Protein AF-A0A7C8QYH0-F1 (afdb_monomer_lite)

Secondary structure (DSSP, 8-state):
-PPP-SS-----SS-SSTT--SPPPHHHHHHHHHHHHHHHHHB-SEEETTTTEE--HHHHHHHHHHHT--HHHHHHHHHHHGGGPPB---S--TTHHHHTT-S-GGGGTT-GGGHHHHHHHHHHHHHHH-HHHHHIIIIISHHHHHHTHHHHHTHHHHHHHHHHHHHHHTT-HHHHHHHHHHHHHS--TTHHHHHHHHHHHHHHHTT-TTTTTT--HHHHHHHHHH-HHHHTS--TT-SSHHHHHHHHHHHHHHHHHTTS---TT--HHHHHHHHHHHHHHHHHHHHH-S-TTB----BHHHHHHHHTTHHHHHHHT-TTS-HHHHHHHHHHHHHHHHHHHHTTT-----HHHHHT---SS---SHHHHHHHHTT--SSSHHHHHHHHHHHHHHHHTTTTTSTT-TT-GGGHHHHHHHHHHHHHHHHTTTTSS-SSBSSTTSGGGGTTSPBP--------PPS-----------------------------SSSSSS-SS-----SSS-HHHHHHHHHHHHHT----B---S------------------SS--------PPP------PPPP-TT-HHHHHHIIIIIS-HHHHHHHHHHHTTS-TTS---B--S---HHHHHHHT--SSSGGG---HHHHHHHHHHHHHHHHTT---HHHHHHHHHHHHHHHHHHHHHH-TT-STT-HHHHHHHHHHHHHHHHHHHHHHHHTTT---HHHHHHHHHTTT-

InterPro domains:
  IPR015141 Phospholipase A2, prokaryotic/fungal [PF09056] (583-714)
  IPR025337 Questin oxidase-like [PF14027] (53-389)
  IPR025337 Questin oxidase-like [PTHR35870] (2-450)
  IPR036444 Phospholipase A2 domain superfamily [G3DSA:1.20.90.10] (576-715)
  IPR036444 Phospholipase A2 domain superfamily [SSF48619] (583-714)

Radius of gyration: 30.67 Å; chains: 1; bounding box: 73×80×99 Å

Organism: Orbilia oligospora (NCBI:txid2813651)

Foldseek 3Di:
DDDFAQLADQFPWAFPALLADDIEDPQLRVLLRVLVNVCLQWFAQALDQPLRHGQLLNVQSNLLVSLHFGSVLNVLLSVLRCPSTDTNPDLDDPVLVVLLPDPPLLVVFQASNCLSSQLVSLRVVCVVPNLLVSCCVQCPDPSNVVSQLLLLCPPPLNPLLSQCLSCLRSVRNNSVSNSSSSSRNRDSLCVVLLVLLVVVLVVVCVVPVCQLPVPALVNLLVVCLVDPQLLPLADPPDPQLLSSCCVRPSPVLSVSLSSHADALPHDLVSLLVLLLLQLLVLLQLQLQQADPFFQGFGAPSSLSSQLSSSSSVSVSPDPSDGSNVSRSNSSSSSSVNSSSCSSLSSGDGRNVCLVPPDFPDDDPDLSVLSVLLSNASDSNSLSSNSSSLSNSLVSCQVPCVDPSNVCHNPRSVSSSSSLSRLRVVCVVVVNQADSHQHSSRHPVSCPSTDTDPPPPPPPPDDDDDDDDDDDDDDDDDDDDDDDDPDDDDDDPPPPPPPPPDDDDAQDDDDPVVLVVVVVVVVVVDDADADDDPFDADDDDDDDDDDDDDDDPPDDDDDDDDDDDDDDDPDDDDDPPLPLVSVLCCLQPVDDLVRNRVCCVVPPPPDPPFDQHFNFQDDPPLLCVVQVQDRCQGSNARLRSLRSNLRRQCVSCVVVVNPDPVSLVVSLVSSLVSQLVSLCVVLVPLDPVCVSSVVSSVLSNLVSVLSSVQCNCRVVPNDHPVVNNVSCVSSVD

Structure (mmCIF, N/CA/C/O backbone):
data_AF-A0A7C8QYH0-F1
#
_entry.id   AF-A0A7C8QYH0-F1
#
loop_
_atom_site.group_PDB
_atom_site.id
_atom_site.type_symbol
_atom_site.label_atom_id
_atom_site.label_alt_id
_atom_site.label_comp_id
_atom_site.label_asym_id
_atom_site.label_entity_id
_atom_site.label_seq_id
_atom_site.pdbx_PDB_ins_code
_atom_site.Cartn_x
_atom_site.Cartn_y
_atom_site.Cartn_z
_atom_site.occupancy
_atom_site.B_iso_or_equiv
_atom_site.auth_seq_id
_atom_site.auth_comp_id
_atom_site.auth_asym_id
_atom_site.auth_atom_id
_atom_site.pdbx_PDB_model_num
ATOM 1 N N . MET A 1 1 ? -32.283 5.969 9.182 1.00 48.53 1 MET A N 1
ATOM 2 C CA . MET A 1 1 ? -31.037 5.334 8.705 1.00 48.53 1 MET A CA 1
ATOM 3 C C . MET A 1 1 ? -29.898 6.008 9.446 1.00 48.53 1 MET A C 1
ATOM 5 O O . MET A 1 1 ? -29.907 7.229 9.516 1.00 48.53 1 MET A O 1
ATOM 9 N N . THR A 1 2 ? -29.011 5.255 10.090 1.00 57.44 2 THR A N 1
ATOM 10 C CA . THR A 1 2 ? -27.811 5.814 10.732 1.00 57.44 2 THR A CA 1
ATOM 11 C C . THR A 1 2 ? -26.865 6.320 9.643 1.00 57.44 2 THR A C 1
ATOM 13 O O . THR A 1 2 ? -26.533 5.545 8.749 1.00 57.44 2 THR A O 1
ATOM 16 N N . SER A 1 3 ? -26.479 7.597 9.678 1.00 79.62 3 SER A N 1
ATOM 17 C CA . SER A 1 3 ? -25.448 8.147 8.788 1.00 79.62 3 SER A CA 1
ATOM 18 C C . SER A 1 3 ? -24.069 7.639 9.211 1.00 79.62 3 SER A C 1
ATOM 20 O O . SER A 1 3 ? -23.858 7.347 10.391 1.00 79.62 3 SER A O 1
ATOM 22 N N . SER A 1 4 ? -23.134 7.532 8.266 1.00 87.62 4 SER A N 1
ATOM 23 C CA . SER A 1 4 ? -21.732 7.285 8.600 1.00 87.62 4 SER A CA 1
ATOM 24 C C . SER A 1 4 ? -21.164 8.492 9.362 1.00 87.62 4 SER A C 1
ATOM 26 O O . SER A 1 4 ? -21.654 9.616 9.227 1.00 87.62 4 SER A O 1
ATOM 28 N N . SER A 1 5 ? -20.165 8.252 10.209 1.00 94.44 5 SER A N 1
ATOM 29 C CA . SER A 1 5 ? -19.438 9.289 10.957 1.00 94.44 5 SER A CA 1
ATOM 30 C C . SER A 1 5 ? -17.948 8.954 10.992 1.00 94.44 5 SER A C 1
ATOM 32 O O . SER A 1 5 ? -17.521 7.953 10.409 1.00 94.44 5 SER A O 1
ATOM 34 N N . SER A 1 6 ? -17.144 9.760 11.686 1.00 94.56 6 SER A N 1
ATOM 35 C CA . SER A 1 6 ? -15.717 9.474 11.878 1.00 94.56 6 SER A CA 1
ATOM 36 C C . SER A 1 6 ? -15.435 8.161 12.624 1.00 94.56 6 SER A C 1
ATOM 38 O O . SER A 1 6 ? -14.341 7.624 12.524 1.00 94.56 6 SER A O 1
ATOM 40 N N . SER A 1 7 ? -16.403 7.605 13.354 1.00 94.81 7 SER A N 1
ATOM 41 C CA . SER A 1 7 ? -16.239 6.375 14.154 1.00 94.81 7 SER A CA 1
ATOM 42 C C . SER A 1 7 ? -17.308 5.315 13.882 1.00 94.81 7 SER A C 1
ATOM 44 O O . SER A 1 7 ? -17.283 4.227 14.464 1.00 94.81 7 SER A O 1
ATOM 46 N N . LYS A 1 8 ? -18.265 5.612 12.992 1.00 97.38 8 LYS A N 1
ATOM 47 C CA . LYS A 1 8 ? -19.369 4.714 12.656 1.00 97.38 8 LYS A CA 1
ATOM 48 C C . LYS A 1 8 ? -19.358 4.344 11.180 1.00 97.38 8 LYS A C 1
ATOM 50 O O . LYS A 1 8 ? -19.553 5.202 10.318 1.00 97.38 8 LYS A O 1
ATOM 55 N N . ILE A 1 9 ? -19.230 3.044 10.915 1.00 97.50 9 ILE A N 1
ATOM 56 C CA . ILE A 1 9 ? -19.399 2.473 9.576 1.00 97.50 9 ILE A CA 1
ATOM 57 C C . ILE A 1 9 ? -20.890 2.361 9.251 1.00 97.50 9 ILE A C 1
ATOM 59 O O . ILE A 1 9 ? -21.675 1.819 10.038 1.00 97.50 9 ILE A O 1
ATOM 63 N N . ALA A 1 10 ? -21.275 2.872 8.084 1.00 96.19 10 ALA A N 1
ATOM 64 C CA . ALA A 1 10 ? -22.629 2.791 7.555 1.00 96.19 10 ALA A CA 1
ATOM 65 C C . ALA A 1 10 ? -22.608 2.791 6.017 1.00 96.19 10 ALA A C 1
ATOM 67 O O . ALA A 1 10 ? -22.852 3.803 5.360 1.00 96.19 10 ALA A O 1
ATOM 68 N N . LEU A 1 11 ? -22.326 1.627 5.439 1.00 94.88 11 LEU A N 1
ATOM 69 C CA . LEU A 1 11 ? -22.543 1.332 4.028 1.00 94.88 11 LEU A CA 1
ATOM 70 C C . LEU A 1 11 ? -24.042 1.366 3.719 1.00 94.88 11 LEU A C 1
ATOM 72 O O . LEU A 1 11 ? -24.850 0.783 4.450 1.00 94.88 11 LEU A O 1
ATOM 76 N N . THR A 1 12 ? -24.397 2.020 2.616 1.00 87.69 12 THR A N 1
ATOM 77 C CA . THR A 1 12 ? -25.779 2.173 2.129 1.00 87.69 12 THR A CA 1
ATOM 78 C C . THR A 1 12 ? -26.061 1.374 0.856 1.00 87.69 12 THR A C 1
ATOM 80 O O . THR A 1 12 ? -27.211 1.261 0.445 1.00 87.69 12 THR A O 1
ATOM 83 N N . GLY A 1 13 ? -25.030 0.797 0.238 1.00 84.50 13 GLY A N 1
ATOM 84 C CA . GLY A 1 13 ? -25.122 0.054 -1.015 1.00 84.50 13 GLY A CA 1
ATOM 85 C C . GLY A 1 13 ? -23.743 -0.137 -1.636 1.00 84.50 13 GLY A C 1
ATOM 86 O O . GLY A 1 13 ? -22.733 -0.018 -0.940 1.00 84.50 13 GLY A O 1
ATOM 87 N N . SER A 1 14 ? -23.699 -0.461 -2.926 1.00 82.44 14 SER A N 1
ATOM 88 C CA . SER A 1 14 ? -22.452 -0.488 -3.695 1.00 82.44 14 SER A CA 1
ATOM 89 C C . SER A 1 14 ? -21.793 0.893 -3.754 1.00 82.44 14 SER A C 1
ATOM 91 O O . SER A 1 14 ? -22.511 1.894 -3.769 1.00 82.44 14 SER A O 1
ATOM 93 N N . PRO A 1 15 ? -20.456 0.966 -3.866 1.00 86.81 15 PRO A N 1
ATOM 94 C CA . PRO A 1 15 ? -19.799 2.230 -4.150 1.00 86.81 15 PRO A CA 1
ATOM 95 C C . PRO A 1 15 ? -20.123 2.684 -5.578 1.00 86.81 15 PRO A C 1
ATOM 97 O O . PRO A 1 15 ? -20.374 1.862 -6.465 1.00 86.81 15 PRO A O 1
ATOM 100 N N . ASP A 1 16 ? -20.063 3.990 -5.817 1.00 79.88 16 ASP A N 1
ATOM 101 C CA . ASP A 1 16 ? -20.102 4.558 -7.166 1.00 79.88 16 ASP A CA 1
ATOM 102 C C . ASP A 1 16 ? -18.742 4.342 -7.850 1.00 79.88 16 ASP A C 1
ATOM 104 O O . ASP A 1 16 ? -17.853 5.192 -7.803 1.00 79.88 16 ASP A O 1
ATOM 108 N N . SER A 1 17 ? -18.546 3.140 -8.398 1.00 80.75 17 SER A N 1
ATOM 109 C CA . SER A 1 17 ? -17.265 2.683 -8.935 1.00 80.75 17 SER A CA 1
ATOM 110 C C . SER A 1 17 ? -17.439 1.835 -10.188 1.00 80.75 17 SER A C 1
ATOM 112 O O . SER A 1 17 ? -18.358 1.021 -10.305 1.00 80.75 17 SER A O 1
ATOM 114 N N . GLY A 1 18 ? -16.500 1.977 -11.129 1.00 76.00 18 GLY A N 1
ATOM 115 C CA . GLY A 1 18 ? -16.382 1.089 -12.285 1.00 76.00 18 GLY A CA 1
ATOM 116 C C . GLY A 1 18 ? -16.131 -0.374 -11.930 1.00 76.00 18 GLY A C 1
ATOM 117 O O . GLY A 1 18 ? -16.363 -1.239 -12.768 1.00 76.00 18 GLY A O 1
ATOM 118 N N . ALA A 1 19 ? -15.713 -0.636 -10.693 1.00 84.31 19 ALA A N 1
ATOM 119 C CA . ALA A 1 19 ? -15.317 -1.939 -10.180 1.00 84.31 19 ALA A CA 1
ATOM 120 C C . ALA A 1 19 ? -16.449 -2.729 -9.490 1.00 84.31 19 ALA A C 1
ATOM 122 O O . ALA A 1 19 ? -16.191 -3.758 -8.864 1.00 84.31 19 ALA A O 1
ATOM 123 N N . THR A 1 20 ? -17.691 -2.243 -9.537 1.00 86.69 20 THR A N 1
ATOM 124 C CA . THR A 1 20 ? -18.850 -2.918 -8.936 1.00 86.69 20 THR A CA 1
ATOM 125 C C . THR A 1 20 ? -19.541 -3.812 -9.957 1.00 86.69 20 THR A C 1
ATOM 127 O O . THR A 1 20 ? -19.972 -3.344 -11.008 1.00 86.69 20 THR A O 1
ATOM 130 N N . LEU A 1 21 ? -19.701 -5.096 -9.625 1.00 84.44 21 LEU A N 1
ATOM 131 C CA . LEU A 1 21 ? -20.291 -6.084 -10.539 1.00 84.44 21 LEU A CA 1
ATOM 132 C C . LEU A 1 21 ? -21.708 -6.519 -10.169 1.00 84.44 21 LEU A C 1
ATOM 134 O O . LEU A 1 21 ? -22.455 -6.971 -11.036 1.00 84.44 21 LEU A O 1
ATOM 138 N N . ARG A 1 22 ? -22.088 -6.419 -8.893 1.00 79.94 22 ARG A N 1
ATOM 139 C CA . ARG A 1 22 ? -23.414 -6.814 -8.405 1.00 79.94 22 ARG A CA 1
ATOM 140 C C . ARG A 1 22 ? -23.856 -5.890 -7.281 1.00 79.94 22 ARG A C 1
ATOM 142 O O . ARG A 1 22 ? -23.026 -5.380 -6.533 1.00 79.94 22 ARG A O 1
ATOM 149 N N . THR A 1 23 ? -25.165 -5.697 -7.161 1.00 83.94 23 THR A N 1
ATOM 150 C CA . THR A 1 23 ? -25.769 -4.959 -6.048 1.00 83.94 23 THR A CA 1
ATOM 151 C C . THR A 1 23 ? -25.842 -5.865 -4.814 1.00 83.94 23 THR A C 1
ATOM 153 O O . THR A 1 23 ? -26.460 -6.929 -4.893 1.00 83.94 23 THR A O 1
ATOM 156 N N . PRO A 1 24 ? -25.225 -5.484 -3.683 1.00 87.69 24 PRO A N 1
ATOM 157 C CA . PRO A 1 24 ? -25.343 -6.202 -2.424 1.00 87.69 24 PRO A CA 1
ATOM 158 C C . PRO A 1 24 ? -26.785 -6.247 -1.926 1.00 87.69 24 PRO A C 1
ATOM 160 O O . PRO A 1 24 ? -27.564 -5.321 -2.143 1.00 87.69 24 PRO A O 1
ATOM 163 N N . THR A 1 25 ? -27.133 -7.326 -1.229 1.00 93.31 25 THR A N 1
ATOM 164 C CA . THR A 1 25 ? -28.432 -7.450 -0.553 1.00 93.31 25 THR A CA 1
ATOM 165 C C . THR A 1 25 ? -28.432 -6.685 0.770 1.00 93.31 25 THR A C 1
ATOM 167 O O . THR A 1 25 ? -27.374 -6.500 1.368 1.00 93.31 25 THR A O 1
ATOM 170 N N . ASP A 1 26 ? -29.608 -6.340 1.301 1.00 94.19 26 ASP A N 1
ATOM 171 C CA . ASP A 1 26 ? -29.731 -5.735 2.639 1.00 94.19 26 ASP A CA 1
ATOM 172 C C . ASP A 1 26 ? -29.053 -6.581 3.731 1.00 94.19 26 ASP A C 1
ATOM 174 O O . ASP A 1 26 ? -28.432 -6.047 4.653 1.00 94.19 26 ASP A O 1
ATOM 178 N N . GLY A 1 27 ? -29.132 -7.913 3.607 1.00 96.38 27 GLY A N 1
ATOM 179 C CA . GLY A 1 27 ? -28.453 -8.856 4.497 1.00 96.38 27 GLY A CA 1
ATOM 180 C C . GLY A 1 27 ? -26.930 -8.744 4.408 1.00 96.38 27 GLY A C 1
ATOM 181 O O . GLY A 1 27 ? -26.265 -8.622 5.440 1.00 96.38 27 GLY A O 1
ATOM 182 N N . SER A 1 28 ? -26.385 -8.709 3.188 1.00 96.31 28 SER A N 1
ATOM 183 C CA . SER A 1 28 ? -24.954 -8.489 2.939 1.00 96.31 28 SER A CA 1
ATOM 184 C C . SER A 1 28 ? -24.494 -7.131 3.476 1.00 96.31 28 SER A C 1
ATOM 186 O O . SER A 1 28 ? -23.481 -7.066 4.163 1.00 96.31 28 SER A O 1
ATOM 188 N N . THR A 1 29 ? -25.248 -6.055 3.234 1.00 96.94 29 THR A N 1
ATOM 189 C CA . THR A 1 29 ? -24.928 -4.696 3.705 1.00 96.94 29 THR A CA 1
ATOM 190 C C . THR A 1 29 ? -24.916 -4.613 5.225 1.00 96.94 29 THR A C 1
ATOM 192 O O . THR A 1 29 ? -23.974 -4.084 5.817 1.00 96.94 29 THR A O 1
ATOM 195 N N . LYS A 1 30 ? -25.926 -5.191 5.888 1.00 97.31 30 LYS A N 1
ATOM 196 C CA . LYS A 1 30 ? -25.974 -5.260 7.352 1.00 97.31 30 LYS A CA 1
ATOM 197 C C . LYS A 1 30 ? -24.769 -6.018 7.910 1.00 97.31 30 LYS A C 1
ATOM 199 O O . LYS A 1 30 ? -24.153 -5.545 8.863 1.00 97.31 30 LYS A O 1
ATOM 204 N N . LYS A 1 31 ? -24.426 -7.164 7.313 1.00 98.38 31 LYS A N 1
ATOM 205 C CA . LYS A 1 31 ? -23.289 -7.982 7.746 1.00 98.38 31 LYS A CA 1
ATOM 206 C C . LYS A 1 31 ? -21.951 -7.278 7.499 1.00 98.38 31 LYS A C 1
ATOM 208 O O . LYS A 1 31 ? -21.117 -7.259 8.395 1.00 98.38 31 LYS A O 1
ATOM 213 N N . ALA A 1 32 ? -21.763 -6.638 6.347 1.00 98.06 32 ALA A N 1
ATOM 214 C CA . ALA A 1 32 ? -20.562 -5.857 6.057 1.00 98.06 32 ALA A CA 1
ATOM 215 C C . ALA A 1 32 ? -20.369 -4.721 7.077 1.00 98.06 32 ALA A C 1
ATOM 217 O O . ALA A 1 32 ? -19.288 -4.594 7.642 1.00 98.06 32 ALA A O 1
ATOM 218 N N . ASN A 1 33 ? -21.427 -3.960 7.385 1.00 98.38 33 ASN A N 1
ATOM 219 C CA . ASN A 1 33 ? -21.388 -2.907 8.407 1.00 98.38 33 ASN A CA 1
ATOM 220 C C . ASN A 1 33 ? -21.008 -3.438 9.792 1.00 98.38 33 ASN A C 1
ATOM 222 O O . ASN A 1 33 ? -20.206 -2.823 10.490 1.00 98.38 33 ASN A O 1
ATOM 226 N N . GLU A 1 34 ? -21.578 -4.576 10.189 1.00 98.44 34 GLU A N 1
ATOM 227 C CA . GLU A 1 34 ? -21.265 -5.235 11.457 1.00 98.44 34 GLU A CA 1
ATOM 228 C C . GLU A 1 34 ? -19.779 -5.614 11.540 1.00 98.44 34 GLU A C 1
ATOM 230 O O . GLU A 1 34 ? -19.101 -5.232 12.490 1.00 98.44 34 GLU A O 1
ATOM 235 N N . LEU A 1 35 ? -19.260 -6.320 10.533 1.00 98.62 35 LEU A N 1
ATOM 236 C CA . LEU A 1 35 ? -17.890 -6.842 10.531 1.00 98.62 35 LEU A CA 1
ATOM 237 C C . LEU A 1 35 ? -16.837 -5.737 10.382 1.00 98.62 35 LEU A C 1
ATOM 239 O O . LEU A 1 35 ? -15.808 -5.769 11.054 1.00 98.62 35 LEU A O 1
ATOM 243 N N . LEU A 1 36 ? -17.101 -4.731 9.544 1.00 98.56 36 LEU A N 1
ATOM 244 C CA . LEU A 1 36 ? -16.227 -3.566 9.405 1.00 98.56 36 LEU A CA 1
ATOM 245 C C . LEU A 1 36 ? -16.172 -2.757 10.701 1.00 98.56 36 LEU A C 1
ATOM 247 O O . LEU A 1 36 ? -15.087 -2.364 11.116 1.00 98.56 36 LEU A O 1
ATOM 251 N N . GLN A 1 37 ? -17.309 -2.564 11.379 1.00 98.38 37 GLN A N 1
ATOM 252 C CA . GLN A 1 37 ? -17.318 -1.906 12.684 1.00 98.38 37 GLN A CA 1
ATOM 253 C C . GLN A 1 37 ? -16.542 -2.721 13.726 1.00 98.38 37 GLN A C 1
ATOM 255 O O . GLN A 1 37 ? -15.764 -2.151 14.483 1.00 98.38 37 GLN A O 1
ATOM 260 N N . GLN A 1 38 ? -16.698 -4.049 13.750 1.00 97.62 38 GLN A N 1
ATOM 261 C CA . GLN A 1 38 ? -15.905 -4.897 14.643 1.00 97.62 38 GLN A CA 1
ATOM 262 C C . GLN A 1 38 ? -14.406 -4.789 14.347 1.00 97.62 38 GLN A C 1
ATOM 264 O O . GLN A 1 38 ? -13.608 -4.804 15.280 1.00 97.62 38 GLN A O 1
ATOM 269 N N . ASN A 1 39 ? -14.009 -4.673 13.077 1.00 97.38 39 ASN A N 1
ATOM 270 C CA . ASN A 1 39 ? -12.614 -4.434 12.729 1.00 97.38 39 ASN A CA 1
ATOM 271 C C . ASN A 1 39 ? -12.121 -3.075 13.250 1.00 97.38 39 ASN A C 1
ATOM 273 O O . ASN A 1 39 ? -11.107 -3.033 13.941 1.00 97.38 39 ASN A O 1
ATOM 277 N N . HIS A 1 40 ? -12.878 -2.010 12.974 1.00 96.81 40 HIS A N 1
ATOM 278 C CA . HIS A 1 40 ? -12.594 -0.639 13.410 1.00 96.81 40 HIS A CA 1
ATOM 279 C C . HIS A 1 40 ? -12.431 -0.522 14.928 1.00 96.81 40 HIS A C 1
ATOM 281 O O . HIS A 1 40 ? -11.530 0.144 15.437 1.00 96.81 40 HIS A O 1
ATOM 287 N N . ASP A 1 41 ? -13.317 -1.182 15.674 1.00 94.31 41 ASP A N 1
ATOM 288 C CA . ASP A 1 41 ? -13.370 -1.019 17.118 1.00 94.31 41 ASP A CA 1
ATOM 289 C C . ASP A 1 41 ? -12.264 -1.784 17.843 1.00 94.31 41 ASP A C 1
ATOM 291 O O . ASP A 1 41 ? -11.815 -1.309 18.892 1.00 94.31 41 ASP A O 1
ATOM 295 N N . ASN A 1 42 ? -11.841 -2.931 17.300 1.00 92.06 42 ASN A N 1
ATOM 296 C CA . ASN A 1 42 ? -11.061 -3.918 18.043 1.00 92.06 42 ASN A CA 1
ATOM 297 C C . ASN A 1 42 ? -9.620 -4.082 17.564 1.00 92.06 42 ASN A C 1
ATOM 299 O O . ASN A 1 42 ? -8.780 -4.452 18.382 1.00 92.06 42 ASN A O 1
ATOM 303 N N . PHE A 1 43 ? -9.311 -3.840 16.287 1.00 93.50 43 PHE A N 1
ATOM 304 C CA . PHE A 1 43 ? -8.028 -4.255 15.717 1.00 93.50 43 PHE A CA 1
ATOM 305 C C . PHE A 1 43 ? -7.134 -3.097 15.299 1.00 93.50 43 PHE A C 1
ATOM 307 O O . PHE A 1 43 ? -7.574 -2.051 14.826 1.00 93.50 43 PHE A O 1
ATOM 314 N N . HIS A 1 44 ? -5.836 -3.319 15.469 1.00 93.25 44 HIS A N 1
ATOM 315 C CA . HIS A 1 44 ? -4.806 -2.427 14.971 1.00 93.25 44 HIS A CA 1
ATOM 316 C C . HIS A 1 44 ? -4.701 -2.525 13.438 1.00 93.25 44 HIS A C 1
ATOM 318 O O . HIS A 1 44 ? -5.068 -3.537 12.833 1.00 93.25 44 HIS A O 1
ATOM 324 N N . ILE A 1 45 ? -4.161 -1.488 12.790 1.00 94.44 45 ILE A N 1
ATOM 325 C CA . ILE A 1 45 ? -3.925 -1.490 11.333 1.00 94.44 45 ILE A CA 1
ATOM 326 C C . ILE A 1 45 ? -2.772 -2.402 10.894 1.00 94.44 45 ILE A C 1
ATOM 328 O O . ILE A 1 45 ? -2.628 -2.731 9.716 1.00 94.44 45 ILE A O 1
ATOM 332 N N . PHE A 1 46 ? -1.958 -2.816 11.860 1.00 91.19 46 PHE A N 1
ATOM 333 C CA . PHE A 1 46 ? -0.874 -3.776 11.708 1.00 91.19 46 PHE A CA 1
ATOM 334 C C . PHE A 1 46 ? -1.183 -4.965 12.595 1.00 91.19 46 PHE A C 1
ATOM 336 O O . PHE A 1 46 ? -1.672 -4.765 13.697 1.00 91.19 46 PHE A O 1
ATOM 343 N N . TRP A 1 47 ? -0.857 -6.170 12.159 1.00 83.38 47 TRP A N 1
ATOM 344 C CA . TRP A 1 47 ? -0.865 -7.349 13.025 1.00 83.38 47 TRP A CA 1
ATOM 345 C C . TRP A 1 47 ? 0.541 -7.788 13.442 1.00 83.38 47 TRP A C 1
ATOM 347 O O . TRP A 1 47 ? 0.691 -8.627 14.328 1.00 83.38 47 TRP A O 1
ATOM 357 N N . ASP A 1 48 ? 1.568 -7.190 12.838 1.00 74.38 48 ASP A N 1
ATOM 358 C CA . ASP A 1 48 ? 2.962 -7.318 13.244 1.00 74.38 48 ASP A CA 1
ATOM 359 C C . ASP A 1 48 ? 3.638 -5.943 13.185 1.00 74.38 48 ASP A C 1
ATOM 361 O O . ASP A 1 48 ? 3.600 -5.274 12.150 1.00 74.38 48 ASP A O 1
ATOM 365 N N . PHE A 1 49 ? 4.224 -5.505 14.302 1.00 68.81 49 PHE A N 1
ATOM 366 C CA . PHE A 1 49 ? 4.874 -4.197 14.411 1.00 68.81 49 PHE A CA 1
ATOM 367 C C . PHE A 1 49 ? 6.291 -4.169 13.821 1.00 68.81 49 PHE A C 1
ATOM 369 O O . PHE A 1 49 ? 6.735 -3.110 13.376 1.00 68.81 49 PHE A O 1
ATOM 376 N N . GLU A 1 50 ? 6.994 -5.306 13.800 1.00 59.62 50 GLU A N 1
ATOM 377 C CA . GLU A 1 50 ? 8.399 -5.388 13.379 1.00 59.62 50 GLU A CA 1
ATOM 378 C C . GLU A 1 50 ? 8.515 -5.343 11.853 1.00 59.62 50 GLU A C 1
ATOM 380 O O . GLU A 1 50 ? 9.252 -4.526 11.299 1.00 59.62 50 GLU A O 1
ATOM 385 N N . ASP A 1 51 ? 7.717 -6.163 11.173 1.00 62.91 51 ASP A N 1
ATOM 386 C CA . ASP A 1 51 ? 7.630 -6.236 9.717 1.00 62.91 51 ASP A CA 1
ATOM 387 C C . ASP A 1 51 ? 6.538 -5.311 9.145 1.00 62.91 51 ASP A C 1
ATOM 389 O O . ASP A 1 51 ? 6.391 -5.201 7.923 1.00 62.91 51 ASP A O 1
ATOM 393 N N . ARG A 1 52 ? 5.786 -4.617 10.019 1.00 71.94 52 ARG A N 1
ATOM 394 C CA . ARG A 1 52 ? 4.670 -3.708 9.681 1.00 71.94 52 ARG A CA 1
ATOM 395 C C . ARG A 1 52 ? 3.651 -4.368 8.752 1.00 71.94 52 ARG A C 1
ATOM 397 O O . ARG A 1 52 ? 3.242 -3.788 7.743 1.00 71.94 52 ARG A O 1
ATOM 404 N N . LEU A 1 53 ? 3.266 -5.599 9.080 1.00 83.06 53 LEU A N 1
ATOM 405 C CA . LEU A 1 53 ? 2.336 -6.385 8.275 1.00 83.06 53 LEU A CA 1
ATOM 406 C C . LEU A 1 53 ? 0.902 -5.925 8.526 1.00 83.06 53 LEU A C 1
ATOM 408 O O . LEU A 1 53 ? 0.479 -5.753 9.667 1.00 83.06 53 LEU A O 1
ATOM 412 N N . HIS A 1 54 ? 0.164 -5.695 7.445 1.00 92.75 54 HIS A N 1
ATOM 413 C CA . HIS A 1 54 ? -1.094 -4.953 7.468 1.00 92.75 54 HIS A CA 1
ATOM 414 C C . HIS A 1 54 ? -2.320 -5.806 7.760 1.00 92.75 54 HIS A C 1
ATOM 416 O O . HIS A 1 54 ? -2.434 -6.941 7.302 1.00 92.75 54 HIS A O 1
ATOM 422 N N . ASN A 1 55 ? -3.276 -5.212 8.469 1.00 94.00 55 ASN A N 1
ATOM 423 C CA . ASN A 1 55 ? -4.623 -5.738 8.620 1.00 94.00 55 ASN A CA 1
ATOM 424 C C . ASN A 1 55 ? -5.398 -5.585 7.297 1.00 94.00 55 ASN A C 1
ATOM 426 O O . ASN A 1 55 ? -5.695 -4.472 6.856 1.00 94.00 55 ASN A O 1
ATOM 430 N N . HIS A 1 56 ? -5.740 -6.712 6.667 1.00 94.75 56 HIS A N 1
ATOM 431 C CA . HIS A 1 56 ? -6.458 -6.754 5.387 1.00 94.75 56 HIS A CA 1
ATOM 432 C C . HIS A 1 56 ? -7.975 -6.903 5.513 1.00 94.75 56 HIS A C 1
ATOM 434 O O . HIS A 1 56 ? -8.649 -6.916 4.485 1.00 94.75 56 HIS A O 1
ATOM 440 N N . VAL A 1 57 ? -8.538 -6.995 6.724 1.00 96.88 57 VAL A N 1
ATOM 441 C CA . VAL A 1 57 ? -9.968 -7.288 6.937 1.00 96.88 57 VAL A CA 1
ATOM 442 C C . VAL A 1 57 ? -10.857 -6.294 6.186 1.00 96.88 57 VAL A C 1
ATOM 444 O O . VAL A 1 57 ? -11.698 -6.707 5.388 1.00 96.88 57 VAL A O 1
ATOM 447 N N . ALA A 1 58 ? -10.639 -4.988 6.374 1.00 97.62 58 ALA A N 1
ATOM 448 C CA . ALA A 1 58 ? -11.422 -3.958 5.690 1.00 97.62 58 ALA A CA 1
ATOM 449 C C . ALA A 1 58 ? -11.268 -4.036 4.162 1.00 97.62 58 ALA A C 1
ATOM 451 O O . ALA A 1 58 ? -12.252 -3.956 3.427 1.00 97.62 58 ALA A O 1
ATOM 452 N N . HIS A 1 59 ? -10.042 -4.260 3.679 1.00 97.19 59 HIS A N 1
ATOM 453 C CA . HIS A 1 59 ? -9.748 -4.344 2.246 1.00 97.19 59 HIS A CA 1
ATOM 454 C C . HIS A 1 59 ? -10.437 -5.543 1.596 1.00 97.19 59 HIS A C 1
ATOM 456 O O . HIS A 1 59 ? -10.970 -5.422 0.495 1.00 97.19 59 HIS A O 1
ATOM 462 N N . HIS A 1 60 ? -10.425 -6.695 2.269 1.00 97.44 60 HIS A N 1
ATOM 463 C CA . HIS A 1 60 ? -11.053 -7.915 1.782 1.00 97.44 60 HIS A CA 1
ATOM 464 C C . HIS A 1 60 ? -12.577 -7.762 1.769 1.00 97.44 60 HIS A C 1
ATOM 466 O O . HIS A 1 60 ? -13.189 -7.933 0.715 1.00 97.44 60 HIS A O 1
ATOM 472 N N . LEU A 1 61 ? -13.180 -7.362 2.896 1.00 97.75 61 LEU A N 1
ATOM 473 C CA . LEU A 1 61 ? -14.632 -7.217 3.024 1.00 97.75 61 LEU A CA 1
ATOM 474 C C . LEU A 1 61 ? -15.210 -6.238 2.002 1.00 97.75 61 LEU A C 1
ATOM 476 O O . LEU A 1 61 ? -16.182 -6.573 1.330 1.00 97.75 61 LEU A O 1
ATOM 480 N N . LEU A 1 62 ? -14.603 -5.058 1.837 1.00 97.38 62 LEU A N 1
ATOM 481 C CA . LEU A 1 62 ? -15.078 -4.060 0.876 1.00 97.38 62 LEU A CA 1
ATOM 482 C C . LEU A 1 62 ? -14.913 -4.529 -0.574 1.00 97.38 62 LEU A C 1
ATOM 484 O O . LEU A 1 62 ? -15.804 -4.296 -1.396 1.00 97.38 62 LEU A O 1
ATOM 488 N N . ALA A 1 63 ? -13.822 -5.238 -0.890 1.00 96.56 63 ALA A N 1
ATOM 489 C CA . ALA A 1 63 ? -13.617 -5.804 -2.219 1.00 96.56 63 ALA A CA 1
ATOM 490 C C . ALA A 1 63 ? -14.714 -6.815 -2.574 1.00 96.56 63 ALA A C 1
ATOM 492 O O . ALA A 1 63 ? -15.378 -6.663 -3.599 1.00 96.56 63 ALA A O 1
ATOM 493 N N . ILE A 1 64 ? -14.937 -7.827 -1.729 1.00 96.75 64 ILE A N 1
ATOM 494 C CA . ILE A 1 64 ? -15.919 -8.884 -2.017 1.00 96.75 64 ILE A CA 1
ATOM 495 C C . ILE A 1 64 ? -17.355 -8.373 -1.904 1.00 96.75 64 ILE A C 1
ATOM 497 O O . ILE A 1 64 ? -18.217 -8.808 -2.665 1.00 96.75 64 ILE A O 1
ATOM 501 N N . TYR A 1 65 ? -17.614 -7.390 -1.040 1.00 96.69 65 TYR A N 1
ATOM 502 C CA . TYR A 1 65 ? -18.899 -6.702 -0.982 1.00 96.69 65 TYR A CA 1
ATOM 503 C C . TYR A 1 65 ? -19.218 -6.011 -2.318 1.00 96.69 65 TYR A C 1
ATOM 505 O O . TYR A 1 65 ? -20.293 -6.232 -2.869 1.00 96.69 65 TYR A O 1
ATOM 513 N N . ALA A 1 66 ? -18.271 -5.280 -2.922 1.00 95.31 66 ALA A N 1
ATOM 514 C CA . ALA A 1 66 ? -18.458 -4.681 -4.252 1.00 95.31 66 ALA A CA 1
ATOM 515 C C . ALA A 1 66 ? -18.599 -5.713 -5.394 1.00 95.31 66 ALA A C 1
ATOM 517 O O . ALA A 1 66 ? -19.189 -5.410 -6.436 1.00 95.31 66 ALA A O 1
ATOM 518 N N . LEU A 1 67 ? -18.076 -6.928 -5.202 1.00 94.88 67 LEU A N 1
ATOM 519 C CA . LEU A 1 67 ? -18.252 -8.061 -6.117 1.00 94.88 67 LEU A CA 1
ATOM 520 C C . LEU A 1 67 ? -19.584 -8.810 -5.905 1.00 94.88 67 LEU A C 1
ATOM 522 O O . LEU A 1 67 ? -19.943 -9.657 -6.725 1.00 94.88 67 LEU A O 1
ATOM 526 N N . GLY A 1 68 ? -20.344 -8.473 -4.857 1.00 93.75 68 GLY A N 1
ATOM 527 C CA . GLY A 1 68 ? -21.656 -9.050 -4.564 1.00 93.75 68 GLY A CA 1
ATOM 528 C C . GLY A 1 68 ? -21.646 -10.241 -3.613 1.00 93.75 68 GLY A C 1
ATOM 529 O O . GLY A 1 68 ? -22.500 -11.116 -3.759 1.00 93.75 68 GLY A O 1
ATOM 530 N N . ALA A 1 69 ? -20.704 -10.294 -2.671 1.00 95.75 69 ALA A N 1
ATOM 531 C CA . ALA A 1 69 ? -20.662 -11.337 -1.654 1.00 95.75 69 ALA A CA 1
ATOM 532 C C . ALA A 1 69 ? -21.951 -11.405 -0.813 1.00 95.75 69 ALA A C 1
ATOM 534 O O . ALA A 1 69 ? -22.573 -10.398 -0.450 1.00 95.75 69 ALA A O 1
ATOM 535 N N . THR A 1 70 ? -22.334 -12.630 -0.478 1.00 96.31 70 THR A N 1
ATOM 536 C CA . THR A 1 70 ? -23.375 -12.965 0.500 1.00 96.31 70 THR A CA 1
ATOM 537 C C . THR A 1 70 ? -22.916 -12.650 1.926 1.00 96.31 70 THR A C 1
ATOM 539 O O . THR A 1 70 ? -21.729 -12.446 2.189 1.00 96.31 70 THR A O 1
ATOM 542 N N . ALA A 1 71 ? -23.855 -12.612 2.875 1.00 97.38 71 ALA A N 1
ATOM 543 C CA . ALA A 1 71 ? -23.524 -12.420 4.286 1.00 97.38 71 ALA A CA 1
ATOM 544 C C . ALA A 1 71 ? -22.609 -13.543 4.815 1.00 97.38 71 ALA A C 1
ATOM 546 O O . ALA A 1 71 ? -21.711 -13.288 5.614 1.00 97.38 71 ALA A O 1
ATOM 547 N N . GLU A 1 72 ? -22.805 -14.770 4.335 1.00 97.56 72 GLU A N 1
ATOM 548 C CA . GLU A 1 72 ? -22.016 -15.945 4.699 1.00 97.56 72 GLU A CA 1
ATOM 549 C C . GLU A 1 72 ? -20.581 -15.859 4.162 1.00 97.56 72 GLU A C 1
ATOM 551 O O . GLU A 1 72 ? -19.633 -16.142 4.893 1.00 97.56 72 GLU A O 1
ATOM 556 N N . GLU A 1 73 ? -20.403 -15.420 2.912 1.00 97.31 73 GLU A N 1
ATOM 557 C CA . GLU A 1 73 ? -19.075 -15.192 2.323 1.00 97.31 73 GLU A CA 1
ATOM 558 C C . GLU A 1 73 ? -18.323 -14.070 3.058 1.00 97.31 73 GLU A C 1
ATOM 560 O O . GLU A 1 73 ? -17.147 -14.232 3.383 1.00 97.31 73 GLU A O 1
ATOM 565 N N . LEU A 1 74 ? -19.008 -12.973 3.409 1.00 97.94 74 LEU A N 1
ATOM 566 C CA . LEU A 1 74 ? -18.435 -11.886 4.215 1.00 97.94 74 LEU A CA 1
ATOM 567 C C . LEU A 1 74 ? -17.978 -12.375 5.597 1.00 97.94 74 LEU A C 1
ATOM 569 O O . LEU A 1 74 ? -16.867 -12.062 6.024 1.00 97.94 74 LEU A O 1
ATOM 573 N N . GLN A 1 75 ? -18.806 -13.168 6.283 1.00 97.88 75 GLN A N 1
ATOM 574 C CA . GLN A 1 75 ? -18.445 -13.752 7.576 1.00 97.88 75 GLN A CA 1
ATOM 575 C C . GLN A 1 75 ? -17.235 -14.685 7.444 1.00 97.88 75 GLN A C 1
ATOM 577 O O . GLN A 1 75 ? -16.283 -14.562 8.207 1.00 97.88 75 GLN A O 1
ATOM 582 N N . SER A 1 76 ? -17.223 -15.559 6.433 1.00 96.31 76 SER A N 1
ATOM 583 C CA . SER A 1 76 ? -16.099 -16.469 6.186 1.00 96.31 76 SER A CA 1
ATOM 584 C C . SER A 1 76 ? -14.790 -15.716 5.912 1.00 96.31 76 SER A C 1
ATOM 586 O O . SER A 1 76 ? -13.726 -16.130 6.384 1.00 96.31 76 SER A O 1
ATOM 588 N N . ALA A 1 77 ? -14.845 -14.615 5.158 1.00 95.94 77 ALA A N 1
ATOM 589 C CA . ALA A 1 77 ? -13.683 -13.773 4.883 1.00 95.94 77 ALA A CA 1
ATOM 590 C C . ALA A 1 77 ? -13.155 -13.098 6.159 1.00 95.94 77 ALA A C 1
ATOM 592 O O . ALA A 1 77 ? -11.942 -13.093 6.396 1.00 95.94 77 ALA A O 1
ATOM 593 N N . TYR A 1 78 ? -14.052 -12.589 7.009 1.00 96.56 78 TYR A N 1
ATOM 594 C CA . TYR A 1 78 ? -13.700 -12.024 8.311 1.00 96.56 78 TYR A CA 1
ATOM 595 C C . TYR A 1 78 ? -13.041 -13.069 9.216 1.00 96.56 78 TYR A C 1
ATOM 597 O O . TYR A 1 78 ? -11.900 -12.878 9.628 1.00 96.56 78 TYR A O 1
ATOM 605 N N . ASP A 1 79 ? -13.691 -14.216 9.427 1.00 93.81 79 ASP A N 1
ATOM 606 C CA . ASP A 1 79 ? -13.209 -15.300 10.296 1.00 93.81 79 ASP A CA 1
ATOM 607 C C . ASP A 1 79 ? -11.830 -15.832 9.869 1.00 93.81 79 ASP A C 1
ATOM 609 O O . ASP A 1 79 ? -11.033 -16.288 10.693 1.00 93.81 79 ASP A O 1
ATOM 613 N N . THR A 1 80 ? -11.532 -15.773 8.569 1.00 88.94 80 THR A N 1
ATOM 614 C CA . THR A 1 80 ? -10.223 -16.144 8.020 1.00 88.94 80 THR A CA 1
ATOM 615 C C . THR A 1 80 ? -9.145 -15.125 8.395 1.00 88.94 80 THR A C 1
ATOM 617 O O . THR A 1 80 ? -8.049 -15.523 8.785 1.00 88.94 80 THR A O 1
ATOM 620 N N . ASN A 1 81 ? -9.453 -13.828 8.323 1.00 89.00 81 ASN A N 1
ATOM 621 C CA . ASN A 1 81 ? -8.472 -12.751 8.475 1.00 89.00 81 ASN A CA 1
ATOM 622 C C . ASN A 1 81 ? -8.261 -12.304 9.930 1.00 89.00 81 ASN A C 1
ATOM 624 O O . ASN A 1 81 ? -7.176 -11.830 10.264 1.00 89.00 81 ASN A O 1
ATOM 628 N N . VAL A 1 82 ? -9.251 -12.470 10.816 1.00 90.25 82 VAL A N 1
ATOM 629 C CA . VAL A 1 82 ? -9.151 -11.983 12.207 1.00 90.25 82 VAL A CA 1
ATOM 630 C C . VAL A 1 82 ? -8.174 -12.758 13.088 1.00 90.25 82 VAL A C 1
ATOM 632 O O . VAL A 1 82 ? -7.678 -12.216 14.068 1.00 90.25 82 VAL A O 1
ATOM 635 N N . LYS A 1 83 ? -7.856 -14.012 12.742 1.00 85.81 83 LYS A N 1
ATOM 636 C CA . LYS A 1 83 ? -7.062 -14.927 13.588 1.00 85.81 83 LYS A CA 1
ATOM 637 C C . LYS A 1 83 ? -5.662 -14.419 13.925 1.00 85.81 83 LYS A C 1
ATOM 639 O O . LYS A 1 83 ? -5.097 -14.832 14.932 1.00 85.81 83 LYS A O 1
ATOM 644 N N . THR A 1 84 ? -5.089 -13.584 13.066 1.00 78.44 84 THR A N 1
ATOM 645 C CA . THR A 1 84 ? -3.739 -13.042 13.237 1.00 78.44 84 THR A CA 1
ATOM 646 C C . THR A 1 84 ? -3.740 -11.609 13.750 1.00 78.44 84 THR A C 1
ATOM 648 O O . THR A 1 84 ? -2.666 -11.111 14.061 1.00 78.44 84 THR A O 1
ATOM 651 N N . GLN A 1 85 ? -4.899 -10.945 13.832 1.00 86.81 85 GLN A N 1
ATOM 652 C CA . GLN A 1 85 ? -4.975 -9.524 14.172 1.00 86.81 85 GLN A CA 1
ATOM 653 C C . GLN A 1 85 ? -4.645 -9.283 15.642 1.00 86.81 85 GLN A C 1
ATOM 655 O O . GLN A 1 85 ? -4.963 -10.094 16.512 1.00 86.81 85 GLN A O 1
ATOM 660 N N . ILE A 1 86 ? -4.026 -8.136 15.912 1.00 87.12 86 ILE A N 1
ATOM 661 C CA . ILE A 1 86 ? -3.724 -7.693 17.273 1.00 87.12 86 ILE A CA 1
ATOM 662 C C . ILE A 1 86 ? -4.730 -6.623 17.712 1.00 87.12 86 ILE A C 1
ATOM 664 O O . ILE A 1 86 ? -5.250 -5.886 16.864 1.00 87.12 86 ILE A O 1
ATOM 668 N N . PRO A 1 87 ? -5.005 -6.510 19.022 1.00 87.69 87 PRO A N 1
ATOM 669 C CA . PRO A 1 87 ? -5.863 -5.459 19.544 1.00 87.69 87 PRO A CA 1
ATOM 670 C C . PRO A 1 87 ? -5.351 -4.065 19.170 1.00 87.69 87 PRO A C 1
ATOM 672 O O . PRO A 1 87 ? -4.145 -3.833 19.145 1.00 87.69 87 PRO A O 1
ATOM 675 N N . ILE A 1 88 ? -6.266 -3.121 18.943 1.00 84.94 88 ILE A N 1
ATOM 676 C CA . ILE A 1 88 ? -5.946 -1.722 18.603 1.00 84.94 88 ILE A CA 1
ATOM 677 C C . ILE A 1 88 ? -5.107 -0.992 19.670 1.00 84.94 88 ILE A C 1
ATOM 679 O O . ILE A 1 88 ? -4.476 0.016 19.365 1.00 84.94 88 ILE A O 1
ATOM 683 N N . GLY A 1 89 ? -5.067 -1.515 20.898 1.00 72.81 89 GLY A N 1
ATOM 684 C CA . GLY A 1 89 ? -4.419 -0.879 22.044 1.00 72.81 89 GLY A CA 1
ATOM 685 C C . GLY A 1 89 ? -5.305 0.180 22.704 1.00 72.81 89 GLY A C 1
ATOM 686 O O . GLY A 1 89 ? -6.484 0.334 22.371 1.00 72.81 89 GLY A O 1
ATOM 687 N N . ASP A 1 90 ? -4.751 0.906 23.674 1.00 64.12 90 ASP A N 1
ATOM 688 C CA . ASP A 1 90 ? -5.491 1.951 24.380 1.00 64.12 90 ASP A CA 1
ATOM 689 C C . ASP A 1 90 ? -5.803 3.121 23.439 1.00 64.12 90 ASP A C 1
ATOM 691 O O . ASP A 1 90 ? -4.908 3.759 22.894 1.00 64.12 90 ASP A O 1
ATOM 695 N N . LYS A 1 91 ? -7.089 3.465 23.289 1.00 57.31 91 LYS A N 1
ATOM 696 C CA . LYS A 1 91 ? -7.547 4.608 22.468 1.00 57.31 91 LYS A CA 1
ATOM 697 C C . LYS A 1 91 ? -7.300 5.972 23.129 1.00 57.31 91 LYS A C 1
ATOM 699 O O . LYS A 1 91 ? -7.697 6.995 22.581 1.00 57.31 91 LYS A O 1
ATOM 704 N N . LYS A 1 92 ? -6.729 5.995 24.344 1.00 55.28 92 LYS A N 1
ATOM 705 C CA . LYS A 1 92 ? -6.552 7.204 25.167 1.00 55.28 92 LYS A CA 1
ATOM 706 C C . LYS A 1 92 ? -5.150 7.378 25.796 1.00 55.28 92 LYS A C 1
ATOM 708 O O . LYS A 1 92 ? -5.084 7.663 26.993 1.00 55.28 92 LYS A O 1
ATOM 713 N N . PRO A 1 93 ? -4.027 7.234 25.067 1.00 52.44 93 PRO A N 1
ATOM 714 C CA . PRO A 1 93 ? -2.713 7.482 25.651 1.00 52.44 93 PRO A CA 1
ATOM 715 C C . PRO A 1 93 ? -2.507 8.988 25.925 1.00 52.44 93 PRO A C 1
ATOM 717 O O . PRO A 1 93 ? -3.040 9.831 25.197 1.00 52.44 93 PRO A O 1
ATOM 720 N N . PRO A 1 94 ? -1.721 9.371 26.950 1.00 48.09 94 PRO A N 1
ATOM 721 C CA . PRO A 1 94 ? -1.533 10.770 27.357 1.00 48.09 94 PRO A CA 1
ATOM 722 C C . PRO A 1 94 ? -0.968 11.695 26.264 1.00 48.09 94 PRO A C 1
ATOM 724 O O . PRO A 1 94 ? -1.189 12.904 26.331 1.00 48.09 94 PRO A O 1
ATOM 727 N N . VAL A 1 95 ? -0.340 11.134 25.222 1.00 55.44 95 VAL A N 1
ATOM 728 C CA . VAL A 1 95 ? 0.113 11.830 24.000 1.00 55.44 95 VAL A CA 1
ATOM 729 C C . VAL A 1 95 ? -1.024 12.608 23.304 1.00 55.44 95 VAL A C 1
ATOM 731 O O . VAL A 1 95 ? -0.784 13.644 22.684 1.00 55.44 95 VAL A O 1
ATOM 734 N N . LEU A 1 96 ? -2.282 12.172 23.457 1.00 52.56 96 LEU A N 1
ATOM 735 C CA . LEU A 1 96 ? -3.456 12.767 22.804 1.00 52.56 96 LEU A CA 1
ATOM 736 C C . LEU A 1 96 ? -3.747 14.228 23.168 1.00 52.56 96 LEU A C 1
ATOM 738 O O . LEU A 1 96 ? -4.300 14.943 22.334 1.00 52.56 96 LEU A O 1
ATOM 742 N N . ARG A 1 97 ? -3.415 14.693 24.383 1.00 52.28 97 ARG A N 1
ATOM 743 C CA . ARG A 1 97 ? -3.771 16.066 24.805 1.00 52.28 97 ARG A CA 1
ATOM 744 C C . ARG A 1 97 ? -2.940 17.149 24.112 1.00 52.28 97 ARG A C 1
ATOM 746 O O . ARG A 1 97 ? -3.432 18.269 23.975 1.00 52.28 97 ARG A O 1
ATOM 753 N N . ASP A 1 98 ? -1.739 16.809 23.646 1.00 54.31 98 ASP A N 1
ATOM 754 C CA . ASP A 1 98 ? -0.839 17.757 22.981 1.00 54.31 98 ASP A CA 1
ATOM 755 C C . ASP A 1 98 ? -1.067 17.822 21.463 1.00 54.31 98 ASP A C 1
ATOM 757 O O . ASP A 1 98 ? -0.943 18.892 20.867 1.00 54.31 98 ASP A O 1
ATOM 761 N N . ILE A 1 99 ? -1.438 16.710 20.815 1.00 61.62 99 ILE A N 1
ATOM 762 C CA . ILE A 1 99 ? -1.580 16.650 19.348 1.00 61.62 99 ILE A CA 1
ATOM 763 C C . ILE A 1 99 ? -2.895 17.284 18.873 1.00 61.62 99 ILE A C 1
ATOM 765 O O . ILE A 1 99 ? -2.897 18.006 17.879 1.00 61.62 99 ILE A O 1
ATOM 769 N N . SER A 1 100 ? -4.016 17.085 19.580 1.00 55.03 100 SER A N 1
ATOM 770 C CA . SER A 1 100 ? -5.342 17.553 19.128 1.00 55.03 100 SER A CA 1
ATOM 771 C C . SER A 1 100 ? -5.466 19.082 19.015 1.00 55.03 100 SER A C 1
ATOM 773 O O . SER A 1 100 ? -6.359 19.579 18.331 1.00 55.03 100 SER A O 1
ATOM 775 N N . ASN A 1 101 ? -4.568 19.826 19.672 1.00 54.22 101 ASN A N 1
ATOM 776 C CA . ASN A 1 101 ? -4.555 21.290 19.717 1.00 54.22 101 ASN A CA 1
ATOM 777 C C . ASN A 1 101 ? -3.289 21.921 19.114 1.00 54.22 101 ASN A C 1
ATOM 779 O O . ASN A 1 101 ? -3.150 23.142 19.180 1.00 54.22 101 ASN A O 1
ATOM 783 N N . SER A 1 102 ? -2.374 21.131 18.542 1.00 63.59 102 SER A N 1
ATOM 784 C CA . SER A 1 102 ? -1.133 21.643 17.955 1.00 63.59 102 SER A CA 1
ATOM 785 C C . SER A 1 102 ? -0.928 21.164 16.521 1.00 63.59 102 SER A C 1
ATOM 787 O O . SER A 1 102 ? -1.353 20.077 16.126 1.00 63.59 102 SER A O 1
ATOM 789 N N . ASP A 1 103 ? -0.213 21.976 15.745 1.00 68.62 103 ASP A N 1
ATOM 790 C CA . ASP A 1 103 ? 0.336 21.572 14.453 1.00 68.62 103 ASP A CA 1
ATOM 791 C C . ASP A 1 103 ? 1.695 20.846 14.631 1.00 68.62 103 ASP A C 1
ATOM 793 O O . ASP A 1 103 ? 2.531 20.840 13.737 1.00 68.62 103 ASP A O 1
ATOM 797 N N . ASP A 1 104 ? 1.949 20.194 15.772 1.00 75.94 104 ASP A N 1
ATOM 798 C CA . ASP A 1 104 ? 3.226 19.518 16.067 1.00 75.94 104 ASP A CA 1
ATOM 799 C C . ASP A 1 104 ? 3.171 17.993 15.857 1.00 75.94 104 ASP A C 1
ATOM 801 O O . ASP A 1 104 ? 3.990 17.254 16.402 1.00 75.94 104 ASP A O 1
ATOM 805 N N . TRP A 1 105 ? 2.234 17.482 15.049 1.00 84.31 105 TRP A N 1
ATOM 806 C CA . TRP A 1 105 ? 2.094 16.033 14.825 1.00 84.31 105 TRP A CA 1
ATOM 807 C C . TRP A 1 105 ? 3.326 15.376 14.179 1.00 84.31 105 TRP A C 1
ATOM 809 O O . TRP A 1 105 ? 3.536 14.177 14.356 1.00 84.31 105 TRP A O 1
ATOM 819 N N . GLY A 1 106 ? 4.158 16.149 13.470 1.00 85.38 106 GLY A N 1
ATOM 820 C CA . GLY A 1 106 ? 5.340 15.664 12.749 1.00 85.38 106 GLY A CA 1
ATOM 821 C C . GLY A 1 106 ? 6.311 14.849 13.614 1.00 85.38 106 GLY A C 1
ATOM 822 O O . GLY A 1 106 ? 6.857 13.852 13.147 1.00 85.38 106 GLY A O 1
ATOM 823 N N . LYS A 1 107 ? 6.464 15.204 14.900 1.00 85.00 107 LYS A N 1
ATOM 824 C CA . LYS A 1 107 ? 7.368 14.514 15.844 1.00 85.00 107 LYS A CA 1
ATOM 825 C C . LYS A 1 107 ? 6.889 13.125 16.283 1.00 85.00 107 LYS A C 1
ATOM 827 O O . LYS A 1 107 ? 7.657 12.399 16.901 1.00 85.00 107 LYS A O 1
ATOM 832 N N . TYR A 1 108 ? 5.641 12.773 15.977 1.00 86.88 108 TYR A N 1
ATOM 833 C CA . TYR A 1 108 ? 5.029 11.489 16.333 1.00 86.88 108 TYR A CA 1
ATOM 834 C C . TYR A 1 108 ? 4.849 10.556 15.127 1.00 86.88 108 TYR A C 1
ATOM 836 O O . TYR A 1 108 ? 4.358 9.438 15.284 1.00 86.88 108 TYR A O 1
ATOM 844 N N . LEU A 1 109 ? 5.212 11.009 13.921 1.00 91.81 109 LEU A N 1
ATOM 845 C CA . LEU A 1 109 ? 5.097 10.220 12.696 1.00 91.81 109 LEU A CA 1
ATOM 846 C C . LEU A 1 109 ? 6.045 9.015 12.694 1.00 91.81 109 LEU A C 1
ATOM 848 O O . LEU A 1 109 ? 7.061 8.994 13.382 1.00 91.81 109 LEU A O 1
ATOM 852 N N . ALA A 1 110 ? 5.740 8.046 11.830 1.00 91.75 110 ALA A N 1
ATOM 853 C CA . ALA A 1 110 ? 6.512 6.826 11.588 1.00 91.75 110 ALA A CA 1
ATOM 854 C C . ALA A 1 110 ? 6.611 5.839 12.766 1.00 91.75 110 ALA A C 1
ATOM 856 O O . ALA A 1 110 ? 7.303 4.821 12.642 1.00 91.75 110 ALA A O 1
ATOM 857 N N . ASP A 1 111 ? 5.885 6.088 13.852 1.00 87.88 111 ASP A N 1
ATOM 858 C CA . ASP A 1 111 ? 5.790 5.208 15.011 1.00 87.88 111 ASP A CA 1
ATOM 859 C C . ASP A 1 111 ? 4.468 4.427 14.993 1.00 87.88 111 ASP A C 1
ATOM 861 O O . ASP A 1 111 ? 3.381 5.003 15.069 1.00 87.88 111 ASP A O 1
ATOM 865 N N . ALA A 1 112 ? 4.576 3.102 14.880 1.00 86.12 112 ALA A N 1
ATOM 866 C CA . ALA A 1 112 ? 3.435 2.202 14.792 1.00 86.12 112 ALA A CA 1
ATOM 867 C C . ALA A 1 112 ? 2.589 2.174 16.072 1.00 86.12 112 ALA A C 1
ATOM 869 O O . ALA A 1 112 ? 1.385 1.944 15.972 1.00 86.12 112 ALA A O 1
ATOM 870 N N . GLU A 1 113 ? 3.178 2.461 17.238 1.00 84.62 113 GLU A N 1
ATOM 871 C CA . GLU A 1 113 ? 2.458 2.493 18.516 1.00 84.62 113 GLU A CA 1
ATOM 872 C C . GLU A 1 113 ? 1.482 3.678 18.597 1.00 84.62 113 GLU A C 1
ATOM 874 O O . GLU A 1 113 ? 0.475 3.625 19.304 1.00 84.62 113 GLU A O 1
ATOM 879 N N . ASN A 1 114 ? 1.713 4.730 17.803 1.00 86.38 114 ASN A N 1
ATOM 880 C CA . ASN A 1 114 ? 0.865 5.921 17.779 1.00 86.38 114 ASN A CA 1
ATOM 881 C C . ASN A 1 114 ? -0.402 5.767 16.920 1.00 86.38 114 ASN A C 1
ATOM 883 O O . ASN A 1 114 ? -1.142 6.738 16.759 1.00 86.38 114 ASN A O 1
ATOM 887 N N . TYR A 1 115 ? -0.703 4.585 16.372 1.00 90.25 115 TYR A N 1
ATOM 888 C CA . TYR A 1 115 ? -1.856 4.399 15.482 1.00 90.25 115 TYR A CA 1
ATOM 889 C C . TYR A 1 115 ? -3.186 4.788 16.134 1.00 90.25 115 TYR A C 1
ATOM 891 O O . TYR A 1 115 ? -3.927 5.579 15.557 1.00 90.25 115 TYR A O 1
ATOM 899 N N . ALA A 1 116 ? -3.484 4.283 17.336 1.00 88.56 116 ALA A N 1
ATOM 900 C CA . ALA A 1 116 ? -4.739 4.594 18.025 1.00 88.56 116 ALA A CA 1
ATOM 901 C C . ALA A 1 116 ? -4.865 6.100 18.327 1.00 88.56 116 ALA A C 1
ATOM 903 O O . ALA A 1 116 ? -5.947 6.677 18.202 1.00 88.56 116 ALA A O 1
ATOM 904 N N . THR A 1 117 ? -3.739 6.749 18.646 1.00 85.62 117 THR A N 1
ATOM 905 C CA . THR A 1 117 ? -3.638 8.202 18.834 1.00 85.62 117 THR A CA 1
ATOM 906 C C . THR A 1 117 ? -3.992 8.952 17.554 1.00 85.62 117 THR A C 1
ATOM 908 O O . THR A 1 117 ? -4.839 9.845 17.566 1.00 85.62 117 THR A O 1
ATOM 911 N N . PHE A 1 118 ? -3.363 8.582 16.436 1.00 90.69 118 PHE A N 1
ATOM 912 C CA . PHE A 1 118 ? -3.628 9.210 15.148 1.00 90.69 118 PHE A CA 1
ATOM 913 C C . PHE A 1 118 ? -5.041 8.931 14.645 1.00 90.69 118 PHE A C 1
ATOM 915 O O . PHE A 1 118 ? -5.647 9.820 14.053 1.00 90.69 118 PHE A O 1
ATOM 922 N N . LEU A 1 119 ? -5.592 7.745 14.908 1.00 93.44 119 LEU A N 1
ATOM 923 C CA . LEU A 1 119 ? -6.971 7.426 14.558 1.00 93.44 119 LEU A CA 1
ATOM 924 C C . LEU A 1 119 ? -7.919 8.422 15.223 1.00 93.44 119 LEU A C 1
ATOM 926 O O . LEU A 1 119 ? -8.637 9.120 14.513 1.00 93.44 119 LEU A O 1
ATOM 930 N N . GLN A 1 120 ? -7.852 8.569 16.548 1.00 89.50 120 GLN A N 1
ATOM 931 C CA . GLN A 1 120 ? -8.688 9.538 17.261 1.00 89.50 120 GLN A CA 1
ATOM 932 C C . GLN A 1 120 ? -8.454 10.970 16.756 1.00 89.50 120 GLN A C 1
ATOM 934 O O . GLN A 1 120 ? -9.406 11.713 16.533 1.00 89.50 120 GLN A O 1
ATOM 939 N N . TYR A 1 121 ? -7.198 11.345 16.504 1.00 89.00 121 TYR A N 1
ATOM 940 C CA . TYR A 1 121 ? -6.852 12.664 15.980 1.00 89.00 121 TYR A CA 1
ATOM 941 C C . TYR A 1 121 ? -7.523 12.971 14.631 1.00 89.00 121 TYR A C 1
ATOM 943 O O . TYR A 1 121 ? -8.106 14.043 14.442 1.00 89.00 121 TYR A O 1
ATOM 951 N N . PHE A 1 122 ? -7.474 12.032 13.684 1.00 93.94 122 PHE A N 1
ATOM 952 C CA . PHE A 1 122 ? -8.128 12.209 12.390 1.00 93.94 122 PHE A CA 1
ATOM 953 C C . PHE A 1 122 ? -9.647 12.119 12.502 1.00 93.94 122 PHE A C 1
ATOM 955 O O . PHE A 1 122 ? -10.332 12.846 11.787 1.00 93.94 122 PHE A O 1
ATOM 962 N N . GLN A 1 123 ? -10.183 11.319 13.427 1.00 94.50 123 GLN A N 1
ATOM 963 C CA . GLN A 1 123 ? -11.616 11.301 13.713 1.00 94.50 123 GLN A CA 1
ATOM 964 C C . GLN A 1 123 ? -12.111 12.673 14.178 1.00 94.50 123 GLN A C 1
ATOM 966 O O . GLN A 1 123 ? -13.045 13.218 13.590 1.00 94.50 123 GLN A O 1
ATOM 971 N N . ASP A 1 124 ? -11.422 13.278 15.145 1.00 91.06 124 ASP A N 1
ATOM 972 C CA . ASP A 1 124 ? -11.746 14.608 15.664 1.00 91.06 124 ASP A CA 1
ATOM 973 C C . ASP A 1 124 ? -11.654 15.678 14.568 1.00 91.06 124 ASP A C 1
ATOM 975 O O . ASP A 1 124 ? -12.507 16.567 14.473 1.00 91.06 124 ASP A O 1
ATOM 979 N N . SER A 1 125 ? -10.645 15.590 13.691 1.00 91.94 125 SER A N 1
ATOM 980 C CA . SER A 1 125 ? -10.559 16.497 12.547 1.00 91.94 125 SER A CA 1
ATOM 981 C C . SER A 1 125 ? -11.733 16.318 11.589 1.00 91.94 125 SER A C 1
ATOM 983 O O . SER A 1 125 ? -12.263 17.323 11.119 1.00 91.94 125 SER A O 1
ATOM 985 N N . ILE A 1 126 ? -12.118 15.084 11.272 1.00 96.31 126 ILE A N 1
ATOM 986 C CA . ILE A 1 126 ? -13.216 14.801 10.345 1.00 96.31 126 ILE A CA 1
ATOM 987 C C . ILE A 1 126 ? -14.532 15.348 10.895 1.00 96.31 126 ILE A C 1
ATOM 989 O O . ILE A 1 126 ? -15.277 15.973 10.144 1.00 96.31 126 ILE A O 1
ATOM 993 N N . GLU A 1 127 ? -14.799 15.183 12.192 1.00 94.75 127 GLU A N 1
ATOM 994 C CA . GLU A 1 127 ? -15.995 15.758 12.825 1.00 94.75 127 GLU A CA 1
ATOM 995 C C . GLU A 1 127 ? -15.994 17.293 12.784 1.00 94.75 127 GLU A C 1
ATOM 997 O O . GLU A 1 127 ? -17.049 17.921 12.699 1.00 94.75 127 GLU A O 1
ATOM 1002 N N . LYS A 1 128 ? -14.811 17.919 12.816 1.00 92.94 128 LYS A N 1
ATOM 1003 C CA . LYS A 1 128 ? -14.678 19.380 12.825 1.00 92.94 128 LYS A CA 1
ATOM 1004 C C . LYS A 1 128 ? -14.791 20.022 11.443 1.00 92.94 128 LYS A C 1
ATOM 1006 O O . LYS A 1 128 ? -15.397 21.085 11.330 1.00 92.94 128 LYS A O 1
ATOM 1011 N N . ILE A 1 129 ? -14.144 19.452 10.424 1.00 94.69 129 ILE A N 1
ATOM 1012 C CA . ILE A 1 129 ? -13.997 20.094 9.101 1.00 94.69 129 ILE A CA 1
ATOM 1013 C C . ILE A 1 129 ? -14.470 19.232 7.924 1.00 94.69 129 ILE A C 1
ATOM 1015 O O . ILE A 1 129 ? -14.463 19.704 6.790 1.00 94.69 129 ILE A O 1
ATOM 1019 N N . GLY A 1 130 ? -14.916 18.002 8.172 1.00 97.19 130 GLY A N 1
ATOM 1020 C CA . GLY A 1 130 ? -15.298 17.053 7.131 1.00 97.19 130 GLY A CA 1
ATOM 1021 C C . GLY A 1 130 ? -14.100 16.329 6.514 1.00 97.19 130 GLY A C 1
ATOM 1022 O O . GLY A 1 130 ? -12.980 16.836 6.463 1.00 97.19 130 GLY A O 1
ATOM 1023 N N . TRP A 1 131 ? -14.341 15.117 6.014 1.00 97.75 131 TRP A N 1
ATOM 1024 C CA . TRP A 1 131 ? -13.275 14.228 5.550 1.00 97.75 131 TRP A CA 1
ATOM 1025 C C . TRP A 1 131 ? -12.536 14.735 4.306 1.00 97.75 131 TRP A C 1
ATOM 1027 O O . TRP A 1 131 ? -11.331 14.503 4.200 1.00 97.75 131 TRP A O 1
ATOM 1037 N N . GLN A 1 132 ? -13.200 15.465 3.399 1.00 98.12 132 GLN A N 1
ATOM 1038 C CA . GLN A 1 132 ? -12.526 16.055 2.234 1.00 98.12 132 GLN A CA 1
ATOM 1039 C C . GLN A 1 132 ? -11.460 17.072 2.663 1.00 98.12 132 GLN A C 1
ATOM 1041 O O . GLN A 1 132 ? -10.315 17.016 2.210 1.00 98.12 132 GLN A O 1
ATOM 1046 N N . GLU A 1 133 ? -11.824 17.989 3.562 1.00 97.94 133 GLU A N 1
ATOM 1047 C CA . GLU A 1 133 ? -10.914 19.031 4.040 1.00 97.94 133 GLU A CA 1
ATOM 1048 C C . GLU A 1 133 ? -9.847 18.461 4.982 1.00 97.94 133 GLU A C 1
ATOM 1050 O O . GLU A 1 133 ? -8.706 18.921 4.957 1.00 97.94 133 GLU A O 1
ATOM 1055 N N . THR A 1 134 ? -10.152 17.398 5.735 1.00 97.19 134 THR A N 1
ATOM 1056 C CA . THR A 1 134 ? -9.136 16.634 6.472 1.00 97.19 134 THR A CA 1
ATOM 1057 C C . THR A 1 134 ? -8.078 16.059 5.525 1.00 97.19 134 THR A C 1
ATOM 1059 O O . THR A 1 134 ? -6.890 16.275 5.757 1.00 97.19 134 THR A O 1
ATOM 1062 N N . ILE A 1 135 ? -8.458 15.389 4.429 1.00 98.50 135 ILE A N 1
ATOM 1063 C CA . ILE A 1 135 ? -7.471 14.856 3.468 1.00 98.50 135 ILE A CA 1
ATOM 1064 C C . ILE A 1 135 ? -6.619 15.991 2.884 1.00 98.50 135 ILE A C 1
ATOM 1066 O O . ILE A 1 135 ? -5.392 15.885 2.865 1.00 98.50 135 ILE A O 1
ATOM 1070 N N . LYS A 1 136 ? -7.234 17.108 2.471 1.00 98.12 136 LYS A N 1
ATOM 1071 C CA . LYS A 1 136 ? -6.492 18.290 1.995 1.00 98.12 136 LYS A CA 1
ATOM 1072 C C . LYS A 1 136 ? -5.483 18.792 3.018 1.00 98.12 136 LYS A C 1
ATOM 1074 O O . LYS A 1 136 ? -4.313 18.974 2.688 1.00 98.12 136 LYS A O 1
ATOM 1079 N N . LYS A 1 137 ? -5.920 18.973 4.265 1.00 95.62 137 LYS A N 1
ATOM 1080 C CA . LYS A 1 137 ? -5.074 19.478 5.346 1.00 95.62 137 LYS A CA 1
ATOM 1081 C C . LYS A 1 137 ? -3.887 18.553 5.615 1.00 95.62 137 LYS A C 1
ATOM 1083 O O . LYS A 1 137 ? -2.768 19.043 5.742 1.00 95.62 137 LYS A O 1
ATOM 1088 N N . TYR A 1 138 ? -4.110 17.245 5.701 1.00 96.06 138 TYR A N 1
ATOM 1089 C CA . TYR A 1 138 ? -3.099 16.309 6.206 1.00 96.06 138 TYR A CA 1
ATOM 1090 C C . TYR A 1 138 ? -2.298 15.575 5.136 1.00 96.06 138 TYR A C 1
ATOM 1092 O O . TYR A 1 138 ? -1.320 14.922 5.483 1.00 96.06 138 TYR A O 1
ATOM 1100 N N . ILE A 1 139 ? -2.661 15.708 3.860 1.00 98.00 139 ILE A N 1
ATOM 1101 C CA . ILE A 1 139 ? -1.857 15.206 2.742 1.00 98.00 139 ILE A CA 1
ATOM 1102 C C . ILE A 1 139 ? -1.239 16.363 1.952 1.00 98.00 139 ILE A C 1
ATOM 1104 O O . ILE A 1 139 ? -0.048 16.329 1.679 1.00 98.00 139 ILE A O 1
ATOM 1108 N N . PHE A 1 140 ? -1.999 17.411 1.621 1.00 97.19 140 PHE A N 1
ATOM 1109 C CA . PHE A 1 140 ? -1.587 18.384 0.596 1.00 97.19 140 PHE A CA 1
ATOM 1110 C C . PHE A 1 140 ? -1.173 19.766 1.118 1.00 97.19 140 PHE A C 1
ATOM 1112 O O . PHE A 1 140 ? -0.668 20.571 0.338 1.00 97.19 140 PHE A O 1
ATOM 1119 N N . SER A 1 141 ? -1.360 20.075 2.405 1.00 95.25 141 SER A N 1
ATOM 1120 C CA . SER A 1 141 ? -0.880 21.349 2.961 1.00 95.25 141 SER A CA 1
ATOM 1121 C C . SER A 1 141 ? 0.649 21.446 2.936 1.00 95.25 141 SER A C 1
ATOM 1123 O O . SER A 1 141 ? 1.340 20.430 2.979 1.00 95.25 141 SER A O 1
ATOM 1125 N N . GLU A 1 142 ? 1.194 22.668 2.946 1.00 93.75 142 GLU A N 1
ATOM 1126 C CA . GLU A 1 142 ? 2.649 22.896 3.010 1.00 93.75 142 GLU A CA 1
ATOM 1127 C C . GLU A 1 142 ? 3.297 22.135 4.169 1.00 93.75 142 GLU A C 1
ATOM 1129 O O . GLU A 1 142 ? 4.339 21.502 4.005 1.00 93.75 142 GLU A O 1
ATOM 1134 N N . LYS A 1 143 ? 2.633 22.130 5.330 1.00 92.31 143 LYS A N 1
ATOM 1135 C CA . LYS A 1 143 ? 3.083 21.374 6.491 1.00 92.31 143 LYS A CA 1
ATOM 1136 C C . LYS A 1 143 ? 3.057 19.863 6.237 1.00 92.31 143 LYS A C 1
ATOM 1138 O O . LYS A 1 143 ? 4.032 19.188 6.547 1.00 92.31 143 LYS A O 1
ATOM 1143 N N . ALA A 1 144 ? 1.966 19.326 5.693 1.00 94.88 144 ALA A N 1
ATOM 1144 C CA . ALA A 1 144 ? 1.857 17.897 5.400 1.00 94.88 144 ALA A CA 1
ATOM 1145 C C . ALA A 1 144 ? 2.924 17.430 4.395 1.00 94.88 144 ALA A C 1
ATOM 1147 O O . ALA A 1 144 ? 3.516 16.365 4.569 1.00 94.88 144 ALA A O 1
ATOM 1148 N N . VAL A 1 145 ? 3.208 18.253 3.383 1.00 95.00 145 VAL A N 1
ATOM 1149 C CA . VAL A 1 145 ? 4.280 18.025 2.405 1.00 95.00 145 VAL A CA 1
ATOM 1150 C C . VAL A 1 145 ? 5.655 18.071 3.077 1.00 95.00 145 VAL A C 1
ATOM 1152 O O . VAL A 1 145 ? 6.480 17.186 2.845 1.00 95.00 145 VAL A O 1
ATOM 1155 N N . ALA A 1 146 ? 5.904 19.058 3.944 1.00 93.00 146 ALA A N 1
ATOM 1156 C CA . ALA A 1 146 ? 7.155 19.160 4.697 1.00 93.00 146 ALA A CA 1
ATOM 1157 C C . ALA A 1 146 ? 7.382 17.937 5.601 1.00 93.00 146 ALA A C 1
ATOM 1159 O O . ALA A 1 146 ? 8.483 17.388 5.633 1.00 93.00 146 ALA A O 1
ATOM 1160 N N . ASP A 1 147 ? 6.322 17.466 6.260 1.00 93.31 147 ASP A N 1
ATOM 1161 C CA . ASP A 1 147 ? 6.347 16.292 7.132 1.00 93.31 147 ASP A CA 1
ATOM 1162 C C . ASP A 1 147 ? 6.400 14.961 6.349 1.00 93.31 147 ASP A C 1
ATOM 1164 O O . ASP A 1 147 ? 6.653 13.913 6.941 1.00 93.31 147 ASP A O 1
ATOM 1168 N N . GLY A 1 148 ? 6.219 14.974 5.021 1.00 96.50 148 GLY A N 1
ATOM 1169 C CA . GLY A 1 148 ? 6.316 13.807 4.133 1.00 96.50 148 GLY A CA 1
ATOM 1170 C C . GLY A 1 148 ? 5.072 12.906 4.114 1.00 96.50 148 GLY A C 1
ATOM 1171 O O . GLY A 1 148 ? 5.180 11.682 3.998 1.00 96.50 148 GLY A O 1
ATOM 1172 N N . MET A 1 149 ? 3.884 13.473 4.325 1.00 97.75 149 MET A N 1
ATOM 1173 C CA . MET A 1 149 ? 2.623 12.720 4.321 1.00 97.75 149 MET A CA 1
ATOM 1174 C C . MET A 1 149 ? 2.243 12.160 2.933 1.00 97.75 149 MET A C 1
ATOM 1176 O O . MET A 1 149 ? 1.838 10.995 2.877 1.00 97.75 149 MET A O 1
ATOM 1180 N N . PRO A 1 150 ? 2.400 12.892 1.807 1.00 98.25 150 PRO A N 1
ATOM 1181 C CA . PRO A 1 150 ? 2.177 12.334 0.467 1.00 98.25 150 PRO A CA 1
ATOM 1182 C C . PRO A 1 150 ? 3.036 11.106 0.154 1.00 98.25 150 PRO A C 1
ATOM 1184 O O . PRO A 1 150 ? 2.571 10.150 -0.461 1.00 98.25 150 PRO A O 1
ATOM 1187 N N . GLU A 1 151 ? 4.294 11.114 0.583 1.00 98.19 151 GLU A N 1
ATOM 1188 C CA . GLU A 1 151 ? 5.237 10.019 0.384 1.00 98.19 151 GLU A CA 1
ATOM 1189 C C . GLU A 1 151 ? 4.835 8.794 1.215 1.00 98.19 151 GLU A C 1
ATOM 1191 O O . GLU A 1 151 ? 4.825 7.668 0.712 1.00 98.19 151 GLU A O 1
ATOM 1196 N N . ARG A 1 152 ? 4.420 9.013 2.470 1.00 98.06 152 ARG A N 1
ATOM 1197 C CA . ARG A 1 152 ? 3.895 7.954 3.344 1.00 98.06 152 ARG A CA 1
ATOM 1198 C C . ARG A 1 152 ? 2.595 7.350 2.830 1.00 98.06 152 ARG A C 1
ATOM 1200 O O . ARG A 1 152 ? 2.382 6.155 3.021 1.00 98.06 152 ARG A O 1
ATOM 1207 N N . LEU A 1 153 ? 1.756 8.124 2.137 1.00 98.56 153 LEU A N 1
ATOM 1208 C CA . LEU A 1 153 ? 0.502 7.623 1.565 1.00 98.56 153 LEU A CA 1
ATOM 1209 C C . LEU A 1 153 ? 0.757 6.462 0.588 1.00 98.56 153 LEU A C 1
ATOM 1211 O O . LEU A 1 153 ? -0.021 5.512 0.527 1.00 98.56 153 LEU A O 1
ATOM 1215 N N . VAL A 1 154 ? 1.878 6.500 -0.136 1.00 97.75 154 VAL A N 1
ATOM 1216 C CA . VAL A 1 154 ? 2.293 5.446 -1.076 1.00 97.75 154 VAL A CA 1
ATOM 1217 C C . VAL A 1 154 ? 3.374 4.508 -0.510 1.00 97.75 154 VAL A C 1
ATOM 1219 O O . VAL A 1 154 ? 3.913 3.663 -1.229 1.00 97.75 154 VAL A O 1
ATOM 1222 N N . ALA A 1 155 ? 3.684 4.606 0.786 1.00 94.38 155 ALA A N 1
ATOM 1223 C CA . ALA A 1 155 ? 4.600 3.702 1.478 1.00 94.38 155 ALA A CA 1
ATOM 1224 C C . ALA A 1 155 ? 3.941 2.344 1.790 1.00 94.38 155 ALA A C 1
ATOM 1226 O O . ALA A 1 155 ? 2.833 2.038 1.351 1.00 94.38 155 ALA A O 1
ATOM 1227 N N . GLY A 1 156 ? 4.659 1.477 2.514 1.00 91.38 156 GLY A N 1
ATOM 1228 C CA . GLY A 1 156 ? 4.136 0.184 2.971 1.00 91.38 156 GLY A CA 1
ATOM 1229 C C . GLY A 1 156 ? 3.526 -0.701 1.881 1.00 91.38 156 GLY A C 1
ATOM 1230 O O . GLY A 1 156 ? 2.504 -1.314 2.140 1.00 91.38 156 GLY A O 1
ATOM 1231 N N . PHE A 1 157 ? 4.080 -0.744 0.664 1.00 92.06 157 PHE A N 1
ATOM 1232 C CA . PHE A 1 157 ? 3.465 -1.428 -0.491 1.00 92.06 157 PHE A CA 1
ATOM 1233 C C . PHE A 1 157 ? 2.048 -0.919 -0.827 1.00 92.06 157 PHE A C 1
ATOM 1235 O O . PHE A 1 157 ? 1.172 -1.706 -1.173 1.00 92.06 157 PHE A O 1
ATOM 1242 N N . LEU A 1 158 ? 1.841 0.401 -0.742 1.00 96.50 158 LEU A N 1
ATOM 1243 C CA . LEU A 1 158 ? 0.602 1.112 -1.077 1.00 96.50 158 LEU A CA 1
ATOM 1244 C C . LEU A 1 158 ? -0.571 0.849 -0.116 1.00 96.50 158 LEU A C 1
ATOM 1246 O O . LEU A 1 158 ? -1.702 1.196 -0.437 1.00 96.50 158 LEU A O 1
ATOM 1250 N N . HIS A 1 159 ? -0.349 0.277 1.069 1.00 96.94 159 HIS A N 1
ATOM 1251 C CA . HIS A 1 159 ? -1.453 0.009 1.998 1.00 96.94 159 HIS A CA 1
ATOM 1252 C C . HIS A 1 159 ? -2.178 1.263 2.511 1.00 96.94 159 HIS A C 1
ATOM 1254 O O . HIS A 1 159 ? -3.409 1.221 2.525 1.00 96.94 159 HIS A O 1
ATOM 1260 N N . PRO A 1 160 ? -1.504 2.380 2.862 1.00 98.12 160 PRO A N 1
ATOM 1261 C CA . PRO A 1 160 ? -2.217 3.599 3.242 1.00 98.12 160 PRO A CA 1
ATOM 1262 C C . PRO A 1 160 ? -3.067 4.139 2.084 1.00 98.12 160 PRO A C 1
ATOM 1264 O O . PRO A 1 160 ? -4.243 4.444 2.269 1.00 98.12 160 PRO A O 1
ATOM 1267 N N . TRP A 1 161 ? -2.518 4.145 0.864 1.00 98.38 161 TRP A N 1
ATOM 1268 C CA . TRP A 1 161 ? -3.238 4.461 -0.372 1.00 98.38 161 TRP A CA 1
ATOM 1269 C C . TRP A 1 161 ? -4.476 3.582 -0.577 1.00 98.38 161 TRP A C 1
ATOM 1271 O O . TRP A 1 161 ? -5.554 4.100 -0.854 1.00 98.38 161 TRP A O 1
ATOM 1281 N N . ILE A 1 162 ? -4.340 2.261 -0.420 1.00 98.19 162 ILE A N 1
ATOM 1282 C CA . ILE A 1 162 ? -5.448 1.304 -0.550 1.00 98.19 162 ILE A CA 1
ATOM 1283 C C . ILE A 1 162 ? -6.528 1.608 0.491 1.00 98.19 162 ILE A C 1
ATOM 1285 O O . ILE A 1 162 ? -7.715 1.626 0.175 1.00 98.19 162 ILE A O 1
ATOM 1289 N N . HIS A 1 163 ? -6.122 1.852 1.734 1.00 98.44 163 HIS A N 1
ATOM 1290 C CA . HIS A 1 163 ? -7.040 2.040 2.845 1.00 98.44 163 HIS A CA 1
ATOM 1291 C C . HIS A 1 163 ? -7.820 3.359 2.730 1.00 98.44 163 HIS A C 1
ATOM 1293 O O . HIS A 1 163 ? -9.051 3.351 2.770 1.00 98.44 163 HIS A O 1
ATOM 1299 N N . VAL A 1 164 ? -7.128 4.479 2.486 1.00 98.50 164 VAL A N 1
ATOM 1300 C CA . VAL A 1 164 ? -7.781 5.772 2.217 1.00 98.50 164 VAL A CA 1
ATOM 1301 C C . VAL A 1 164 ? -8.638 5.685 0.952 1.00 98.50 164 VAL A C 1
ATOM 1303 O O . VAL A 1 164 ? -9.762 6.182 0.942 1.00 98.50 164 VAL A O 1
ATOM 1306 N N . GLY A 1 165 ? -8.150 5.011 -0.093 1.00 97.50 165 GLY A N 1
ATOM 1307 C CA . GLY A 1 165 ? -8.877 4.799 -1.342 1.00 97.50 165 GLY A CA 1
ATOM 1308 C C . GLY A 1 165 ? -10.223 4.104 -1.134 1.00 97.50 165 GLY A C 1
ATOM 1309 O O . GLY A 1 165 ? -11.234 4.579 -1.649 1.00 97.50 165 GLY A O 1
ATOM 1310 N N . TYR A 1 166 ? -10.267 3.045 -0.320 1.00 97.75 166 TYR A N 1
ATOM 1311 C CA . TYR A 1 166 ? -11.519 2.398 0.082 1.00 97.75 166 TYR A CA 1
ATOM 1312 C C . TYR A 1 166 ? -12.437 3.341 0.866 1.00 97.75 166 TYR A C 1
ATOM 1314 O O . TYR A 1 166 ? -13.637 3.394 0.597 1.00 97.75 166 TYR A O 1
ATOM 1322 N N . GLY A 1 167 ? -11.886 4.111 1.806 1.00 97.69 167 GLY A N 1
ATOM 1323 C CA . GLY A 1 167 ? -12.652 5.087 2.579 1.00 97.69 167 GLY A CA 1
ATOM 1324 C C . GLY A 1 167 ? -13.319 6.150 1.702 1.00 97.69 167 GLY A C 1
ATOM 1325 O O . GLY A 1 167 ? -14.498 6.443 1.891 1.00 97.69 167 GLY A O 1
ATOM 1326 N N . VAL A 1 168 ? -12.598 6.686 0.712 1.00 97.25 168 VAL A N 1
ATOM 1327 C CA . VAL A 1 168 ? -13.123 7.673 -0.249 1.00 97.25 168 VAL A CA 1
ATOM 1328 C C . VAL A 1 168 ? -14.124 7.036 -1.209 1.00 97.25 168 VAL A C 1
ATOM 1330 O O . VAL A 1 168 ? -15.167 7.618 -1.486 1.00 97.25 168 VAL A O 1
ATOM 1333 N N . GLU A 1 169 ? -13.841 5.834 -1.707 1.00 95.88 169 GLU A N 1
ATOM 1334 C CA . GLU A 1 169 ? -14.707 5.135 -2.657 1.00 95.88 169 GLU A CA 1
ATOM 1335 C C . GLU A 1 169 ? -16.092 4.814 -2.082 1.00 95.88 169 GLU A C 1
ATOM 1337 O O . GLU A 1 169 ? -17.098 4.951 -2.779 1.00 95.88 169 GLU A O 1
ATOM 1342 N N . PHE A 1 170 ? -16.132 4.387 -0.821 1.00 95.62 170 PHE A N 1
ATOM 1343 C CA . PHE A 1 170 ? -17.360 4.037 -0.106 1.00 95.62 170 PHE A CA 1
ATOM 1344 C C . PHE A 1 170 ? -17.915 5.183 0.750 1.00 95.62 170 PHE A C 1
ATOM 1346 O O . PHE A 1 170 ? -18.901 4.984 1.466 1.00 95.62 170 PHE A O 1
ATOM 1353 N N . GLU A 1 171 ? -17.271 6.353 0.711 1.00 95.38 171 GLU A N 1
ATOM 1354 C CA . GLU A 1 171 ? -17.598 7.530 1.522 1.00 95.38 171 GLU A CA 1
ATOM 1355 C C . GLU A 1 171 ? -17.792 7.183 3.012 1.00 95.38 171 GLU A C 1
ATOM 1357 O O . GLU A 1 171 ? -18.792 7.529 3.644 1.00 95.38 171 GLU A O 1
ATOM 1362 N N . GLN A 1 172 ? -16.829 6.448 3.579 1.00 97.69 172 GLN A N 1
ATOM 1363 C CA . GLN A 1 172 ? -16.823 6.019 4.980 1.00 97.69 172 GLN A CA 1
ATOM 1364 C C . GLN A 1 172 ? -15.769 6.810 5.769 1.00 97.69 172 GLN A C 1
ATOM 1366 O O . GLN A 1 172 ? -14.590 6.445 5.738 1.00 97.69 172 GLN A O 1
ATOM 1371 N N . PRO A 1 173 ? -16.156 7.865 6.517 1.00 98.12 173 PRO A N 1
ATOM 1372 C CA . PRO A 1 173 ? -15.194 8.726 7.201 1.00 98.12 173 PRO A CA 1
ATOM 1373 C C . PRO A 1 173 ? -14.361 7.993 8.260 1.00 98.12 173 PRO A C 1
ATOM 1375 O O . PRO A 1 173 ? -13.197 8.329 8.449 1.00 98.12 173 PRO A O 1
ATOM 1378 N N . ALA A 1 174 ? -14.907 6.948 8.888 1.00 98.31 174 ALA A N 1
ATOM 1379 C CA . ALA A 1 174 ? -14.152 6.093 9.803 1.00 98.31 174 ALA A CA 1
ATOM 1380 C C . ALA A 1 174 ? -12.984 5.354 9.131 1.00 98.31 174 ALA A C 1
ATOM 1382 O O . ALA A 1 174 ? -11.878 5.374 9.660 1.00 98.31 174 ALA A O 1
ATOM 1383 N N . ILE A 1 175 ? -13.186 4.800 7.931 1.00 98.62 175 ILE A N 1
ATOM 1384 C CA . ILE A 1 175 ? -12.112 4.146 7.157 1.00 98.62 175 ILE A CA 1
ATOM 1385 C C . ILE A 1 175 ? -11.110 5.192 6.641 1.00 98.62 175 ILE A C 1
ATOM 1387 O O . ILE A 1 175 ? -9.910 4.943 6.570 1.00 98.62 175 ILE A O 1
ATOM 1391 N N . ILE A 1 176 ? -11.565 6.408 6.318 1.00 98.75 176 ILE A N 1
ATOM 1392 C CA . ILE A 1 176 ? -10.655 7.508 5.961 1.00 98.75 176 ILE A CA 1
ATOM 1393 C C . ILE A 1 176 ? -9.750 7.862 7.150 1.00 98.75 176 ILE A C 1
ATOM 1395 O O . ILE A 1 176 ? -8.544 8.025 6.962 1.00 98.75 176 ILE A O 1
ATOM 1399 N N . ALA A 1 177 ? -10.297 7.939 8.367 1.00 98.31 177 ALA A N 1
ATOM 1400 C CA . ALA A 1 177 ? -9.512 8.184 9.575 1.00 98.31 177 ALA A CA 1
ATOM 1401 C C . ALA A 1 177 ? -8.482 7.070 9.829 1.00 98.31 177 ALA A C 1
ATOM 1403 O O . ALA A 1 177 ? -7.320 7.373 10.096 1.00 98.31 177 ALA A O 1
ATOM 1404 N N . GLU A 1 178 ? -8.878 5.800 9.677 1.00 98.50 178 GLU A N 1
ATOM 1405 C CA . GLU A 1 178 ? -7.973 4.641 9.743 1.00 98.50 178 GLU A CA 1
ATOM 1406 C C . GLU A 1 178 ? -6.830 4.757 8.727 1.00 98.50 178 GLU A C 1
ATOM 1408 O O . GLU A 1 178 ? -5.665 4.600 9.086 1.00 98.50 178 GLU A O 1
ATOM 1413 N N . GLY A 1 179 ? -7.134 5.100 7.473 1.00 98.44 179 GLY A N 1
ATOM 1414 C CA . GLY A 1 179 ? -6.133 5.226 6.413 1.00 98.44 179 GLY A CA 1
ATOM 1415 C C . GLY A 1 179 ? -5.175 6.408 6.606 1.00 98.44 179 GLY A C 1
ATOM 1416 O O . GLY A 1 179 ? -3.980 6.298 6.318 1.00 98.44 179 GLY A O 1
ATOM 1417 N N . LEU A 1 180 ? -5.658 7.535 7.135 1.00 98.50 180 LEU A N 1
ATOM 1418 C CA . LEU A 1 180 ? -4.801 8.669 7.498 1.00 98.50 180 LEU A CA 1
ATOM 1419 C C . LEU A 1 180 ? -3.919 8.335 8.704 1.00 98.50 180 LEU A C 1
ATOM 1421 O O . LEU A 1 180 ? -2.729 8.651 8.695 1.00 98.50 180 LEU A O 1
ATOM 1425 N N . ALA A 1 181 ? -4.458 7.627 9.699 1.00 96.50 181 ALA A N 1
ATOM 1426 C CA . ALA A 1 181 ? -3.678 7.128 10.825 1.00 96.50 181 ALA A CA 1
ATOM 1427 C C . ALA A 1 181 ? -2.600 6.150 10.361 1.00 96.50 181 ALA A C 1
ATOM 1429 O O . ALA A 1 181 ? -1.440 6.287 10.741 1.00 96.50 181 ALA A O 1
ATOM 1430 N N . GLN A 1 182 ? -2.954 5.237 9.456 1.00 97.69 182 GLN A N 1
ATOM 1431 C CA . GLN A 1 182 ? -2.017 4.336 8.800 1.00 97.69 182 GLN A CA 1
ATOM 1432 C C . GLN A 1 182 ? -0.906 5.097 8.070 1.00 97.69 182 GLN A C 1
ATOM 1434 O O . GLN A 1 182 ? 0.265 4.744 8.184 1.00 97.69 182 GLN A O 1
ATOM 1439 N N . THR A 1 183 ? -1.265 6.158 7.344 1.00 98.19 183 THR A N 1
ATOM 1440 C CA . THR A 1 183 ? -0.305 7.033 6.659 1.00 98.19 183 THR A CA 1
ATOM 1441 C C . THR A 1 183 ? 0.667 7.654 7.661 1.00 98.19 183 THR A C 1
ATOM 1443 O O . THR A 1 183 ? 1.876 7.594 7.457 1.00 98.19 183 THR A O 1
ATOM 1446 N N . ALA A 1 184 ? 0.163 8.192 8.772 1.00 95.75 184 ALA A N 1
ATOM 1447 C CA . ALA A 1 184 ? 0.976 8.869 9.776 1.00 95.75 184 ALA A CA 1
ATOM 1448 C C . ALA A 1 184 ? 2.000 7.942 10.455 1.00 95.75 184 ALA A C 1
ATOM 1450 O O . ALA A 1 184 ? 3.141 8.343 10.684 1.00 95.75 184 ALA A O 1
ATOM 1451 N N . VAL A 1 185 ? 1.623 6.690 10.732 1.00 93.12 185 VAL A N 1
ATOM 1452 C CA . VAL A 1 185 ? 2.501 5.715 11.401 1.00 93.12 185 VAL A CA 1
ATOM 1453 C C . VAL A 1 185 ? 3.471 4.992 10.460 1.00 93.12 185 VAL A C 1
ATOM 1455 O O . VAL A 1 185 ? 4.369 4.277 10.913 1.00 93.12 185 VAL A O 1
ATOM 1458 N N . HIS A 1 186 ? 3.341 5.172 9.143 1.00 94.81 186 HIS A N 1
ATOM 1459 C CA . HIS A 1 186 ? 4.286 4.619 8.174 1.00 94.81 186 HIS A CA 1
ATOM 1460 C C . HIS A 1 186 ? 5.605 5.406 8.103 1.00 94.81 186 HIS A C 1
ATOM 1462 O O . HIS A 1 186 ? 5.658 6.614 8.331 1.00 94.81 186 HIS A O 1
ATOM 1468 N N . ASP A 1 187 ? 6.694 4.699 7.786 1.00 91.56 187 ASP A N 1
ATOM 1469 C CA . ASP A 1 187 ? 8.009 5.286 7.548 1.00 91.56 187 ASP A CA 1
ATOM 1470 C C . ASP A 1 187 ? 8.068 5.987 6.181 1.00 91.56 187 ASP A C 1
ATOM 1472 O O . ASP A 1 187 ? 7.432 5.567 5.213 1.00 91.56 187 ASP A O 1
ATOM 1476 N N . ASP A 1 188 ? 8.878 7.044 6.083 1.00 93.75 188 ASP A N 1
ATOM 1477 C CA . ASP A 1 188 ? 9.062 7.836 4.853 1.00 93.75 188 ASP A CA 1
ATOM 1478 C C . ASP A 1 188 ? 10.087 7.214 3.891 1.00 93.75 188 ASP A C 1
ATOM 1480 O O . ASP A 1 188 ? 10.904 7.889 3.261 1.00 93.75 188 ASP A O 1
ATOM 1484 N N . TRP A 1 189 ? 10.111 5.886 3.788 1.00 92.62 189 TRP A N 1
ATOM 1485 C CA . TRP A 1 189 ? 11.120 5.231 2.965 1.00 92.62 189 TRP A CA 1
ATOM 1486 C C . TRP A 1 189 ? 11.084 5.587 1.470 1.00 92.62 189 TRP A C 1
ATOM 1488 O O . TRP A 1 189 ? 12.164 5.586 0.869 1.00 92.62 189 TRP A O 1
ATOM 1498 N N . PRO A 1 190 ? 9.931 5.878 0.822 1.00 96.25 190 PRO A N 1
ATOM 1499 C CA . PRO A 1 190 ? 9.947 6.270 -0.578 1.00 96.25 190 PRO A CA 1
ATOM 1500 C C . PRO A 1 190 ? 10.301 7.753 -0.756 1.00 96.25 190 PRO A C 1
ATOM 1502 O O . PRO A 1 190 ? 10.591 8.159 -1.880 1.00 96.25 190 PRO A O 1
ATOM 1505 N N . GLY A 1 191 ? 10.335 8.563 0.309 1.00 96.69 191 GLY A N 1
ATOM 1506 C CA . GLY A 1 191 ? 10.377 10.013 0.169 1.00 96.69 191 GLY A CA 1
ATOM 1507 C C . GLY A 1 191 ? 11.628 10.557 -0.503 1.00 96.69 191 GLY A C 1
ATOM 1508 O O . GLY A 1 191 ? 11.523 11.439 -1.354 1.00 96.69 191 GLY A O 1
ATOM 1509 N N . LYS A 1 192 ? 12.805 9.972 -0.240 1.00 95.81 192 LYS A N 1
ATOM 1510 C CA . LYS A 1 192 ? 14.043 10.339 -0.956 1.00 95.81 192 LYS A CA 1
ATOM 1511 C C . LYS A 1 192 ? 13.900 10.145 -2.470 1.00 95.81 192 LYS A C 1
ATOM 1513 O O . LYS A 1 192 ? 14.317 11.001 -3.244 1.00 95.81 192 LYS A O 1
ATOM 1518 N N . TYR A 1 193 ? 13.312 9.026 -2.884 1.00 98.19 193 TYR A N 1
ATOM 1519 C CA . TYR A 1 193 ? 13.126 8.676 -4.290 1.00 98.19 193 TYR A CA 1
ATOM 1520 C C . TYR A 1 193 ? 12.057 9.543 -4.966 1.00 98.19 193 TYR A C 1
ATOM 1522 O O . TYR A 1 193 ? 12.306 10.104 -6.033 1.00 98.19 193 TYR A O 1
ATOM 1530 N N . LEU A 1 194 ? 10.896 9.702 -4.330 1.00 98.50 194 LEU A N 1
ATOM 1531 C CA . LEU A 1 194 ? 9.767 10.445 -4.893 1.00 98.50 194 LEU A CA 1
ATOM 1532 C C . LEU A 1 194 ? 10.073 11.939 -5.028 1.00 98.50 194 LEU A C 1
ATOM 1534 O O . LEU A 1 194 ? 9.831 12.521 -6.086 1.00 98.50 194 LEU A O 1
ATOM 1538 N N . LYS A 1 195 ? 10.697 12.545 -4.010 1.00 97.69 195 LYS A N 1
ATOM 1539 C CA . LYS A 1 195 ? 11.124 13.952 -4.056 1.00 97.69 195 LYS A CA 1
ATOM 1540 C C . LYS A 1 195 ? 12.179 14.177 -5.141 1.00 97.69 195 LYS A C 1
ATOM 1542 O O . LYS A 1 195 ? 12.095 15.157 -5.879 1.00 97.69 195 LYS A O 1
ATOM 1547 N N . ALA A 1 196 ? 13.131 13.253 -5.300 1.00 98.44 196 ALA A N 1
ATOM 1548 C CA . ALA A 1 196 ? 14.132 13.331 -6.364 1.00 98.44 196 ALA A CA 1
ATOM 1549 C C . ALA A 1 196 ? 13.510 13.212 -7.767 1.00 98.44 196 ALA A C 1
ATOM 1551 O O . ALA A 1 196 ? 13.865 13.989 -8.654 1.00 98.44 196 ALA A O 1
ATOM 1552 N N . CYS A 1 197 ? 12.546 12.304 -7.961 1.00 98.69 197 CYS A N 1
ATOM 1553 C CA . CYS A 1 197 ? 11.794 12.204 -9.216 1.00 98.69 197 CYS A CA 1
ATOM 1554 C C . CYS A 1 197 ? 11.023 13.488 -9.518 1.00 98.69 197 CYS A C 1
ATOM 1556 O O . CYS A 1 197 ? 11.088 13.976 -10.643 1.00 98.69 197 CYS A O 1
ATOM 1558 N N . MET A 1 198 ? 10.360 14.073 -8.515 1.00 98.12 198 MET A N 1
ATOM 1559 C CA . MET A 1 198 ? 9.621 15.326 -8.672 1.00 98.12 198 MET A CA 1
ATOM 1560 C C . MET A 1 198 ? 10.534 16.478 -9.094 1.00 98.12 198 MET A C 1
ATOM 1562 O O . MET A 1 198 ? 10.225 17.182 -10.053 1.00 98.12 198 MET A O 1
ATOM 1566 N N . VAL A 1 199 ? 11.684 16.643 -8.433 1.00 98.00 199 VAL A N 1
ATOM 1567 C CA . VAL A 1 199 ? 12.668 17.678 -8.790 1.00 98.00 199 VAL A CA 1
ATOM 1568 C C . VAL A 1 199 ? 13.191 17.472 -10.213 1.00 98.00 199 VAL A C 1
ATOM 1570 O O . VAL A 1 199 ? 13.206 18.420 -10.999 1.00 98.00 199 VAL A O 1
ATOM 1573 N N . ALA A 1 200 ? 13.589 16.246 -10.565 1.00 98.31 200 ALA A N 1
ATOM 1574 C CA . ALA A 1 200 ? 14.117 15.932 -11.890 1.00 98.31 200 ALA A CA 1
ATOM 1575 C C . ALA A 1 200 ? 13.075 16.171 -12.997 1.00 98.31 200 ALA A C 1
ATOM 1577 O O . ALA A 1 200 ? 13.363 16.852 -13.984 1.00 98.31 200 ALA A O 1
ATOM 1578 N N . ALA A 1 201 ? 11.854 15.670 -12.804 1.00 98.00 201 ALA A N 1
ATOM 1579 C CA . ALA A 1 201 ? 10.773 15.780 -13.772 1.00 98.00 201 ALA A CA 1
ATOM 1580 C C . ALA A 1 201 ? 10.304 17.232 -13.956 1.00 98.00 201 ALA A C 1
ATOM 1582 O O . ALA A 1 201 ? 10.170 17.694 -15.089 1.00 98.00 201 ALA A O 1
ATOM 1583 N N . ALA A 1 202 ? 10.134 17.991 -12.867 1.00 96.44 202 ALA A N 1
ATOM 1584 C CA . ALA A 1 202 ? 9.753 19.402 -12.937 1.00 96.44 202 ALA A CA 1
ATOM 1585 C C . ALA A 1 202 ? 10.837 20.252 -13.621 1.00 96.44 202 ALA A C 1
ATOM 1587 O O . ALA A 1 202 ? 10.534 21.089 -14.475 1.00 96.44 202 ALA A O 1
ATOM 1588 N N . ALA A 1 203 ? 12.115 20.006 -13.308 1.00 97.38 203 ALA A N 1
ATOM 1589 C CA . ALA A 1 203 ? 13.228 20.695 -13.953 1.00 97.38 203 ALA A CA 1
ATOM 1590 C C . ALA A 1 203 ? 13.288 20.401 -15.461 1.00 97.38 203 ALA A C 1
ATOM 1592 O O . ALA A 1 203 ? 13.538 21.314 -16.250 1.00 97.38 203 ALA A O 1
ATOM 1593 N N . ALA A 1 204 ? 13.033 19.160 -15.878 1.00 96.88 204 ALA A N 1
ATOM 1594 C CA . ALA A 1 204 ? 13.005 18.789 -17.289 1.00 96.88 204 ALA A CA 1
ATOM 1595 C C . ALA A 1 204 ? 11.776 19.361 -18.017 1.00 96.88 204 ALA A C 1
ATOM 1597 O O . ALA A 1 204 ? 11.919 19.957 -19.086 1.00 96.88 204 ALA A O 1
ATOM 1598 N N . SER A 1 205 ? 10.595 19.274 -17.403 1.00 95.88 205 SER A N 1
ATOM 1599 C CA . SER A 1 205 ? 9.340 19.808 -17.946 1.00 95.88 205 SER A CA 1
ATOM 1600 C C . SER A 1 205 ? 9.360 21.332 -18.097 1.00 95.88 205 SER A C 1
ATOM 1602 O O . SER A 1 205 ? 8.860 21.856 -19.088 1.00 95.88 205 SER A O 1
ATOM 1604 N N . SER A 1 206 ? 10.034 22.061 -17.199 1.00 94.50 206 SER A N 1
ATOM 1605 C CA . SER A 1 206 ? 10.206 23.517 -17.347 1.00 94.50 206 SER A CA 1
ATOM 1606 C C . SER A 1 206 ? 11.027 23.927 -18.580 1.00 94.50 206 SER A C 1
ATOM 1608 O O . SER A 1 206 ? 10.902 25.054 -19.055 1.00 94.50 206 SER A O 1
ATOM 1610 N N . LYS A 1 207 ? 11.860 23.021 -19.111 1.00 96.06 207 LYS A N 1
ATOM 1611 C CA . LYS A 1 207 ? 12.707 23.253 -20.293 1.00 96.06 207 LYS A CA 1
ATOM 1612 C C . LYS A 1 207 ? 12.081 22.733 -21.586 1.00 96.06 207 LYS A C 1
ATOM 1614 O O . LYS A 1 207 ? 12.453 23.197 -22.660 1.00 96.06 207 LYS A O 1
ATOM 1619 N N . ASN A 1 208 ? 11.172 21.765 -21.494 1.00 93.25 208 ASN A N 1
ATOM 1620 C CA . ASN A 1 208 ? 10.489 21.166 -22.631 1.00 93.25 208 ASN A CA 1
ATOM 1621 C C . ASN A 1 208 ? 9.025 20.874 -22.273 1.00 93.25 208 ASN A C 1
ATOM 1623 O O . ASN A 1 208 ? 8.742 19.976 -21.483 1.00 93.25 208 ASN A O 1
ATOM 1627 N N . VAL A 1 209 ? 8.099 21.594 -22.909 1.00 86.88 209 VAL A N 1
ATOM 1628 C CA . VAL A 1 209 ? 6.648 21.445 -22.695 1.00 86.88 209 VAL A CA 1
ATOM 1629 C C . VAL A 1 209 ? 6.144 20.058 -23.115 1.00 86.88 209 VAL A C 1
ATOM 1631 O O . VAL A 1 209 ? 5.155 19.577 -22.571 1.00 86.88 209 VAL A O 1
ATOM 1634 N N . GLU A 1 210 ? 6.844 19.385 -24.032 1.00 89.56 210 GLU A N 1
ATOM 1635 C CA . GLU A 1 210 ? 6.543 18.014 -24.459 1.00 89.56 210 GLU A CA 1
ATOM 1636 C C . GLU A 1 210 ? 7.288 16.954 -23.630 1.00 89.56 210 GLU A C 1
ATOM 1638 O O . GLU A 1 210 ? 7.288 15.777 -23.987 1.00 89.56 210 GLU A O 1
ATOM 1643 N N . TYR A 1 211 ? 7.958 17.328 -22.533 1.00 93.12 211 TYR A N 1
ATOM 1644 C CA . TYR A 1 211 ? 8.654 16.359 -21.688 1.00 93.12 211 TYR A CA 1
ATOM 1645 C C . TYR A 1 211 ? 7.691 15.290 -21.160 1.00 93.12 211 TYR A C 1
ATOM 1647 O O . TYR A 1 211 ? 6.639 15.600 -20.605 1.00 93.12 211 TYR A O 1
ATOM 1655 N N . GLY A 1 212 ? 8.075 14.027 -21.337 1.00 88.56 212 GLY A N 1
ATOM 1656 C CA . GLY A 1 212 ? 7.255 12.870 -20.991 1.00 88.56 212 GLY A CA 1
ATOM 1657 C C . GLY A 1 212 ? 6.173 12.526 -22.015 1.00 88.56 212 GLY A C 1
ATOM 1658 O O . GLY A 1 212 ? 5.563 11.466 -21.900 1.00 88.56 212 GLY A O 1
ATOM 1659 N N . ASN A 1 213 ? 5.959 13.351 -23.048 1.00 87.38 213 ASN A N 1
ATOM 1660 C CA . ASN A 1 213 ? 5.058 13.006 -24.141 1.00 87.38 213 ASN A CA 1
ATOM 1661 C C . ASN A 1 213 ? 5.601 11.787 -24.904 1.00 87.38 213 ASN A C 1
ATOM 1663 O O . ASN A 1 213 ? 6.766 11.757 -25.297 1.00 87.38 213 ASN A O 1
ATOM 1667 N N . GLY A 1 214 ? 4.760 10.771 -25.092 1.00 86.50 214 GLY A N 1
ATOM 1668 C CA . GLY A 1 214 ? 5.144 9.497 -25.707 1.00 86.50 214 GLY A CA 1
ATOM 1669 C C . GLY A 1 214 ? 5.882 8.519 -24.782 1.00 86.50 214 GLY A C 1
ATOM 1670 O O . GLY A 1 214 ? 6.022 7.354 -25.141 1.00 86.50 214 GLY A O 1
ATOM 1671 N N . THR A 1 215 ? 6.306 8.925 -23.579 1.00 96.56 215 THR A N 1
ATOM 1672 C CA . THR A 1 215 ? 6.801 7.966 -22.580 1.00 96.56 215 THR A CA 1
ATOM 1673 C C . THR A 1 215 ? 5.616 7.225 -21.976 1.00 96.56 215 THR A C 1
ATOM 1675 O O . THR A 1 215 ? 4.723 7.851 -21.405 1.00 96.56 215 THR A O 1
ATOM 1678 N N . THR A 1 216 ? 5.629 5.895 -22.027 1.00 97.62 216 THR A N 1
ATOM 1679 C CA . THR A 1 216 ? 4.630 5.057 -21.347 1.00 97.62 216 THR A CA 1
ATOM 1680 C C . THR A 1 216 ? 5.241 4.319 -20.163 1.00 97.62 216 THR A C 1
ATOM 1682 O O . THR A 1 216 ? 6.437 4.017 -20.161 1.00 97.62 216 THR A O 1
ATOM 1685 N N . ILE A 1 217 ? 4.438 3.949 -19.167 1.00 98.19 217 ILE A N 1
ATOM 1686 C CA . ILE A 1 217 ? 4.905 3.128 -18.036 1.00 98.19 217 ILE A CA 1
ATOM 1687 C C . ILE A 1 217 ? 5.468 1.787 -18.529 1.00 98.19 217 ILE A C 1
ATOM 1689 O O . ILE A 1 217 ? 6.491 1.315 -18.034 1.00 98.19 217 ILE A O 1
ATOM 1693 N N . THR A 1 218 ? 4.851 1.195 -19.553 1.00 96.94 218 THR A N 1
ATOM 1694 C CA . THR A 1 218 ? 5.338 -0.044 -20.172 1.00 96.94 218 THR A CA 1
ATOM 1695 C C . THR A 1 218 ? 6.690 0.127 -20.862 1.00 96.94 218 THR A C 1
ATOM 1697 O O . THR A 1 218 ? 7.543 -0.756 -20.749 1.00 96.94 218 THR A O 1
ATOM 1700 N N . SER A 1 219 ? 6.948 1.279 -21.495 1.00 97.69 219 SER A N 1
ATOM 1701 C CA . SER A 1 219 ? 8.273 1.605 -22.038 1.00 97.69 219 SER A CA 1
ATOM 1702 C C . SER A 1 219 ? 9.339 1.661 -20.937 1.00 97.69 219 SER A C 1
ATOM 1704 O O . SER A 1 219 ? 10.439 1.141 -21.128 1.00 97.69 219 SER A O 1
ATOM 1706 N N . LEU A 1 220 ? 8.992 2.170 -19.745 1.00 98.62 220 LEU A N 1
ATOM 1707 C CA . LEU A 1 220 ? 9.905 2.199 -18.599 1.00 98.62 220 LEU A CA 1
ATOM 1708 C C . LEU A 1 220 ? 10.215 0.799 -18.060 1.00 98.62 220 LEU A C 1
ATOM 1710 O O . LEU A 1 220 ? 11.349 0.549 -17.657 1.00 98.62 220 LEU A O 1
ATOM 1714 N N . PHE A 1 221 ? 9.257 -0.136 -18.076 1.00 98.44 221 PHE A N 1
ATOM 1715 C CA . PHE A 1 221 ? 9.538 -1.531 -17.712 1.00 98.44 221 PHE A CA 1
ATOM 1716 C C . PHE A 1 221 ? 10.538 -2.180 -18.675 1.00 98.44 221 PHE A C 1
ATOM 1718 O O . PHE A 1 221 ? 11.461 -2.870 -18.236 1.00 98.44 221 PHE A O 1
ATOM 1725 N N . ASN A 1 222 ? 10.392 -1.935 -19.977 1.00 97.62 222 ASN A N 1
ATOM 1726 C CA . ASN A 1 222 ? 11.320 -2.453 -20.982 1.00 97.62 222 ASN A CA 1
ATOM 1727 C C . ASN A 1 222 ? 12.719 -1.841 -20.826 1.00 97.62 222 ASN A C 1
ATOM 1729 O O . ASN A 1 222 ? 13.716 -2.559 -20.864 1.00 97.62 222 ASN A O 1
ATOM 1733 N N . GLU A 1 223 ? 12.810 -0.533 -20.580 1.00 98.31 223 GLU A N 1
ATOM 1734 C CA . GLU A 1 223 ? 14.092 0.130 -20.333 1.00 98.31 223 GLU A CA 1
ATOM 1735 C C . GLU A 1 223 ? 14.756 -0.369 -19.033 1.00 98.31 223 GLU A C 1
ATOM 1737 O O . GLU A 1 223 ? 15.953 -0.664 -19.018 1.00 98.31 223 GLU A O 1
ATOM 1742 N N . ALA A 1 224 ? 13.981 -0.558 -17.959 1.00 98.44 224 ALA A N 1
ATOM 1743 C CA . ALA A 1 224 ? 14.461 -1.156 -16.714 1.00 98.44 224 ALA A CA 1
ATOM 1744 C C . ALA A 1 224 ? 14.988 -2.586 -16.903 1.00 98.44 224 ALA A C 1
ATOM 1746 O O . ALA A 1 224 ? 16.003 -2.949 -16.307 1.00 98.44 224 ALA A O 1
ATOM 1747 N N . HIS A 1 225 ? 14.316 -3.400 -17.725 1.00 97.31 225 HIS A N 1
ATOM 1748 C CA . HIS A 1 225 ? 14.768 -4.750 -18.085 1.00 97.31 225 HIS A CA 1
ATOM 1749 C C . HIS A 1 225 ? 16.061 -4.719 -18.916 1.00 97.31 225 HIS A C 1
ATOM 1751 O O . HIS A 1 225 ? 16.957 -5.538 -18.713 1.00 97.31 225 HIS A O 1
ATOM 1757 N N . GLY A 1 226 ? 16.212 -3.730 -19.799 1.00 97.25 226 GLY A N 1
ATOM 1758 C CA . GLY A 1 226 ? 17.440 -3.519 -20.569 1.00 97.25 226 GLY A CA 1
ATOM 1759 C C . GLY A 1 226 ? 18.633 -3.022 -19.741 1.00 97.25 226 GLY A C 1
ATOM 1760 O O . GLY A 1 226 ? 19.779 -3.181 -20.159 1.00 97.25 226 GLY A O 1
ATOM 1761 N N . SER A 1 227 ? 18.395 -2.442 -18.562 1.00 98.00 227 SER A N 1
ATOM 1762 C CA . SER A 1 227 ? 19.440 -1.883 -17.701 1.00 98.00 227 SER A CA 1
ATOM 1763 C C . SER A 1 227 ? 20.058 -2.935 -16.780 1.00 98.00 227 SER A C 1
ATOM 1765 O O . SER A 1 227 ? 19.444 -3.400 -15.817 1.00 98.00 227 SER A O 1
ATOM 1767 N N . GLU A 1 228 ? 21.329 -3.269 -17.019 1.00 96.88 228 GLU A N 1
ATOM 1768 C CA . GLU A 1 228 ? 22.078 -4.194 -16.161 1.00 96.88 228 GLU A CA 1
ATOM 1769 C C . GLU A 1 228 ? 22.176 -3.692 -14.710 1.00 96.88 228 GLU A C 1
ATOM 1771 O O . GLU A 1 228 ? 22.039 -4.484 -13.775 1.00 96.88 228 GLU A O 1
ATOM 1776 N N . LYS A 1 229 ? 22.364 -2.378 -14.511 1.00 97.56 229 LYS A N 1
ATOM 1777 C CA . LYS A 1 229 ? 22.492 -1.788 -13.171 1.00 97.56 229 LYS A CA 1
ATOM 1778 C C . LYS A 1 229 ? 21.189 -1.887 -12.377 1.00 97.56 229 LYS A C 1
ATOM 1780 O O . LYS A 1 229 ? 21.233 -2.274 -11.214 1.00 97.56 229 LYS A O 1
ATOM 1785 N N . LEU A 1 230 ? 20.041 -1.614 -13.004 1.00 98.00 230 LEU A N 1
ATOM 1786 C CA . LEU A 1 230 ? 18.732 -1.753 -12.352 1.00 98.00 230 LEU A CA 1
ATOM 1787 C C . LEU A 1 230 ? 18.381 -3.225 -12.096 1.00 98.00 230 LEU A C 1
ATOM 1789 O O . LEU A 1 230 ? 17.919 -3.572 -11.017 1.00 98.00 230 LEU A O 1
ATOM 1793 N N . ARG A 1 231 ? 18.694 -4.129 -13.029 1.00 96.12 231 ARG A N 1
ATOM 1794 C CA . ARG A 1 231 ? 18.492 -5.574 -12.825 1.00 96.12 231 ARG A CA 1
ATOM 1795 C C . ARG A 1 231 ? 19.279 -6.147 -11.654 1.00 96.12 231 ARG A C 1
ATOM 1797 O O . ARG A 1 231 ? 18.806 -7.057 -10.979 1.00 96.12 231 ARG A O 1
ATOM 1804 N N . LYS A 1 232 ? 20.488 -5.635 -11.428 1.00 95.94 232 LYS A N 1
ATOM 1805 C CA . LYS A 1 232 ? 21.389 -6.083 -10.358 1.00 95.94 232 LYS A CA 1
ATOM 1806 C C . LYS A 1 232 ? 21.289 -5.236 -9.087 1.00 95.94 232 LYS A C 1
ATOM 1808 O O . LYS A 1 232 ? 22.060 -5.469 -8.158 1.00 95.94 232 LYS A O 1
ATOM 1813 N N . SER A 1 233 ? 20.361 -4.277 -9.013 1.00 97.44 233 SER A N 1
ATOM 1814 C CA . SER A 1 233 ? 20.252 -3.383 -7.854 1.00 97.44 233 SER A CA 1
ATOM 1815 C C . SER A 1 233 ? 19.692 -4.066 -6.604 1.00 97.44 233 SER A C 1
ATOM 1817 O O . SER A 1 233 ? 19.718 -3.471 -5.530 1.00 97.44 233 SER A O 1
ATOM 1819 N N . THR A 1 234 ? 19.178 -5.292 -6.723 1.00 96.75 234 THR A N 1
ATOM 1820 C CA . THR A 1 234 ? 18.677 -6.089 -5.599 1.00 96.75 234 THR A CA 1
ATOM 1821 C C . THR A 1 234 ? 19.314 -7.473 -5.570 1.00 96.75 234 THR A C 1
ATOM 1823 O O . THR A 1 234 ? 19.650 -8.063 -6.597 1.00 96.75 234 THR A O 1
ATOM 1826 N N . LYS A 1 235 ? 19.448 -8.022 -4.367 1.00 93.38 235 LYS A N 1
ATOM 1827 C CA . LYS A 1 235 ? 19.908 -9.380 -4.073 1.00 93.38 235 LYS A CA 1
ATOM 1828 C C . LYS A 1 235 ? 18.809 -10.144 -3.346 1.00 93.38 235 LYS A C 1
ATOM 1830 O O . LYS A 1 235 ? 17.951 -9.564 -2.676 1.00 93.38 235 LYS A O 1
ATOM 1835 N N . TRP A 1 236 ? 18.848 -11.472 -3.435 1.00 91.00 236 TRP A N 1
ATOM 1836 C CA . TRP A 1 236 ? 17.889 -12.314 -2.719 1.00 91.00 236 TRP A CA 1
ATOM 1837 C C . TRP A 1 236 ? 17.915 -12.066 -1.203 1.00 91.00 236 TRP A C 1
ATOM 1839 O O . TRP A 1 236 ? 16.852 -11.956 -0.592 1.00 91.00 236 TRP A O 1
ATOM 1849 N N . SER A 1 237 ? 19.110 -11.875 -0.637 1.00 90.12 237 SER A N 1
ATOM 1850 C CA . SER A 1 237 ? 19.350 -11.606 0.786 1.00 90.12 237 SER A CA 1
ATOM 1851 C C . SER A 1 237 ? 18.869 -10.239 1.278 1.00 90.12 237 SER A C 1
ATOM 1853 O O . SER A 1 237 ? 18.867 -10.013 2.484 1.00 90.12 237 SER A O 1
ATOM 1855 N N . ASP A 1 238 ? 18.493 -9.317 0.386 1.00 88.94 238 ASP A N 1
ATOM 1856 C CA . ASP A 1 238 ? 18.065 -7.986 0.813 1.00 88.94 238 ASP A CA 1
ATOM 1857 C C . ASP A 1 238 ? 16.706 -8.073 1.526 1.00 88.94 238 ASP A C 1
ATOM 1859 O O . ASP A 1 238 ? 15.737 -8.558 0.915 1.00 88.94 238 ASP A O 1
ATOM 1863 N N . PRO A 1 239 ? 16.599 -7.572 2.773 1.00 79.88 239 PRO A N 1
ATOM 1864 C CA . PRO A 1 239 ? 15.372 -7.661 3.562 1.00 79.88 239 PRO A CA 1
ATOM 1865 C C . PRO A 1 239 ? 14.260 -6.791 2.968 1.00 79.88 239 PRO A C 1
ATOM 1867 O O . PRO A 1 239 ? 13.110 -7.212 2.879 1.00 79.88 239 PRO A O 1
ATOM 1870 N N . GLN A 1 240 ? 14.609 -5.594 2.482 1.00 86.31 240 GLN A N 1
ATOM 1871 C CA . GLN A 1 240 ? 13.687 -4.683 1.807 1.00 86.31 240 GLN A CA 1
ATOM 1872 C C . GLN A 1 240 ? 14.238 -4.293 0.439 1.00 86.31 240 GLN A C 1
ATOM 1874 O O . GLN A 1 240 ? 14.919 -3.282 0.272 1.00 86.31 240 GLN A O 1
ATOM 1879 N N . LYS A 1 241 ? 13.901 -5.097 -0.570 1.00 92.50 241 LYS A N 1
ATOM 1880 C CA . LYS A 1 241 ? 14.410 -4.936 -1.938 1.00 92.50 241 LYS A CA 1
ATOM 1881 C C . LYS A 1 241 ? 14.078 -3.576 -2.566 1.00 92.50 241 LYS A C 1
ATOM 1883 O O . LYS A 1 241 ? 14.870 -3.086 -3.355 1.00 92.50 241 LYS A O 1
ATOM 1888 N N . ASN A 1 242 ? 12.975 -2.921 -2.187 1.00 90.94 242 ASN A N 1
ATOM 1889 C CA . ASN A 1 242 ? 12.684 -1.555 -2.656 1.00 90.94 242 ASN A CA 1
ATOM 1890 C C . ASN A 1 242 ? 13.742 -0.549 -2.157 1.00 90.94 242 ASN A C 1
ATOM 1892 O O . ASN A 1 242 ? 14.252 0.250 -2.933 1.00 90.94 242 ASN A O 1
ATOM 1896 N N . LYS A 1 243 ? 14.121 -0.624 -0.871 1.00 89.75 243 LYS A N 1
ATOM 1897 C CA . LYS A 1 243 ? 15.180 0.219 -0.288 1.00 89.75 243 LYS A CA 1
ATOM 1898 C C . LYS A 1 243 ? 16.556 -0.127 -0.871 1.00 89.75 243 LYS A C 1
ATOM 1900 O O . LYS A 1 243 ? 17.376 0.767 -1.054 1.00 89.75 243 LYS A O 1
ATOM 1905 N N . ALA A 1 244 ? 16.790 -1.395 -1.219 1.00 94.38 244 ALA A N 1
ATOM 1906 C CA . ALA A 1 244 ? 18.025 -1.819 -1.878 1.00 94.38 244 ALA A CA 1
ATOM 1907 C C . ALA A 1 244 ? 18.215 -1.167 -3.261 1.00 94.38 244 ALA A C 1
ATOM 1909 O O . ALA A 1 244 ? 19.329 -0.752 -3.574 1.00 94.38 244 ALA A O 1
ATOM 1910 N N . VAL A 1 245 ? 17.142 -0.965 -4.043 1.00 96.88 245 VAL A N 1
ATOM 1911 C CA . VAL A 1 245 ? 17.219 -0.181 -5.295 1.00 96.88 245 VAL A CA 1
ATOM 1912 C C . VAL A 1 245 ? 17.775 1.215 -5.017 1.00 96.88 245 VAL A C 1
ATOM 1914 O O . VAL A 1 245 ? 18.673 1.673 -5.714 1.00 96.88 245 VAL A O 1
ATOM 1917 N N . TYR A 1 246 ? 17.300 1.883 -3.965 1.00 94.44 246 TYR A N 1
ATOM 1918 C CA . TYR A 1 246 ? 17.747 3.239 -3.632 1.00 94.44 246 TYR A CA 1
ATOM 1919 C C . TYR A 1 246 ? 19.181 3.272 -3.092 1.00 94.44 246 TYR A C 1
ATOM 1921 O O . TYR A 1 246 ? 19.895 4.249 -3.294 1.00 94.44 246 TYR A O 1
ATOM 1929 N N . ALA A 1 247 ? 19.624 2.218 -2.411 1.00 94.38 247 ALA A N 1
ATOM 1930 C CA . ALA A 1 247 ? 21.009 2.115 -1.964 1.00 94.38 247 ALA A CA 1
ATOM 1931 C C . ALA A 1 247 ? 21.978 1.907 -3.143 1.00 94.38 247 ALA A C 1
ATOM 1933 O O . ALA A 1 247 ? 23.078 2.448 -3.135 1.00 94.38 247 ALA A O 1
ATOM 1934 N N . ASN A 1 248 ? 21.560 1.150 -4.163 1.00 96.94 248 ASN A N 1
ATOM 1935 C CA . ASN A 1 248 ? 22.462 0.648 -5.202 1.00 96.94 248 ASN A CA 1
ATOM 1936 C C . ASN A 1 248 ? 22.339 1.370 -6.559 1.00 96.94 248 ASN A C 1
ATOM 1938 O O . ASN A 1 248 ? 23.273 1.330 -7.362 1.00 96.94 248 ASN A O 1
ATOM 1942 N N . ALA A 1 249 ? 21.193 1.990 -6.851 1.00 97.75 249 ALA A N 1
ATOM 1943 C CA . ALA A 1 249 ? 20.862 2.529 -8.172 1.00 97.75 249 ALA A CA 1
ATOM 1944 C C . ALA A 1 249 ? 19.846 3.692 -8.123 1.00 97.75 249 ALA A C 1
ATOM 1946 O O . ALA A 1 249 ? 19.006 3.817 -9.013 1.00 97.75 249 ALA A O 1
ATOM 1947 N N . LEU A 1 250 ? 19.877 4.539 -7.082 1.00 97.81 250 LEU A N 1
ATOM 1948 C CA . LEU A 1 250 ? 18.918 5.647 -6.948 1.00 97.81 250 LEU A CA 1
ATOM 1949 C C . LEU A 1 250 ? 18.951 6.607 -8.140 1.00 97.81 250 LEU A C 1
ATOM 1951 O O . LEU A 1 250 ? 17.892 6.998 -8.618 1.00 97.81 250 LEU A O 1
ATOM 1955 N N . GLU A 1 251 ? 20.137 6.987 -8.612 1.00 98.12 251 GLU A N 1
ATOM 1956 C CA . GLU A 1 251 ? 20.279 7.932 -9.724 1.00 98.12 251 GLU A CA 1
ATOM 1957 C C . GLU A 1 251 ? 19.672 7.372 -11.014 1.00 98.12 251 GLU A C 1
ATOM 1959 O O . GLU A 1 251 ? 18.876 8.052 -11.658 1.00 98.12 251 GLU A O 1
ATOM 1964 N N . GLU A 1 252 ? 19.955 6.110 -11.349 1.00 98.50 252 GLU A N 1
ATOM 1965 C CA . GLU A 1 252 ? 19.354 5.433 -12.502 1.00 98.50 252 GLU A CA 1
ATOM 1966 C C . GLU A 1 252 ? 17.847 5.267 -12.345 1.00 98.50 252 GLU A C 1
ATOM 1968 O O . GLU A 1 252 ? 17.101 5.451 -13.304 1.00 98.50 252 GLU A O 1
ATOM 1973 N N . MET A 1 253 ? 17.388 4.942 -11.137 1.00 98.44 253 MET A N 1
ATOM 1974 C CA . MET A 1 253 ? 15.969 4.777 -10.849 1.00 98.44 253 MET A CA 1
ATOM 1975 C C . MET A 1 253 ? 15.207 6.101 -11.007 1.00 98.44 253 MET A C 1
ATOM 1977 O O . MET A 1 253 ? 14.114 6.120 -11.575 1.00 98.44 253 MET A O 1
ATOM 1981 N N . VAL A 1 254 ? 15.784 7.215 -10.543 1.00 98.75 254 VAL A N 1
ATOM 1982 C CA . VAL A 1 254 ? 15.226 8.567 -10.711 1.00 98.75 254 VAL A CA 1
ATOM 1983 C C . VAL A 1 254 ? 15.261 8.982 -12.179 1.00 98.75 254 VAL A C 1
ATOM 1985 O O . VAL A 1 254 ? 14.249 9.452 -12.700 1.00 98.75 254 VAL A O 1
ATOM 1988 N N . ALA A 1 255 ? 16.384 8.773 -12.870 1.00 98.44 255 ALA A N 1
ATOM 1989 C CA . ALA A 1 255 ? 16.535 9.104 -14.287 1.00 98.44 255 ALA A CA 1
ATOM 1990 C C . ALA A 1 255 ? 15.576 8.308 -15.186 1.00 98.44 255 ALA A C 1
ATOM 1992 O O . ALA A 1 255 ? 15.107 8.835 -16.191 1.00 98.44 255 ALA A O 1
ATOM 1993 N N . LEU A 1 256 ? 15.266 7.061 -14.820 1.00 98.69 256 LEU A N 1
ATOM 1994 C CA . LEU A 1 256 ? 14.268 6.241 -15.497 1.00 98.69 256 LEU A CA 1
ATOM 1995 C C . LEU A 1 256 ? 12.850 6.747 -15.208 1.00 98.69 256 LEU A C 1
ATOM 1997 O O . LEU A 1 256 ? 12.110 7.074 -16.129 1.00 98.69 256 LEU A O 1
ATOM 2001 N N . ALA A 1 257 ? 12.458 6.795 -13.933 1.00 98.56 257 ALA A N 1
ATOM 2002 C CA . ALA A 1 257 ? 11.066 7.018 -13.558 1.00 98.56 257 ALA A CA 1
ATOM 2003 C C . ALA A 1 257 ? 10.577 8.438 -13.867 1.00 98.56 257 ALA A C 1
ATOM 2005 O O . ALA A 1 257 ? 9.443 8.605 -14.311 1.00 98.56 257 ALA A O 1
ATOM 2006 N N . SER A 1 258 ? 11.440 9.448 -13.705 1.00 98.44 258 SER A N 1
ATOM 2007 C CA . SER A 1 258 ? 11.090 10.852 -13.971 1.00 98.44 258 SER A CA 1
ATOM 2008 C C . SER A 1 258 ? 10.748 11.141 -15.437 1.00 98.44 258 SER A C 1
ATOM 2010 O O . SER A 1 258 ? 10.082 12.139 -15.700 1.00 98.44 258 SER A O 1
ATOM 2012 N N . LYS A 1 259 ? 11.116 10.256 -16.381 1.00 98.31 259 LYS A N 1
ATOM 2013 C CA . LYS A 1 259 ? 10.725 10.354 -17.801 1.00 98.31 259 LYS A CA 1
ATOM 2014 C C . LYS A 1 259 ? 9.218 10.287 -18.015 1.00 98.31 259 LYS A C 1
ATOM 2016 O O . LYS A 1 259 ? 8.741 10.787 -19.030 1.00 98.31 259 LYS A O 1
ATOM 2021 N N . TRP A 1 260 ? 8.489 9.634 -17.111 1.00 98.44 260 TRP A N 1
ATOM 2022 C CA . TRP A 1 260 ? 7.034 9.646 -17.092 1.00 98.44 260 TRP A CA 1
ATOM 2023 C C . TRP A 1 260 ? 6.582 10.661 -16.046 1.00 98.44 260 TRP A C 1
ATOM 2025 O O . TRP A 1 260 ? 6.874 10.509 -14.856 1.00 98.44 260 TRP A O 1
ATOM 2035 N N . TYR A 1 261 ? 5.918 11.723 -16.501 1.00 98.06 261 TYR A N 1
ATOM 2036 C CA . TYR A 1 261 ? 5.550 12.847 -15.651 1.00 98.06 261 TYR A CA 1
ATOM 2037 C C . TYR A 1 261 ? 4.240 13.491 -16.085 1.00 98.06 261 TYR A C 1
ATOM 2039 O O . TYR A 1 261 ? 4.049 13.818 -17.255 1.00 98.06 261 TYR A O 1
ATOM 2047 N N . ILE A 1 262 ? 3.365 13.734 -15.112 1.00 97.62 262 ILE A N 1
ATOM 2048 C CA . ILE A 1 262 ? 2.122 14.485 -15.294 1.00 97.62 262 ILE A CA 1
ATOM 2049 C C . ILE A 1 262 ? 2.257 15.831 -14.570 1.00 97.62 262 ILE A C 1
ATOM 2051 O O . ILE A 1 262 ? 2.281 15.828 -13.339 1.00 97.62 262 ILE A O 1
ATOM 2055 N N . PRO A 1 263 ? 2.341 16.982 -15.260 1.00 95.94 263 PRO A N 1
ATOM 2056 C CA . PRO A 1 263 ? 2.531 18.275 -14.602 1.00 95.94 263 PRO A CA 1
ATOM 2057 C C . PRO A 1 263 ? 1.288 18.716 -13.806 1.00 95.94 263 PRO A C 1
ATOM 2059 O O . PRO A 1 263 ? 0.173 18.300 -14.126 1.00 95.94 263 PRO A O 1
ATOM 2062 N N . PRO A 1 264 ? 1.428 19.615 -12.812 1.00 95.69 264 PRO A N 1
ATOM 2063 C CA . PRO A 1 264 ? 0.294 20.124 -12.027 1.00 95.69 264 PRO A CA 1
ATOM 2064 C C . PRO A 1 264 ? -0.719 20.927 -12.861 1.00 95.69 264 PRO A C 1
ATOM 2066 O O . PRO A 1 264 ? -1.857 21.123 -12.444 1.00 95.69 264 PRO A O 1
ATOM 2069 N N . THR A 1 265 ? -0.314 21.384 -14.047 1.00 94.88 265 THR A N 1
ATOM 2070 C CA . THR A 1 265 ? -1.145 22.094 -15.029 1.00 94.88 265 THR A CA 1
ATOM 2071 C C . THR A 1 265 ? -1.821 21.161 -16.039 1.00 94.88 265 THR A C 1
ATOM 2073 O O . THR A 1 265 ? -2.444 21.638 -16.988 1.00 94.88 265 THR A O 1
ATOM 2076 N N . ALA A 1 266 ? -1.688 19.839 -15.874 1.00 95.25 266 ALA A N 1
ATOM 2077 C CA . ALA A 1 266 ? -2.275 18.860 -16.776 1.00 95.25 266 ALA A CA 1
ATOM 2078 C C . ALA A 1 266 ? -3.803 19.005 -16.872 1.00 95.25 266 ALA A C 1
ATOM 2080 O O . ALA A 1 266 ? -4.499 19.297 -15.894 1.00 95.25 266 ALA A O 1
ATOM 2081 N N . SER A 1 267 ? -4.323 18.768 -18.077 1.00 96.44 267 SER A N 1
ATOM 2082 C CA . SER A 1 267 ? -5.764 18.739 -18.325 1.00 96.44 267 SER A CA 1
ATOM 2083 C C . SER A 1 267 ? -6.424 17.519 -17.673 1.00 96.44 267 SER A C 1
ATOM 2085 O O . SER A 1 267 ? -5.765 16.504 -17.431 1.00 96.44 267 SER A O 1
ATOM 2087 N N . ASP A 1 268 ? -7.741 17.582 -17.469 1.00 96.88 268 ASP A N 1
ATOM 2088 C CA . ASP A 1 268 ? -8.530 16.445 -16.972 1.00 96.88 268 ASP A CA 1
ATOM 2089 C C . ASP A 1 268 ? -8.372 15.203 -17.862 1.00 96.88 268 ASP A C 1
ATOM 2091 O O . ASP A 1 268 ? -8.287 14.086 -17.358 1.00 96.88 268 ASP A O 1
ATOM 2095 N N . GLU A 1 269 ? -8.264 15.391 -19.183 1.00 95.81 269 GLU A N 1
ATOM 2096 C CA . GLU A 1 269 ? -8.036 14.303 -20.140 1.00 95.81 269 GLU A CA 1
ATOM 2097 C C . GLU A 1 269 ? -6.671 13.639 -19.927 1.00 95.81 269 GLU A C 1
ATOM 2099 O O . GLU A 1 269 ? -6.569 12.414 -19.906 1.00 95.81 269 GLU A O 1
ATOM 2104 N N . THR A 1 270 ? -5.619 14.437 -19.731 1.00 95.94 270 THR A N 1
ATOM 2105 C CA . THR A 1 270 ? -4.266 13.931 -19.463 1.00 95.94 270 THR A CA 1
ATOM 2106 C C . THR A 1 270 ? -4.234 13.123 -18.165 1.00 95.94 270 THR A C 1
ATOM 2108 O O . THR A 1 270 ? -3.669 12.032 -18.134 1.00 95.94 270 THR A O 1
ATOM 2111 N N . ILE A 1 271 ? -4.886 13.626 -17.113 1.00 97.44 271 ILE A N 1
ATOM 2112 C CA . ILE A 1 271 ? -5.021 12.951 -15.815 1.00 97.44 271 ILE A CA 1
ATOM 2113 C C . ILE A 1 271 ? -5.813 11.644 -15.945 1.00 97.44 271 ILE A C 1
ATOM 2115 O O . ILE A 1 271 ? -5.379 10.607 -15.441 1.00 97.44 271 ILE A O 1
ATOM 2119 N N . ALA A 1 272 ? -6.944 11.666 -16.655 1.00 96.62 272 ALA A N 1
ATOM 2120 C CA . ALA A 1 272 ? -7.768 10.483 -16.881 1.00 96.62 272 ALA A CA 1
ATOM 2121 C C . ALA A 1 272 ? -7.021 9.416 -17.696 1.00 96.62 272 ALA A C 1
ATOM 2123 O O . ALA A 1 272 ? -7.069 8.234 -17.350 1.00 96.62 272 ALA A O 1
ATOM 2124 N N . ARG A 1 273 ? -6.289 9.819 -18.744 1.00 96.69 273 ARG A N 1
ATOM 2125 C CA . ARG A 1 273 ? -5.449 8.909 -19.533 1.00 96.69 273 ARG A CA 1
ATOM 2126 C C . ARG A 1 273 ? -4.336 8.305 -18.680 1.00 96.69 273 ARG A C 1
ATOM 2128 O O . ARG A 1 273 ? -4.157 7.095 -18.728 1.00 96.69 273 ARG A O 1
ATOM 2135 N N . ALA A 1 274 ? -3.619 9.111 -17.897 1.00 97.56 274 ALA A N 1
ATOM 2136 C CA . ALA A 1 274 ? -2.530 8.636 -17.041 1.00 97.56 274 ALA A CA 1
ATOM 2137 C C . ALA A 1 274 ? -3.017 7.635 -15.979 1.00 97.56 274 ALA A C 1
ATOM 2139 O O . ALA A 1 274 ? -2.390 6.600 -15.766 1.00 97.56 274 ALA A O 1
ATOM 2140 N N . SER A 1 275 ? -4.170 7.907 -15.362 1.00 97.44 275 SER A N 1
ATOM 2141 C CA . SER A 1 275 ? -4.847 6.983 -14.443 1.00 97.44 275 SER A CA 1
ATOM 2142 C C . SER A 1 275 ? -5.175 5.642 -15.117 1.00 97.44 275 SER A C 1
ATOM 2144 O O . SER A 1 275 ? -4.823 4.578 -14.602 1.00 97.44 275 SER A O 1
ATOM 2146 N N . ALA A 1 276 ? -5.776 5.679 -16.312 1.00 97.00 276 ALA A N 1
ATOM 2147 C CA . ALA A 1 276 ? -6.105 4.473 -17.069 1.00 97.00 276 ALA A CA 1
ATOM 2148 C C . ALA A 1 276 ? -4.859 3.705 -17.546 1.00 97.00 276 ALA A C 1
ATOM 2150 O O . ALA A 1 276 ? -4.856 2.472 -17.542 1.00 97.00 276 ALA A O 1
ATOM 2151 N N . GLU A 1 277 ? -3.802 4.415 -17.948 1.00 97.75 277 GLU A N 1
ATOM 2152 C CA . GLU A 1 277 ? -2.521 3.828 -18.349 1.00 97.75 277 GLU A CA 1
ATOM 2153 C C . GLU A 1 277 ? -1.882 3.087 -17.175 1.00 97.75 277 GLU A C 1
ATOM 2155 O O . GLU A 1 277 ? -1.478 1.940 -17.328 1.00 97.75 277 GLU A O 1
ATOM 2160 N N . LEU A 1 278 ? -1.859 3.685 -15.982 1.00 98.31 278 LEU A N 1
ATOM 2161 C CA . LEU A 1 278 ? -1.332 3.041 -14.779 1.00 98.31 278 LEU A CA 1
ATOM 2162 C C . LEU A 1 278 ? -2.115 1.781 -14.398 1.00 98.31 278 LEU A C 1
ATOM 2164 O O . LEU A 1 278 ? -1.505 0.761 -14.080 1.00 98.31 278 LEU A O 1
ATOM 2168 N N . ALA A 1 279 ? -3.448 1.809 -14.473 1.00 97.62 279 ALA A N 1
ATOM 2169 C CA . ALA A 1 279 ? -4.262 0.618 -14.227 1.00 97.62 279 ALA A CA 1
ATOM 2170 C C . ALA A 1 279 ? -3.965 -0.506 -15.236 1.00 97.62 279 ALA A C 1
ATOM 2172 O O . ALA A 1 279 ? -3.812 -1.667 -14.845 1.00 97.62 279 ALA A O 1
ATOM 2173 N N . SER A 1 280 ? -3.814 -0.152 -16.516 1.00 97.69 280 SER A N 1
ATOM 2174 C CA . SER A 1 280 ? -3.424 -1.076 -17.584 1.00 97.69 280 SER A CA 1
ATOM 2175 C C . SER A 1 280 ? -2.011 -1.635 -17.384 1.00 97.69 280 SER A C 1
ATOM 2177 O O . SER A 1 280 ? -1.812 -2.848 -17.431 1.00 97.69 280 SER A O 1
ATOM 2179 N N . ALA A 1 281 ? -1.034 -0.776 -17.099 1.00 97.94 281 ALA A N 1
ATOM 2180 C CA . ALA A 1 281 ? 0.364 -1.144 -16.923 1.00 97.94 281 ALA A CA 1
ATOM 2181 C C . ALA A 1 281 ? 0.584 -2.019 -15.678 1.00 97.94 281 ALA A C 1
ATOM 2183 O O . ALA A 1 281 ? 1.361 -2.975 -15.730 1.00 97.94 281 ALA A O 1
ATOM 2184 N N . SER A 1 282 ? -0.138 -1.757 -14.583 1.00 98.12 282 SER A N 1
ATOM 2185 C CA . SER A 1 282 ? -0.162 -2.639 -13.413 1.00 98.12 282 SER A CA 1
ATOM 2186 C C . SER A 1 282 ? -0.652 -4.042 -13.782 1.00 98.12 282 SER A C 1
ATOM 2188 O O . SER A 1 282 ? -0.005 -5.031 -13.434 1.00 98.12 282 SER A O 1
ATOM 2190 N N . ALA A 1 283 ? -1.764 -4.145 -14.524 1.00 97.75 283 ALA A N 1
ATOM 2191 C CA . ALA A 1 283 ? -2.293 -5.430 -14.987 1.00 97.75 283 ALA A CA 1
ATOM 2192 C C . ALA A 1 283 ? -1.304 -6.150 -15.919 1.00 97.75 283 ALA A C 1
ATOM 2194 O O . ALA A 1 283 ? -1.075 -7.354 -15.773 1.00 97.75 283 ALA A O 1
ATOM 2195 N N . PHE A 1 284 ? -0.676 -5.407 -16.832 1.00 97.44 284 PHE A N 1
ATOM 2196 C CA . PHE A 1 284 ? 0.347 -5.907 -17.747 1.00 97.44 284 PHE A CA 1
ATOM 2197 C C . PHE A 1 284 ? 1.525 -6.529 -16.992 1.00 97.44 284 PHE A C 1
ATOM 2199 O O . PHE A 1 284 ? 1.806 -7.714 -17.158 1.00 97.44 284 PHE A O 1
ATOM 2206 N N . ILE A 1 285 ? 2.193 -5.772 -16.117 1.00 97.19 285 ILE A N 1
ATOM 2207 C CA . ILE A 1 285 ? 3.434 -6.242 -15.487 1.00 97.19 285 ILE A CA 1
ATOM 2208 C C . ILE A 1 285 ? 3.192 -7.375 -14.486 1.00 97.19 285 ILE A C 1
ATOM 2210 O O . ILE A 1 285 ? 3.986 -8.311 -14.382 1.00 97.19 285 ILE A O 1
ATOM 2214 N N . CYS A 1 286 ? 2.066 -7.333 -13.775 1.00 96.50 286 CYS A N 1
ATOM 2215 C CA . CYS A 1 286 ? 1.695 -8.375 -12.828 1.00 96.50 286 CYS A CA 1
ATOM 2216 C C . CYS A 1 286 ? 1.390 -9.710 -13.531 1.00 96.50 286 CYS A C 1
ATOM 2218 O O . CYS A 1 286 ? 1.793 -10.766 -13.046 1.00 96.50 286 CYS A O 1
ATOM 2220 N N . SER A 1 287 ? 0.732 -9.667 -14.695 1.00 96.25 287 SER A N 1
ATOM 2221 C CA . SER A 1 287 ? 0.349 -10.870 -15.448 1.00 96.25 287 SER A CA 1
ATOM 2222 C C . SER A 1 287 ? 1.437 -11.410 -16.376 1.00 96.25 287 SER A C 1
ATOM 2224 O O . SER A 1 287 ? 1.439 -12.604 -16.664 1.00 96.25 287 SER A O 1
ATOM 2226 N N . ALA A 1 288 ? 2.366 -10.565 -16.831 1.00 96.12 288 ALA A N 1
ATOM 2227 C CA . ALA A 1 288 ? 3.407 -10.952 -17.783 1.00 96.12 288 ALA A CA 1
ATOM 2228 C C . ALA A 1 288 ? 4.680 -11.509 -17.126 1.00 96.12 288 ALA A C 1
ATOM 2230 O O . ALA A 1 288 ? 5.483 -12.141 -17.800 1.00 96.12 288 ALA A O 1
ATOM 2231 N N . THR A 1 289 ? 4.896 -11.291 -15.832 1.00 95.81 289 THR A N 1
ATOM 2232 C CA . THR A 1 289 ? 6.120 -11.719 -15.128 1.00 95.81 289 THR A CA 1
ATOM 2233 C C . THR A 1 289 ? 6.130 -13.130 -14.506 1.00 95.81 289 THR A C 1
ATOM 2235 O O . THR A 1 289 ? 7.181 -13.517 -13.981 1.00 95.81 289 THR A O 1
ATOM 2238 N N . PRO A 1 290 ? 5.055 -13.953 -14.527 1.00 93.50 290 PRO A N 1
ATOM 2239 C CA . PRO A 1 290 ? 5.179 -15.372 -14.209 1.00 93.50 290 PRO A CA 1
ATOM 2240 C C . PRO A 1 290 ? 6.171 -16.080 -15.143 1.00 93.50 290 PRO A C 1
ATOM 2242 O O . PRO A 1 290 ? 6.238 -15.815 -16.346 1.00 93.50 290 PRO A O 1
ATOM 2245 N N . ARG A 1 291 ? 6.952 -17.013 -14.589 1.00 92.12 291 ARG A N 1
ATOM 2246 C CA . ARG A 1 291 ? 7.950 -17.769 -15.354 1.00 92.12 291 ARG A CA 1
ATOM 2247 C C . ARG A 1 291 ? 7.316 -18.808 -16.276 1.00 92.12 291 ARG A C 1
ATOM 2249 O O . ARG A 1 291 ? 6.348 -19.471 -15.915 1.00 92.12 291 ARG A O 1
ATOM 2256 N N . LEU A 1 292 ? 7.932 -19.016 -17.440 1.00 91.62 292 LEU A N 1
ATOM 2257 C CA . LEU A 1 292 ? 7.471 -19.983 -18.445 1.00 91.62 292 LEU A CA 1
ATOM 2258 C C . LEU A 1 292 ? 7.756 -21.452 -18.078 1.00 91.62 292 LEU A C 1
ATOM 2260 O O . LEU A 1 292 ? 7.048 -22.347 -18.533 1.00 91.62 292 LEU A O 1
ATOM 2264 N N . ASP A 1 293 ? 8.791 -21.719 -17.278 1.00 89.25 293 ASP A N 1
ATOM 2265 C CA . ASP A 1 293 ? 9.213 -23.068 -16.867 1.00 89.25 293 ASP A CA 1
ATOM 2266 C C . ASP A 1 293 ? 8.532 -23.557 -15.575 1.00 89.25 293 ASP A C 1
ATOM 2268 O O . ASP A 1 293 ? 8.729 -24.701 -15.152 1.00 89.25 293 ASP A O 1
ATOM 2272 N N . LYS A 1 294 ? 7.715 -22.708 -14.948 1.00 89.12 294 LYS A N 1
ATOM 2273 C CA . LYS A 1 294 ? 7.033 -22.956 -13.673 1.00 89.12 294 LYS A CA 1
ATOM 2274 C C . LYS A 1 294 ? 5.522 -22.890 -13.845 1.00 89.12 294 LYS A C 1
ATOM 2276 O O . LYS A 1 294 ? 5.014 -22.321 -14.809 1.00 89.12 294 LYS A O 1
ATOM 2281 N N . LYS A 1 295 ? 4.790 -23.483 -12.900 1.00 87.81 295 LYS A N 1
ATOM 2282 C CA . LYS A 1 295 ? 3.351 -23.222 -12.789 1.00 87.81 295 LYS A CA 1
ATOM 2283 C C . LYS A 1 295 ? 3.102 -21.716 -12.680 1.00 87.81 295 LYS A C 1
ATOM 2285 O O . LYS A 1 295 ? 3.890 -21.002 -12.058 1.00 87.81 295 LYS A O 1
ATOM 2290 N N . VAL A 1 296 ? 1.993 -21.258 -13.256 1.00 90.75 296 VAL A N 1
ATOM 2291 C CA . VAL A 1 296 ? 1.606 -19.846 -13.218 1.00 90.75 296 VAL A CA 1
ATOM 2292 C C . VAL A 1 296 ? 1.406 -19.412 -11.768 1.00 90.75 296 VAL A C 1
ATOM 2294 O O . VAL A 1 296 ? 0.570 -19.966 -11.055 1.00 90.75 296 VAL A O 1
ATOM 2297 N N . LYS A 1 297 ? 2.189 -18.420 -11.340 1.00 91.56 297 LYS A N 1
ATOM 2298 C CA . LYS A 1 297 ? 2.124 -17.810 -10.011 1.00 91.56 297 LYS A CA 1
ATOM 2299 C C . LYS A 1 297 ? 2.344 -16.312 -10.127 1.00 91.56 297 LYS A C 1
ATOM 2301 O O . LYS A 1 297 ? 3.269 -15.876 -10.808 1.00 91.56 297 LYS A O 1
ATOM 2306 N N . PHE A 1 298 ? 1.495 -15.556 -9.444 1.00 94.44 298 PHE A N 1
ATOM 2307 C CA . PHE A 1 298 ? 1.555 -14.101 -9.410 1.00 94.44 298 PHE A CA 1
ATOM 2308 C C . PHE A 1 298 ? 2.521 -13.651 -8.318 1.00 94.44 298 PHE A C 1
ATOM 2310 O O . PHE A 1 298 ? 2.597 -14.263 -7.245 1.00 94.44 298 PHE A O 1
ATOM 2317 N N . ASP A 1 299 ? 3.277 -12.592 -8.605 1.00 95.62 299 ASP A N 1
ATOM 2318 C CA . ASP A 1 299 ? 4.165 -11.988 -7.620 1.00 95.62 299 ASP A CA 1
ATOM 2319 C C . ASP A 1 299 ? 3.352 -11.184 -6.609 1.00 95.62 299 ASP A C 1
ATOM 2321 O O . ASP A 1 299 ? 2.598 -10.286 -6.983 1.00 95.62 299 ASP A O 1
ATOM 2325 N N . PHE A 1 300 ? 3.532 -11.492 -5.325 1.00 93.75 300 PHE A N 1
ATOM 2326 C CA . PHE A 1 300 ? 2.828 -10.842 -4.224 1.00 93.75 300 PHE A CA 1
ATOM 2327 C C . PHE A 1 300 ? 2.921 -9.317 -4.306 1.00 93.75 300 PHE A C 1
ATOM 2329 O O . PHE A 1 300 ? 1.915 -8.633 -4.157 1.00 93.75 300 PHE A O 1
ATOM 2336 N N . PHE A 1 301 ? 4.106 -8.767 -4.571 1.00 94.31 301 PHE A N 1
ATOM 2337 C CA . PHE A 1 301 ? 4.317 -7.324 -4.569 1.00 94.31 301 PHE A CA 1
ATOM 2338 C C . PHE A 1 301 ? 3.851 -6.673 -5.870 1.00 94.31 301 PHE A C 1
ATOM 2340 O O . PHE A 1 301 ? 3.294 -5.584 -5.819 1.00 94.31 301 PHE A O 1
ATOM 2347 N N . LEU A 1 302 ? 4.029 -7.315 -7.030 1.00 96.38 302 LEU A N 1
ATOM 2348 C CA . LEU A 1 302 ? 3.466 -6.778 -8.279 1.00 96.38 302 LEU A CA 1
ATOM 2349 C C . LEU A 1 302 ? 1.941 -6.817 -8.264 1.00 96.38 302 LEU A C 1
ATOM 2351 O O . LEU A 1 302 ? 1.300 -5.925 -8.793 1.00 96.38 302 LEU A O 1
ATOM 2355 N N . MET A 1 303 ? 1.337 -7.793 -7.596 1.00 95.88 303 MET A N 1
ATOM 2356 C CA . MET A 1 303 ? -0.110 -7.814 -7.411 1.00 95.88 303 MET A CA 1
ATOM 2357 C C . MET A 1 303 ? -0.608 -6.594 -6.626 1.00 95.88 303 MET A C 1
ATOM 2359 O O . MET A 1 303 ? -1.707 -6.120 -6.896 1.00 95.88 303 MET A O 1
ATOM 2363 N N . HIS A 1 304 ? 0.206 -6.010 -5.737 1.00 95.94 304 HIS A N 1
ATOM 2364 C CA . HIS A 1 304 ? -0.160 -4.764 -5.056 1.00 95.94 304 HIS A CA 1
ATOM 2365 C C . HIS A 1 304 ? -0.290 -3.576 -6.014 1.00 95.94 304 HIS A C 1
ATOM 2367 O O . HIS A 1 304 ? -1.093 -2.690 -5.739 1.00 95.94 304 HIS A O 1
ATOM 2373 N N . THR A 1 305 ? 0.421 -3.548 -7.150 1.00 96.94 305 THR A N 1
ATOM 2374 C CA . THR A 1 305 ? 0.229 -2.485 -8.157 1.00 96.94 305 THR A CA 1
ATOM 2375 C C . THR A 1 305 ? -1.149 -2.581 -8.806 1.00 96.94 305 THR A C 1
ATOM 2377 O O . THR A 1 305 ? -1.733 -1.561 -9.165 1.00 96.94 305 THR A O 1
ATOM 2380 N N . VAL A 1 306 ? -1.689 -3.798 -8.940 1.00 97.19 306 VAL A N 1
ATOM 2381 C CA . VAL A 1 306 ? -3.022 -4.048 -9.499 1.00 97.19 306 VAL A CA 1
ATOM 2382 C C . VAL A 1 306 ? -4.090 -3.775 -8.454 1.00 97.19 306 VAL A C 1
ATOM 2384 O O . VAL A 1 306 ? -4.978 -2.970 -8.692 1.00 97.19 306 VAL A O 1
ATOM 2387 N N . THR A 1 307 ? -3.996 -4.379 -7.269 1.00 97.00 307 THR A N 1
ATOM 2388 C CA . THR A 1 307 ? -5.022 -4.233 -6.220 1.00 97.00 307 THR A CA 1
ATOM 2389 C C . THR A 1 307 ? -5.222 -2.788 -5.759 1.00 97.00 307 THR A C 1
ATOM 2391 O O . THR A 1 307 ? -6.291 -2.454 -5.252 1.00 97.00 307 THR A O 1
ATOM 2394 N N . SER A 1 308 ? -4.220 -1.929 -5.950 1.00 97.25 308 SER A N 1
ATOM 2395 C CA . SER A 1 308 ? -4.263 -0.504 -5.620 1.00 97.25 308 SER A CA 1
ATOM 2396 C C . SER A 1 308 ? -4.652 0.411 -6.791 1.00 97.25 308 SER A C 1
ATOM 2398 O O . SER A 1 308 ? -5.003 1.570 -6.552 1.00 97.25 308 SER A O 1
ATOM 2400 N N . SER A 1 309 ? -4.632 -0.070 -8.040 1.00 97.75 309 SER A N 1
ATOM 2401 C CA . SER A 1 309 ? -4.864 0.781 -9.218 1.00 97.75 309 SER A CA 1
ATOM 2402 C C . SER A 1 309 ? -6.318 1.226 -9.370 1.00 97.75 309 SER A C 1
ATOM 2404 O O . SER A 1 309 ? -6.574 2.285 -9.939 1.00 97.75 309 SER A O 1
ATOM 2406 N N . VAL A 1 310 ? -7.275 0.478 -8.806 1.00 96.19 310 VAL A N 1
ATOM 2407 C CA . VAL A 1 310 ? -8.701 0.857 -8.788 1.00 96.19 310 VAL A CA 1
ATOM 2408 C C . VAL A 1 310 ? -8.927 2.242 -8.177 1.00 96.19 310 VAL A C 1
ATOM 2410 O O . VAL A 1 310 ? -9.782 2.994 -8.640 1.00 96.19 310 VAL A O 1
ATOM 2413 N N . PHE A 1 311 ? -8.113 2.629 -7.193 1.00 97.56 311 PHE A N 1
ATOM 2414 C CA . PHE A 1 311 ? -8.271 3.909 -6.510 1.00 97.56 311 PHE A CA 1
ATOM 2415 C C . PHE A 1 311 ? -7.777 5.098 -7.329 1.00 97.56 311 PHE A C 1
ATOM 2417 O O . PHE A 1 311 ? -8.130 6.225 -7.003 1.00 97.56 311 PHE A O 1
ATOM 2424 N N . LEU A 1 312 ? -7.019 4.891 -8.411 1.00 97.19 312 LEU A N 1
ATOM 2425 C CA . LEU A 1 312 ? -6.674 5.988 -9.317 1.00 97.19 312 LEU A CA 1
ATOM 2426 C C . LEU A 1 312 ? -7.944 6.610 -9.909 1.00 97.19 312 LEU A C 1
ATOM 2428 O O . LEU A 1 312 ? -8.099 7.827 -9.859 1.00 97.19 312 LEU A O 1
ATOM 2432 N N . ASP A 1 313 ? -8.892 5.789 -10.377 1.00 94.88 313 ASP A N 1
ATOM 2433 C CA . ASP A 1 313 ? -10.204 6.262 -10.845 1.00 94.88 313 ASP A CA 1
ATOM 2434 C C . ASP A 1 313 ? -10.964 7.005 -9.733 1.00 94.88 313 ASP A C 1
ATOM 2436 O O . ASP A 1 313 ? -11.502 8.097 -9.937 1.00 94.88 313 ASP A O 1
ATOM 2440 N N . VAL A 1 314 ? -10.915 6.459 -8.512 1.00 95.50 314 VAL A N 1
ATOM 2441 C CA . VAL A 1 314 ? -11.524 7.071 -7.325 1.00 95.50 314 VAL A CA 1
ATOM 2442 C C . VAL A 1 314 ? -10.938 8.453 -7.051 1.00 95.50 314 VAL A C 1
ATOM 2444 O O . VAL A 1 314 ? -11.708 9.362 -6.769 1.00 95.50 314 VAL A O 1
ATOM 2447 N N . TRP A 1 315 ? -9.626 8.656 -7.164 1.00 95.94 315 TRP A N 1
ATOM 2448 C CA . TRP A 1 315 ? -8.998 9.958 -6.935 1.00 95.94 315 TRP A CA 1
ATOM 2449 C C . TRP A 1 315 ? -9.264 10.957 -8.063 1.00 95.94 315 TRP A C 1
ATOM 2451 O O . TRP A 1 315 ? -9.597 12.114 -7.791 1.00 95.94 315 TRP A O 1
ATOM 2461 N N . VAL A 1 316 ? -9.164 10.540 -9.331 1.00 94.75 316 VAL A N 1
ATOM 2462 C CA . VAL A 1 316 ? -9.318 11.476 -10.461 1.00 94.75 316 VAL A CA 1
ATOM 2463 C C . VAL A 1 316 ? -10.735 12.030 -10.577 1.00 94.75 316 VAL A C 1
ATOM 2465 O O . VAL A 1 316 ? -10.900 13.190 -10.965 1.00 94.75 316 VAL A O 1
ATOM 2468 N N . ARG A 1 317 ? -11.753 11.252 -10.180 1.00 93.50 317 ARG A N 1
ATOM 2469 C CA . ARG A 1 317 ? -13.163 11.674 -10.222 1.00 93.50 317 ARG A CA 1
ATOM 2470 C C . ARG A 1 317 ? -13.563 12.623 -9.086 1.00 93.50 317 ARG A C 1
ATOM 2472 O O . ARG A 1 317 ? -14.641 13.217 -9.144 1.00 93.50 317 ARG A O 1
ATOM 2479 N N . GLN A 1 318 ? -12.716 12.807 -8.068 1.00 95.19 318 GLN A N 1
ATOM 2480 C CA . GLN A 1 318 ? -13.012 13.725 -6.969 1.00 95.19 318 GLN A CA 1
ATOM 2481 C C . GLN A 1 318 ? -12.991 15.177 -7.454 1.00 95.19 318 GLN A C 1
ATOM 2483 O O . GLN A 1 318 ? -11.959 15.701 -7.876 1.00 95.19 318 GLN A O 1
ATOM 2488 N N . LYS A 1 319 ? -14.143 15.849 -7.366 1.00 95.62 319 LYS A N 1
ATOM 2489 C CA . LYS A 1 319 ? -14.300 17.263 -7.757 1.00 95.62 319 LYS A CA 1
ATOM 2490 C C . LYS A 1 319 ? -13.729 18.243 -6.732 1.00 95.62 319 LYS A C 1
ATOM 2492 O O . LYS A 1 319 ? -13.502 19.400 -7.057 1.00 95.62 319 LYS A O 1
ATOM 2497 N N . TRP A 1 320 ? -13.528 17.789 -5.497 1.00 96.81 320 TRP A N 1
ATOM 2498 C CA . TRP A 1 320 ? -12.957 18.591 -4.416 1.00 96.81 320 TRP A CA 1
ATOM 2499 C C . TRP A 1 320 ? -11.421 18.625 -4.443 1.00 96.81 320 TRP A C 1
ATOM 2501 O O . TRP A 1 320 ? -10.843 19.402 -3.688 1.00 96.81 320 TRP A O 1
ATOM 2511 N N . LEU A 1 321 ? -10.772 17.830 -5.304 1.00 97.06 321 LEU A N 1
ATOM 2512 C CA . LEU A 1 321 ? -9.331 17.875 -5.569 1.00 97.06 321 LEU A CA 1
ATOM 2513 C C . LEU A 1 321 ? -9.045 18.594 -6.889 1.00 97.06 321 LEU A C 1
ATOM 2515 O O . LEU A 1 321 ? -9.678 18.295 -7.907 1.00 97.06 321 LEU A O 1
ATOM 2519 N N . GLY A 1 322 ? -8.060 19.490 -6.877 1.00 97.31 322 GLY A N 1
ATOM 2520 C CA . GLY A 1 322 ? -7.526 20.111 -8.080 1.00 97.31 322 GLY A CA 1
ATOM 2521 C C . GLY A 1 322 ? -6.566 19.189 -8.835 1.00 97.31 322 GLY A C 1
ATOM 2522 O O . GLY A 1 322 ? -6.167 18.115 -8.375 1.00 97.31 322 GLY A O 1
ATOM 2523 N N . ASN A 1 323 ? -6.188 19.615 -10.040 1.00 97.69 323 ASN A N 1
ATOM 2524 C CA . ASN A 1 323 ? -5.288 18.843 -10.900 1.00 97.69 323 ASN A CA 1
ATOM 2525 C C . ASN A 1 323 ? -3.841 18.840 -10.395 1.00 97.69 323 ASN A C 1
ATOM 2527 O O . ASN A 1 323 ? -3.111 17.889 -10.669 1.00 97.69 323 ASN A O 1
ATOM 2531 N N . ALA A 1 324 ? -3.452 19.833 -9.592 1.00 96.81 324 ALA A N 1
ATOM 2532 C CA . ALA A 1 324 ? -2.159 19.847 -8.920 1.00 96.81 324 ALA A CA 1
ATOM 2533 C C . ALA A 1 324 ? -2.050 18.709 -7.891 1.00 96.81 324 ALA A C 1
ATOM 2535 O O . ALA A 1 324 ? -1.080 17.953 -7.914 1.00 96.81 324 ALA A O 1
ATOM 2536 N N . GLU A 1 325 ? -3.066 18.515 -7.045 1.00 97.94 325 GLU A N 1
ATOM 2537 C CA . GLU A 1 325 ? -3.091 17.417 -6.073 1.00 97.94 325 GLU A CA 1
ATOM 2538 C C . GLU A 1 325 ? -3.177 16.052 -6.769 1.00 97.94 325 GLU A C 1
ATOM 2540 O O . GLU A 1 325 ? -2.439 15.124 -6.428 1.00 97.94 325 GLU A O 1
ATOM 2545 N N . LYS A 1 326 ? -4.029 15.930 -7.797 1.00 98.38 326 LYS A N 1
ATOM 2546 C CA . LYS A 1 326 ? -4.142 14.700 -8.602 1.00 98.38 326 LYS A CA 1
ATOM 2547 C C . LYS A 1 326 ? -2.828 14.352 -9.299 1.00 98.38 326 LYS A C 1
ATOM 2549 O O . LYS A 1 326 ? -2.466 13.179 -9.344 1.00 98.38 326 LYS A O 1
ATOM 2554 N N . SER A 1 327 ? -2.103 15.350 -9.804 1.00 97.88 327 SER A N 1
ATOM 2555 C CA . SER A 1 327 ? -0.772 15.177 -10.393 1.00 97.88 327 SER A CA 1
ATOM 2556 C C . SER A 1 327 ? 0.204 14.563 -9.384 1.00 97.88 327 SER A C 1
ATOM 2558 O O . SER A 1 327 ? 0.866 13.582 -9.721 1.00 97.88 327 SER A O 1
ATOM 2560 N N . VAL A 1 328 ? 0.256 15.051 -8.138 1.00 97.81 328 VAL A N 1
ATOM 2561 C CA . VAL A 1 328 ? 1.118 14.461 -7.094 1.00 97.81 328 VAL A CA 1
ATOM 2562 C C . VAL A 1 328 ? 0.773 12.988 -6.871 1.00 97.81 328 VAL A C 1
ATOM 2564 O O . VAL A 1 328 ? 1.658 12.137 -6.951 1.00 97.81 328 VAL A O 1
ATOM 2567 N N . LEU A 1 329 ? -0.511 12.674 -6.668 1.00 98.44 329 LEU A N 1
ATOM 2568 C CA . LEU A 1 329 ? -0.978 11.304 -6.430 1.00 98.44 329 LEU A CA 1
ATOM 2569 C C . LEU A 1 329 ? -0.616 10.352 -7.579 1.00 98.44 329 LEU A C 1
ATOM 2571 O O . LEU A 1 329 ? -0.086 9.267 -7.344 1.00 98.44 329 LEU A O 1
ATOM 2575 N N . ILE A 1 330 ? -0.880 10.764 -8.821 1.00 98.31 330 ILE A N 1
ATOM 2576 C CA . ILE A 1 330 ? -0.650 9.954 -10.023 1.00 98.31 330 ILE A CA 1
ATOM 2577 C C . ILE A 1 330 ? 0.842 9.702 -10.248 1.00 98.31 330 ILE A C 1
ATOM 2579 O O . ILE A 1 330 ? 1.233 8.562 -10.497 1.00 98.31 330 ILE A O 1
ATOM 2583 N N . ASN A 1 331 ? 1.682 10.735 -10.129 1.00 98.69 331 ASN A N 1
ATOM 2584 C CA . ASN A 1 331 ? 3.130 10.579 -10.270 1.00 98.69 331 ASN A CA 1
ATOM 2585 C C . ASN A 1 331 ? 3.700 9.672 -9.178 1.00 98.69 331 ASN A C 1
ATOM 2587 O O . ASN A 1 331 ? 4.449 8.746 -9.481 1.00 98.69 331 ASN A O 1
ATOM 2591 N N . TYR A 1 332 ? 3.310 9.884 -7.918 1.00 98.69 332 TYR A N 1
ATOM 2592 C CA . TYR A 1 332 ? 3.818 9.087 -6.802 1.00 98.69 332 TYR A CA 1
ATOM 2593 C C . TYR A 1 332 ? 3.412 7.620 -6.928 1.00 98.69 332 TYR A C 1
ATOM 2595 O O . TYR A 1 332 ? 4.254 6.736 -6.765 1.00 98.69 332 TYR A O 1
ATOM 2603 N N . PHE A 1 333 ? 2.158 7.350 -7.294 1.00 98.69 333 PHE A N 1
ATOM 2604 C CA . PHE A 1 333 ? 1.712 5.995 -7.592 1.00 98.69 333 PHE A CA 1
ATOM 2605 C C . PHE A 1 333 ? 2.512 5.386 -8.752 1.00 98.69 333 PHE A C 1
ATOM 2607 O O . PHE A 1 333 ? 3.053 4.290 -8.616 1.00 98.69 333 PHE A O 1
ATOM 2614 N N . GLY A 1 334 ? 2.637 6.097 -9.876 1.00 98.44 334 GLY A N 1
ATOM 2615 C CA . GLY A 1 334 ? 3.323 5.594 -11.066 1.00 98.44 334 GLY A CA 1
ATOM 2616 C C . GLY A 1 334 ? 4.795 5.276 -10.837 1.00 98.44 334 GLY A C 1
ATOM 2617 O O . GLY A 1 334 ? 5.260 4.192 -11.186 1.00 98.44 334 GLY A O 1
ATOM 2618 N N . TRP A 1 335 ? 5.525 6.159 -10.164 1.00 98.69 335 TRP A N 1
ATOM 2619 C CA . TRP A 1 335 ? 6.922 5.917 -9.808 1.00 98.69 335 TRP A CA 1
ATOM 2620 C C . TRP A 1 335 ? 7.069 4.745 -8.832 1.00 98.69 335 TRP A C 1
ATOM 2622 O O . TRP A 1 335 ? 7.994 3.940 -8.958 1.00 98.69 335 TRP A O 1
ATOM 2632 N N . MET A 1 336 ? 6.112 4.562 -7.918 1.00 98.31 336 MET A N 1
ATOM 2633 C CA . MET A 1 336 ? 6.071 3.377 -7.061 1.00 98.31 336 MET A CA 1
ATOM 2634 C C . MET A 1 336 ? 5.798 2.086 -7.839 1.00 98.31 336 MET A C 1
ATOM 2636 O O . MET A 1 336 ? 6.407 1.067 -7.518 1.00 98.31 336 MET A O 1
ATOM 2640 N N . VAL A 1 337 ? 4.973 2.113 -8.890 1.00 98.19 337 VAL A N 1
ATOM 2641 C CA . VAL A 1 337 ? 4.773 0.962 -9.788 1.00 98.19 337 VAL A CA 1
ATOM 2642 C C . VAL A 1 337 ? 6.080 0.577 -10.491 1.00 98.19 337 VAL A C 1
ATOM 2644 O O . VAL A 1 337 ? 6.446 -0.601 -10.495 1.00 98.19 337 VAL A O 1
ATOM 2647 N N . VAL A 1 338 ? 6.832 1.548 -11.022 1.00 98.50 338 VAL A N 1
ATOM 2648 C CA . VAL A 1 338 ? 8.142 1.285 -11.651 1.00 98.50 338 VAL A CA 1
ATOM 2649 C C . VAL A 1 338 ? 9.131 0.724 -10.624 1.00 98.50 338 VAL A C 1
ATOM 2651 O O . VAL A 1 338 ? 9.789 -0.286 -10.883 1.00 98.50 338 VAL A O 1
ATOM 2654 N N . ASN A 1 339 ? 9.192 1.306 -9.423 1.00 98.00 339 ASN A N 1
ATOM 2655 C CA . ASN A 1 339 ? 10.034 0.810 -8.331 1.00 98.00 339 ASN A CA 1
ATOM 2656 C C . ASN A 1 339 ? 9.662 -0.619 -7.913 1.00 98.00 339 ASN A C 1
ATOM 2658 O O . ASN A 1 339 ? 10.538 -1.455 -7.683 1.00 98.00 339 ASN A O 1
ATOM 2662 N N . MET A 1 340 ? 8.368 -0.937 -7.850 1.00 97.19 340 MET A N 1
ATOM 2663 C CA . MET A 1 340 ? 7.895 -2.283 -7.540 1.00 97.19 340 MET A CA 1
ATOM 2664 C C . MET A 1 340 ? 8.310 -3.302 -8.591 1.00 97.19 340 MET A C 1
ATOM 2666 O O . MET A 1 340 ? 8.519 -4.441 -8.210 1.00 97.19 340 MET A O 1
ATOM 2670 N N . TYR A 1 341 ? 8.475 -2.930 -9.859 1.00 98.19 341 TYR A N 1
ATOM 2671 C CA . TYR A 1 341 ? 9.027 -3.828 -10.872 1.00 98.19 341 TYR A CA 1
ATOM 2672 C C . TYR A 1 341 ? 10.546 -3.995 -10.741 1.00 98.19 341 TYR A C 1
ATOM 2674 O O . TYR A 1 341 ? 11.042 -5.122 -10.639 1.00 98.19 341 TYR A O 1
ATOM 2682 N N . VAL A 1 342 ? 11.282 -2.883 -10.662 1.00 98.44 342 VAL A N 1
ATOM 2683 C CA . VAL A 1 342 ? 12.753 -2.893 -10.567 1.00 98.44 342 VAL A CA 1
ATOM 2684 C C . VAL A 1 342 ? 13.223 -3.668 -9.339 1.00 98.44 342 VAL A C 1
ATOM 2686 O O . VAL A 1 342 ? 14.073 -4.550 -9.426 1.00 98.44 342 VAL A O 1
ATOM 2689 N N . SER A 1 343 ? 12.588 -3.434 -8.194 1.00 97.12 343 SER A N 1
ATOM 2690 C CA . SER A 1 343 ? 12.916 -4.093 -6.927 1.00 97.12 343 SER A CA 1
ATOM 2691 C C . SER A 1 343 ? 12.596 -5.595 -6.872 1.00 97.12 343 SER A C 1
ATOM 2693 O O . SER A 1 343 ? 12.876 -6.249 -5.861 1.00 97.12 343 SER A O 1
ATOM 2695 N N . ARG A 1 344 ? 11.987 -6.168 -7.917 1.00 96.19 344 ARG A N 1
ATOM 2696 C CA . ARG A 1 344 ? 11.829 -7.625 -8.079 1.00 96.19 344 ARG A CA 1
ATOM 2697 C C . ARG A 1 344 ? 12.890 -8.208 -9.007 1.00 96.19 344 ARG A C 1
ATOM 2699 O O . ARG A 1 344 ? 12.759 -9.374 -9.354 1.00 96.19 344 ARG A O 1
ATOM 2706 N N . GLY A 1 345 ? 13.907 -7.433 -9.388 1.00 96.12 345 GLY A N 1
ATOM 2707 C CA . GLY A 1 345 ? 15.003 -7.848 -10.266 1.00 96.12 345 GLY A CA 1
ATOM 2708 C C . GLY A 1 345 ? 14.712 -7.675 -11.758 1.00 96.12 345 GLY A C 1
ATOM 2709 O O . GLY A 1 345 ? 15.314 -8.384 -12.560 1.00 96.12 345 GLY A O 1
ATOM 2710 N N . CYS A 1 346 ? 13.768 -6.792 -12.121 1.00 97.06 346 CYS A N 1
ATOM 2711 C CA . CYS A 1 346 ? 13.238 -6.608 -13.482 1.00 97.06 346 CYS A CA 1
ATOM 2712 C C . CYS A 1 346 ? 12.991 -7.955 -14.188 1.00 97.06 346 CYS A C 1
ATOM 2714 O O . CYS A 1 346 ? 13.693 -8.316 -15.132 1.00 97.06 346 CYS A O 1
ATOM 2716 N N . ALA A 1 347 ? 12.048 -8.737 -13.658 1.00 95.56 347 ALA A N 1
ATOM 2717 C CA . ALA A 1 347 ? 11.753 -10.077 -14.159 1.00 95.56 347 ALA A CA 1
ATOM 2718 C C . ALA A 1 347 ? 11.381 -10.093 -15.646 1.00 95.56 347 ALA A C 1
ATOM 2720 O O . ALA A 1 347 ? 10.814 -9.132 -16.157 1.00 95.56 347 ALA A O 1
ATOM 2721 N N . ASP A 1 348 ? 11.651 -11.214 -16.316 1.00 95.94 348 ASP A N 1
ATOM 2722 C CA . ASP A 1 348 ? 11.330 -11.373 -17.734 1.00 95.94 348 ASP A CA 1
ATOM 2723 C C . ASP A 1 348 ? 9.837 -11.143 -18.011 1.00 95.94 348 ASP A C 1
ATOM 2725 O O . ASP A 1 348 ? 8.966 -11.676 -17.318 1.00 95.94 348 ASP A O 1
ATOM 2729 N N . ILE A 1 349 ? 9.555 -10.349 -19.045 1.00 95.88 349 ILE A N 1
ATOM 2730 C CA . ILE A 1 349 ? 8.203 -9.962 -19.454 1.00 95.88 349 ILE A CA 1
ATOM 2731 C C . ILE A 1 349 ? 7.719 -10.939 -20.535 1.00 95.88 349 ILE A C 1
ATOM 2733 O O . ILE A 1 349 ? 8.084 -10.843 -21.703 1.00 95.88 349 ILE A O 1
ATOM 2737 N N . ASN A 1 350 ? 6.868 -11.882 -20.140 1.00 94.81 350 ASN A N 1
ATOM 2738 C CA . ASN A 1 350 ? 6.359 -12.989 -20.952 1.00 94.81 350 ASN A CA 1
ATOM 2739 C C . ASN A 1 350 ? 4.903 -12.763 -21.392 1.00 94.81 350 ASN A C 1
ATOM 2741 O O . ASN A 1 350 ? 4.034 -13.608 -21.168 1.00 94.81 350 ASN A O 1
ATOM 2745 N N . PHE A 1 351 ? 4.604 -11.622 -22.017 1.00 93.25 351 PHE A N 1
ATOM 2746 C CA . PHE A 1 351 ? 3.217 -11.246 -22.330 1.00 93.25 351 PHE A CA 1
ATOM 2747 C C . PHE A 1 351 ? 2.499 -12.227 -23.282 1.00 93.25 351 PHE A C 1
ATOM 2749 O O . PHE A 1 351 ? 1.288 -12.436 -23.172 1.00 93.25 351 PHE A O 1
ATOM 2756 N N . ASP A 1 352 ? 3.244 -12.936 -24.136 1.00 92.38 352 ASP A N 1
ATOM 2757 C CA . ASP A 1 352 ? 2.716 -14.028 -24.965 1.00 92.38 352 ASP A CA 1
ATOM 2758 C C . ASP A 1 352 ? 2.036 -15.135 -24.143 1.00 92.38 352 ASP A C 1
ATOM 2760 O O . ASP A 1 352 ? 1.083 -15.758 -24.622 1.00 92.38 352 ASP A O 1
ATOM 2764 N N . GLN A 1 353 ? 2.478 -15.378 -22.901 1.00 91.75 353 GLN A N 1
ATOM 2765 C CA . GLN A 1 353 ? 1.838 -16.342 -22.004 1.00 91.75 353 GLN A CA 1
ATOM 2766 C C . GLN A 1 353 ? 0.404 -15.914 -21.679 1.00 91.75 353 GLN A C 1
ATOM 2768 O O . GLN A 1 353 ? -0.490 -16.758 -21.691 1.00 91.75 353 GLN A O 1
ATOM 2773 N N . VAL A 1 354 ? 0.172 -14.618 -21.453 1.00 93.12 354 VAL A N 1
ATOM 2774 C CA . VAL A 1 354 ? -1.156 -14.058 -21.160 1.00 93.12 354 VAL A CA 1
ATOM 2775 C C . VAL A 1 354 ? -2.056 -14.182 -22.385 1.00 93.12 354 VAL A C 1
ATOM 2777 O O . VAL A 1 354 ? -3.176 -14.684 -22.291 1.00 93.12 354 VAL A O 1
ATOM 2780 N N . MET A 1 355 ? -1.561 -13.803 -23.567 1.00 91.44 355 MET A N 1
ATOM 2781 C CA . MET A 1 355 ? -2.337 -13.892 -24.810 1.00 91.44 355 MET A CA 1
ATOM 2782 C C . MET A 1 355 ? -2.784 -15.329 -25.107 1.00 91.44 355 MET A C 1
ATOM 2784 O O . MET A 1 355 ? -3.943 -15.554 -25.476 1.00 91.44 355 MET A O 1
ATOM 2788 N N . ASN A 1 356 ? -1.899 -16.299 -24.871 1.00 92.06 356 ASN A N 1
ATOM 2789 C CA . ASN A 1 356 ? -2.126 -17.717 -25.149 1.00 92.06 356 ASN A CA 1
ATOM 2790 C C . ASN A 1 356 ? -2.665 -18.519 -23.952 1.00 92.06 356 ASN A C 1
ATOM 2792 O O . ASN A 1 356 ? -2.843 -19.738 -24.073 1.00 92.06 356 ASN A O 1
ATOM 2796 N N . TYR A 1 357 ? -2.935 -17.868 -22.815 1.00 91.75 357 TYR A N 1
ATOM 2797 C CA . TYR A 1 357 ? -3.427 -18.543 -21.620 1.00 91.75 357 TYR A CA 1
ATOM 2798 C C . TYR A 1 357 ? -4.776 -19.218 -21.888 1.00 91.75 357 TYR A C 1
ATOM 2800 O O . TYR A 1 357 ? -5.663 -18.656 -22.539 1.00 91.75 357 TYR A O 1
ATOM 2808 N N . LYS A 1 358 ? -4.920 -20.448 -21.388 1.00 91.00 358 LYS A N 1
ATOM 2809 C CA . LYS A 1 358 ? -6.142 -21.248 -21.492 1.00 91.00 358 LYS A CA 1
ATOM 2810 C C . LYS A 1 358 ? -6.707 -21.459 -20.086 1.00 91.00 358 LYS A C 1
ATOM 2812 O O . LYS A 1 358 ? -6.188 -22.329 -19.386 1.00 91.00 358 LYS A O 1
ATOM 2817 N N . PRO A 1 359 ? -7.755 -20.711 -19.706 1.00 89.75 359 PRO A N 1
ATOM 2818 C CA . PRO A 1 359 ? -8.428 -20.879 -18.425 1.00 89.75 359 PRO A CA 1
ATOM 2819 C C . PRO A 1 359 ? -8.883 -22.323 -18.191 1.00 89.75 359 PRO A C 1
ATOM 2821 O O . PRO A 1 359 ? -9.364 -22.992 -19.115 1.00 89.75 359 PRO A O 1
ATOM 2824 N N . ARG A 1 360 ? -8.754 -22.805 -16.951 1.00 85.19 360 ARG A N 1
ATOM 2825 C CA . ARG A 1 360 ? -9.233 -24.125 -16.498 1.00 85.19 360 ARG A CA 1
ATOM 2826 C C . ARG A 1 360 ? -10.753 -24.209 -16.565 1.00 85.19 360 ARG A C 1
ATOM 2828 O O . ARG A 1 360 ? -11.300 -25.253 -16.920 1.00 85.19 360 ARG A O 1
ATOM 2835 N N . LYS A 1 361 ? -11.421 -23.110 -16.224 1.00 78.75 361 LYS A N 1
ATOM 2836 C CA . LYS A 1 361 ? -12.853 -22.881 -16.420 1.00 78.75 361 LYS A CA 1
ATOM 2837 C C . LYS A 1 361 ? -12.983 -21.680 -17.341 1.00 78.75 361 LYS A C 1
ATOM 2839 O O . LYS A 1 361 ? -12.332 -20.676 -17.099 1.00 78.75 361 LYS A O 1
ATOM 2844 N N . ARG A 1 362 ? -13.777 -21.808 -18.405 1.00 70.62 362 ARG A N 1
ATOM 2845 C CA . ARG A 1 362 ? -14.088 -20.673 -19.278 1.00 70.62 362 ARG A CA 1
ATOM 2846 C C . ARG A 1 362 ? -15.233 -19.905 -18.649 1.00 70.62 362 ARG A C 1
ATOM 2848 O O . ARG A 1 362 ? -16.383 -20.318 -18.803 1.00 70.62 362 ARG A O 1
ATOM 2855 N N . ASP A 1 363 ? -14.900 -18.842 -17.941 1.00 76.12 363 ASP A N 1
ATOM 2856 C CA . ASP A 1 363 ? -15.893 -17.908 -17.447 1.00 76.12 363 ASP A CA 1
ATOM 2857 C C . ASP A 1 363 ? -16.357 -17.045 -18.632 1.00 76.12 363 ASP A C 1
ATOM 2859 O O . ASP A 1 363 ? -15.558 -16.556 -19.431 1.00 76.12 363 ASP A O 1
ATOM 2863 N N . GLY A 1 364 ? -17.674 -16.922 -18.821 1.00 72.25 364 GLY A N 1
ATOM 2864 C CA . GLY A 1 364 ? -18.228 -16.203 -19.975 1.00 72.25 364 GLY A CA 1
ATOM 2865 C C . GLY A 1 364 ? -18.307 -14.693 -19.752 1.00 72.25 364 GLY A C 1
ATOM 2866 O O . GLY A 1 364 ? -18.481 -13.931 -20.702 1.00 72.25 364 GLY A O 1
ATOM 2867 N N . GLN A 1 365 ? -18.226 -14.271 -18.489 1.00 88.88 365 GLN A N 1
ATOM 2868 C CA . GLN A 1 365 ? -18.527 -12.921 -18.033 1.00 88.88 365 GLN A CA 1
ATOM 2869 C C . GLN A 1 365 ? -17.912 -12.655 -16.651 1.00 88.88 365 GLN A C 1
ATOM 2871 O O . GLN A 1 365 ? -17.720 -13.563 -15.841 1.00 88.88 365 GLN A O 1
ATOM 2876 N N . TRP A 1 366 ? -17.695 -11.378 -16.330 1.00 92.94 366 TRP A N 1
ATOM 2877 C CA . TRP A 1 366 ? -17.160 -10.935 -15.035 1.00 92.94 366 TRP A CA 1
ATOM 2878 C C . TRP A 1 366 ? -17.926 -11.452 -13.815 1.00 92.94 366 TRP A C 1
ATOM 2880 O O . TRP A 1 366 ? -17.339 -11.679 -12.759 1.00 92.94 366 TRP A O 1
ATOM 2890 N N . ALA A 1 367 ? -19.236 -11.666 -13.952 1.00 91.12 367 ALA A N 1
ATOM 2891 C CA . ALA A 1 367 ? -20.078 -12.171 -12.877 1.00 91.12 367 ALA A CA 1
ATOM 2892 C C . ALA A 1 367 ? -19.709 -13.600 -12.432 1.00 91.12 367 ALA A C 1
ATOM 2894 O O . ALA A 1 367 ? -20.008 -13.951 -11.289 1.00 91.12 367 ALA A O 1
ATOM 2895 N N . ASP A 1 368 ? -19.082 -14.399 -13.300 1.00 91.31 368 ASP A N 1
ATOM 2896 C CA . ASP A 1 368 ? -18.654 -15.769 -12.996 1.00 91.31 368 ASP A CA 1
ATOM 2897 C C . ASP A 1 368 ? -17.327 -15.748 -12.214 1.00 91.31 368 ASP A C 1
ATOM 2899 O O . ASP A 1 368 ? -17.227 -16.334 -11.132 1.00 91.31 368 ASP A O 1
ATOM 2903 N N . VAL A 1 369 ? -16.358 -14.957 -12.693 1.00 92.69 369 VAL A N 1
ATOM 2904 C CA . VAL A 1 369 ? -15.071 -14.671 -12.028 1.00 92.69 369 VAL A CA 1
ATOM 2905 C C . VAL A 1 369 ? -15.297 -14.082 -10.632 1.00 92.69 369 VAL A C 1
ATOM 2907 O O . VAL A 1 369 ? -14.690 -14.534 -9.661 1.00 92.69 369 VAL A O 1
ATOM 2910 N N . ALA A 1 370 ? -16.219 -13.125 -10.497 1.00 93.06 370 ALA A N 1
ATOM 2911 C CA . ALA A 1 370 ? -16.581 -12.534 -9.210 1.00 93.06 370 ALA A CA 1
ATOM 2912 C C . ALA A 1 370 ? -17.085 -13.585 -8.214 1.00 93.06 370 ALA A C 1
ATOM 2914 O O . ALA A 1 370 ? -16.611 -13.633 -7.085 1.00 93.06 370 ALA A O 1
ATOM 2915 N N . ALA A 1 371 ? -17.988 -14.471 -8.646 1.00 92.00 371 ALA A N 1
ATOM 2916 C CA . ALA A 1 371 ? -18.538 -15.513 -7.784 1.00 92.00 371 ALA A CA 1
ATOM 2917 C C . ALA A 1 371 ? -17.476 -16.528 -7.327 1.00 92.00 371 ALA A C 1
ATOM 2919 O O . ALA A 1 371 ? -17.607 -17.118 -6.258 1.00 92.00 371 ALA A O 1
ATOM 2920 N N . ARG A 1 372 ? -16.437 -16.776 -8.133 1.00 92.81 372 ARG A N 1
ATOM 2921 C CA . ARG A 1 372 ? -15.283 -17.588 -7.715 1.00 92.81 372 ARG A CA 1
ATOM 2922 C C . ARG A 1 372 ? -14.439 -16.836 -6.688 1.00 92.81 372 ARG A C 1
ATOM 2924 O O . ARG A 1 372 ? -14.122 -17.394 -5.642 1.00 92.81 372 ARG A O 1
ATOM 2931 N N . ALA A 1 373 ? -14.146 -15.565 -6.956 1.00 94.38 373 ALA A N 1
ATOM 2932 C CA . ALA A 1 373 ? -13.312 -14.729 -6.101 1.00 94.38 373 ALA A CA 1
ATOM 2933 C C . ALA A 1 373 ? -13.900 -14.508 -4.697 1.00 94.38 373 ALA A C 1
ATOM 2935 O O . ALA A 1 373 ? -13.147 -14.528 -3.733 1.00 94.38 373 ALA A O 1
ATOM 2936 N N . THR A 1 374 ? -15.223 -14.349 -4.555 1.00 94.94 374 THR A N 1
ATOM 2937 C CA . THR A 1 374 ? -15.876 -14.143 -3.243 1.00 94.94 374 THR A CA 1
ATOM 2938 C C . THR A 1 374 ? -15.816 -15.359 -2.317 1.00 94.94 374 THR A C 1
ATOM 2940 O O . THR A 1 374 ? -16.058 -15.218 -1.122 1.00 94.94 374 THR A O 1
ATOM 2943 N N . ARG A 1 375 ? -15.520 -16.552 -2.850 1.00 92.56 375 ARG A N 1
ATOM 2944 C CA . ARG A 1 375 ? -15.461 -17.813 -2.089 1.00 92.56 375 ARG A CA 1
ATOM 2945 C C . ARG A 1 375 ? -14.047 -18.302 -1.806 1.00 92.56 375 ARG A C 1
ATOM 2947 O O . ARG A 1 375 ? -13.894 -19.288 -1.084 1.00 92.56 375 ARG A O 1
ATOM 2954 N N . LEU A 1 376 ? -13.046 -17.669 -2.410 1.00 90.12 376 LEU A N 1
ATOM 2955 C CA . LEU A 1 376 ? -11.658 -18.070 -2.262 1.00 90.12 376 LEU A CA 1
ATOM 2956 C C . LEU A 1 376 ? -11.188 -17.816 -0.824 1.00 90.12 376 LEU A C 1
ATOM 2958 O O . LEU A 1 376 ? -11.504 -16.787 -0.228 1.00 90.12 376 LEU A O 1
ATOM 2962 N N . LYS A 1 377 ? -10.427 -18.753 -0.259 1.00 85.25 377 LYS A N 1
ATOM 2963 C CA . LYS A 1 377 ? -9.888 -18.651 1.100 1.00 85.25 377 LYS A CA 1
ATOM 2964 C C . LYS A 1 377 ? -8.480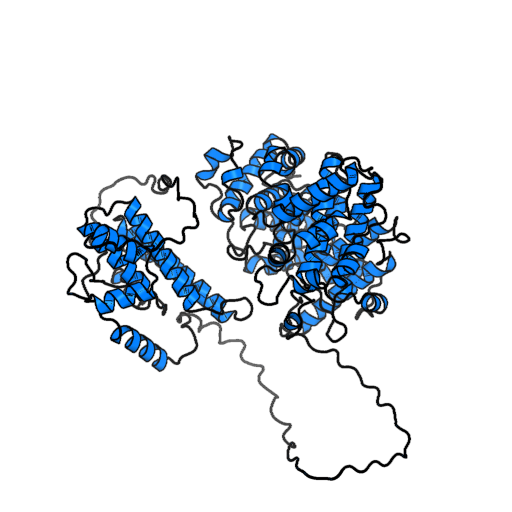 -18.063 1.079 1.00 85.25 377 LYS A C 1
ATOM 2966 O O . LYS A 1 377 ? -7.509 -18.745 1.403 1.00 85.25 377 LYS A O 1
ATOM 2971 N N . ASP A 1 378 ? -8.381 -16.789 0.717 1.00 87.75 378 ASP A N 1
ATOM 2972 C CA . ASP A 1 378 ? -7.161 -15.990 0.846 1.00 87.75 378 ASP A CA 1
ATOM 2973 C C . ASP A 1 378 ? -7.365 -14.774 1.776 1.00 87.75 378 ASP A C 1
ATOM 2975 O O . ASP A 1 378 ? -8.408 -14.580 2.409 1.00 87.75 378 ASP A O 1
ATOM 2979 N N . ASP A 1 379 ? -6.335 -13.943 1.886 1.00 84.56 379 ASP A N 1
ATOM 2980 C CA . ASP A 1 379 ? -6.347 -12.637 2.557 1.00 84.56 379 ASP A CA 1
ATOM 2981 C C . ASP A 1 379 ? -6.927 -11.516 1.655 1.00 84.56 379 ASP A C 1
ATOM 2983 O O . ASP A 1 379 ? -6.659 -10.323 1.828 1.00 84.56 379 ASP A O 1
ATOM 2987 N N . GLY A 1 380 ? -7.740 -11.894 0.661 1.00 91.56 380 GLY A N 1
ATOM 2988 C CA . GLY A 1 380 ? -8.477 -11.014 -0.242 1.00 91.56 380 GLY A CA 1
ATOM 2989 C C . GLY A 1 380 ? -7.683 -10.502 -1.440 1.00 91.56 380 GLY A C 1
ATOM 2990 O O . GLY A 1 380 ? -8.157 -9.621 -2.162 1.00 91.56 380 GLY A O 1
ATOM 2991 N N . HIS A 1 381 ? -6.451 -10.960 -1.668 1.00 94.12 381 HIS A N 1
ATOM 2992 C CA . HIS A 1 381 ? -5.629 -10.460 -2.771 1.00 94.12 381 HIS A CA 1
ATOM 2993 C C . HIS A 1 381 ? -6.196 -10.798 -4.150 1.00 94.12 381 HIS A C 1
ATOM 2995 O O . HIS A 1 381 ? -6.156 -9.938 -5.037 1.00 94.12 381 HIS A O 1
ATOM 3001 N N . VAL A 1 382 ? -6.779 -11.985 -4.334 1.00 95.12 382 VAL A N 1
ATOM 3002 C CA . VAL A 1 382 ? -7.419 -12.334 -5.610 1.00 95.12 382 VAL A CA 1
ATOM 3003 C C . VAL A 1 382 ? -8.669 -11.502 -5.837 1.00 95.12 382 VAL A C 1
ATOM 3005 O O . VAL A 1 382 ? -8.820 -10.933 -6.915 1.00 95.12 382 VAL A O 1
ATOM 3008 N N . SER A 1 383 ? -9.546 -11.355 -4.840 1.00 96.00 383 SER A N 1
ATOM 3009 C CA . SER A 1 383 ? -10.762 -10.546 -4.995 1.00 96.00 383 SER A CA 1
ATOM 3010 C C . SER A 1 383 ? -10.439 -9.082 -5.287 1.00 96.00 383 SER A C 1
ATOM 3012 O O . SER A 1 383 ? -11.058 -8.479 -6.165 1.00 96.00 383 SER A O 1
ATOM 3014 N N . LYS A 1 384 ? -9.420 -8.520 -4.621 1.00 97.00 384 LYS A N 1
ATOM 3015 C CA . LYS A 1 384 ? -8.905 -7.174 -4.916 1.00 97.00 384 LYS A CA 1
ATOM 3016 C C . LYS A 1 384 ? -8.375 -7.085 -6.355 1.00 97.00 384 LYS A C 1
ATOM 3018 O O . LYS A 1 384 ? -8.660 -6.112 -7.046 1.00 97.00 384 LYS A O 1
ATOM 3023 N N . THR A 1 385 ? -7.651 -8.105 -6.822 1.00 97.12 385 THR A N 1
ATOM 3024 C CA . THR A 1 385 ? -7.108 -8.175 -8.190 1.00 97.12 385 THR A CA 1
ATOM 3025 C C . THR A 1 385 ? -8.223 -8.234 -9.231 1.00 97.12 385 THR A C 1
ATOM 3027 O O . THR A 1 385 ? -8.242 -7.417 -10.146 1.00 97.12 385 THR A O 1
ATOM 3030 N N . VAL A 1 386 ? -9.193 -9.138 -9.066 1.00 96.44 386 VAL A N 1
ATOM 3031 C CA . VAL A 1 386 ? -10.370 -9.256 -9.943 1.00 96.44 386 VAL A CA 1
ATOM 3032 C C . VAL A 1 386 ? -11.096 -7.919 -10.036 1.00 96.44 386 VAL A C 1
ATOM 3034 O O . VAL A 1 386 ? -11.340 -7.419 -11.131 1.00 96.44 386 VAL A O 1
ATOM 3037 N N . ARG A 1 387 ? -11.383 -7.305 -8.887 1.00 95.44 387 ARG A N 1
ATOM 3038 C CA . ARG A 1 387 ? -12.055 -6.009 -8.806 1.00 95.44 387 ARG A CA 1
ATOM 3039 C C . ARG A 1 387 ? -11.286 -4.904 -9.534 1.00 95.44 387 ARG A C 1
ATOM 3041 O O . ARG A 1 387 ? -11.876 -4.138 -10.291 1.00 95.44 387 ARG A O 1
ATOM 3048 N N . ALA A 1 388 ? -9.973 -4.831 -9.343 1.00 97.06 388 ALA A N 1
ATOM 3049 C CA . ALA A 1 388 ? -9.148 -3.843 -10.024 1.00 97.06 388 ALA A CA 1
ATOM 3050 C C . ALA A 1 388 ? -9.068 -4.070 -11.541 1.00 97.06 388 ALA A C 1
ATOM 3052 O O . ALA A 1 388 ? -9.046 -3.098 -12.289 1.00 97.06 388 ALA A O 1
ATOM 3053 N N . LEU A 1 389 ? -9.090 -5.321 -12.010 1.00 97.19 389 LEU A N 1
ATOM 3054 C CA . LEU A 1 389 ? -9.094 -5.643 -13.442 1.00 97.19 389 LEU A CA 1
ATOM 3055 C C . LEU A 1 389 ? -10.415 -5.270 -14.127 1.00 97.19 389 LEU A C 1
ATOM 3057 O O . LEU A 1 389 ? -10.380 -4.790 -15.257 1.00 97.19 389 LEU A O 1
ATOM 3061 N N . VAL A 1 390 ? -11.553 -5.406 -13.434 1.00 95.44 390 VAL A N 1
ATOM 3062 C CA . VAL A 1 390 ? -12.849 -4.879 -13.909 1.00 95.44 390 VAL A CA 1
ATOM 3063 C C . VAL A 1 390 ? -12.745 -3.372 -14.145 1.00 95.44 390 VAL A C 1
ATOM 3065 O O . VAL A 1 390 ? -13.139 -2.867 -15.197 1.00 95.44 390 VAL A O 1
ATOM 3068 N N . ASN A 1 391 ? -12.178 -2.649 -13.173 1.00 95.75 391 ASN A N 1
ATOM 3069 C CA . ASN A 1 391 ? -11.981 -1.212 -13.301 1.00 95.75 391 ASN A CA 1
ATOM 3070 C C . ASN A 1 391 ? -11.024 -0.870 -14.445 1.00 95.75 391 ASN A C 1
ATOM 3072 O O . ASN A 1 391 ? -11.346 -0.010 -15.259 1.00 95.75 391 ASN A O 1
ATOM 3076 N N . ALA A 1 392 ? -9.879 -1.557 -14.516 1.00 95.94 392 ALA A N 1
ATOM 3077 C CA . ALA A 1 392 ? -8.866 -1.353 -15.543 1.00 95.94 392 ALA A CA 1
ATOM 3078 C C . ALA A 1 392 ? -9.458 -1.525 -16.947 1.00 95.94 392 ALA A C 1
ATOM 3080 O O . ALA A 1 392 ? -9.290 -0.640 -17.777 1.00 95.94 392 ALA A O 1
ATOM 3081 N N . GLU A 1 393 ? -10.243 -2.581 -17.194 1.00 94.81 393 GLU A N 1
ATOM 3082 C CA . GLU A 1 393 ? -10.929 -2.744 -18.479 1.00 94.81 393 GLU A CA 1
ATOM 3083 C C . GLU A 1 393 ? -11.816 -1.538 -18.795 1.00 94.81 393 GLU A C 1
ATOM 3085 O O . GLU A 1 393 ? -11.720 -0.970 -19.884 1.00 94.81 393 GLU A O 1
ATOM 3090 N N . LYS A 1 394 ? -12.650 -1.112 -17.838 1.00 93.56 394 LYS A N 1
ATOM 3091 C CA . LYS A 1 394 ? -13.589 -0.003 -18.033 1.00 93.56 394 LYS A CA 1
ATOM 3092 C C . LYS A 1 394 ? -12.874 1.312 -18.349 1.00 93.56 394 LYS A C 1
ATOM 3094 O O . LYS A 1 394 ? -13.243 1.981 -19.313 1.00 93.56 394 LYS A O 1
ATOM 3099 N N . VAL A 1 395 ? -11.860 1.690 -17.568 1.00 93.62 395 VAL A N 1
ATOM 3100 C CA . VAL A 1 395 ? -11.158 2.975 -17.753 1.00 93.62 395 VAL A CA 1
ATOM 3101 C C . VAL A 1 395 ? -10.240 2.965 -18.978 1.00 93.62 395 VAL A C 1
ATOM 3103 O O . VAL A 1 395 ? -10.044 4.003 -19.610 1.00 93.62 395 VAL A O 1
ATOM 3106 N N . SER A 1 396 ? -9.722 1.799 -19.373 1.00 94.19 396 SER A N 1
ATOM 3107 C CA . SER A 1 396 ? -8.843 1.655 -20.537 1.00 94.19 396 SER A CA 1
ATOM 3108 C C . SER A 1 396 ? -9.591 1.552 -21.871 1.00 94.19 396 SER A C 1
ATOM 3110 O O . SER A 1 396 ? -8.975 1.765 -22.916 1.00 94.19 396 SER A O 1
ATOM 3112 N N . GLN A 1 397 ? -10.908 1.300 -21.887 1.00 92.38 397 GLN A N 1
ATOM 3113 C CA . GLN A 1 397 ? -11.711 1.174 -23.120 1.00 92.38 397 GLN A CA 1
ATOM 3114 C C . GLN A 1 397 ? -11.518 2.334 -24.106 1.00 92.38 397 GLN A C 1
ATOM 3116 O O . GLN A 1 397 ? -11.410 2.109 -25.312 1.00 92.38 397 GLN A O 1
ATOM 3121 N N . ARG A 1 398 ? -11.435 3.572 -23.605 1.00 91.62 398 ARG A N 1
ATOM 3122 C CA . ARG A 1 398 ? -11.264 4.771 -24.441 1.00 91.62 398 ARG A CA 1
ATOM 3123 C C . ARG A 1 398 ? -9.888 4.851 -25.111 1.00 91.62 398 ARG A C 1
ATOM 3125 O O . ARG A 1 398 ? -9.761 5.485 -26.155 1.00 91.62 398 ARG A O 1
ATOM 3132 N N . TYR A 1 399 ? -8.880 4.199 -24.537 1.00 92.56 399 TYR A N 1
ATOM 3133 C CA . TYR A 1 399 ? -7.479 4.324 -24.943 1.00 92.56 399 TYR A CA 1
ATOM 3134 C C . TYR A 1 399 ? -6.884 3.032 -25.511 1.00 92.56 399 TYR A C 1
ATOM 3136 O O . TYR A 1 399 ? -5.758 3.057 -25.997 1.00 92.56 399 TYR A O 1
ATOM 3144 N N . GLY A 1 400 ? -7.626 1.919 -25.515 1.00 82.62 400 GLY A N 1
ATOM 3145 C CA . GLY A 1 400 ? -7.132 0.568 -25.826 1.00 82.62 400 GLY A CA 1
ATOM 3146 C C . GLY A 1 400 ? -6.530 0.334 -27.222 1.00 82.62 400 GLY A C 1
ATOM 3147 O O . GLY A 1 400 ? -6.162 -0.792 -27.533 1.00 82.62 400 GLY A O 1
ATOM 3148 N N . LYS A 1 401 ? -6.450 1.361 -28.078 1.00 83.62 401 LYS A N 1
ATOM 3149 C CA . LYS A 1 401 ? -5.765 1.339 -29.386 1.00 83.62 401 LYS A CA 1
ATOM 3150 C C . LYS A 1 401 ? -4.549 2.275 -29.448 1.00 83.62 401 LYS A C 1
ATOM 3152 O O . LYS A 1 401 ? -4.058 2.557 -30.536 1.00 83.62 401 LYS A O 1
ATOM 3157 N N . THR A 1 402 ? -4.115 2.803 -28.309 1.00 90.12 402 THR A N 1
ATOM 3158 C CA . THR A 1 402 ? -2.986 3.734 -28.188 1.00 90.12 402 THR A CA 1
ATOM 3159 C C . THR A 1 402 ? -1.826 3.075 -27.443 1.00 90.12 402 THR A C 1
ATOM 3161 O O . THR A 1 402 ? -2.014 2.068 -26.760 1.00 90.12 402 THR A O 1
ATOM 3164 N N . GLU A 1 403 ? -0.620 3.625 -27.587 1.00 91.50 403 GLU A N 1
ATOM 3165 C CA . GLU A 1 403 ? 0.561 3.159 -26.850 1.00 91.50 403 GLU A CA 1
ATOM 3166 C C . GLU A 1 403 ? 0.348 3.271 -25.327 1.00 91.50 403 GLU A C 1
ATOM 3168 O O . GLU A 1 403 ? -0.278 4.225 -24.847 1.00 91.50 403 GLU A O 1
ATOM 3173 N N . GLY A 1 404 ? 0.854 2.285 -24.573 1.00 91.88 404 GLY A N 1
ATOM 3174 C CA . GLY A 1 404 ? 0.663 2.152 -23.119 1.00 91.88 404 GLY A CA 1
ATOM 3175 C C . GLY A 1 404 ? -0.561 1.323 -22.699 1.00 91.88 404 GLY A C 1
ATOM 3176 O O . GLY A 1 404 ? -0.827 1.166 -21.506 1.00 91.88 404 GLY A O 1
ATOM 3177 N N . PHE A 1 405 ? -1.322 0.794 -23.664 1.00 95.19 405 PHE A N 1
ATOM 3178 C CA . PHE A 1 405 ? -2.518 -0.025 -23.429 1.00 95.19 405 PHE A CA 1
ATOM 3179 C C . PHE A 1 405 ? -2.417 -1.416 -24.076 1.00 95.19 405 PHE A C 1
ATOM 3181 O O . PHE A 1 405 ? -3.343 -1.889 -24.733 1.00 95.19 405 PHE A O 1
ATOM 3188 N N . GLU A 1 406 ? -1.286 -2.089 -23.866 1.00 91.25 406 GLU A N 1
ATOM 3189 C CA . GLU A 1 406 ? -0.910 -3.379 -24.462 1.00 91.25 406 GLU A CA 1
ATOM 3190 C C . GLU A 1 406 ? -1.852 -4.525 -24.070 1.00 91.25 406 GLU A C 1
ATOM 3192 O O . GLU A 1 406 ? -2.030 -5.468 -24.839 1.00 91.25 406 GLU A O 1
ATOM 3197 N N . VAL A 1 407 ? -2.483 -4.442 -22.892 1.00 91.88 407 VAL A N 1
ATOM 3198 C CA . VAL A 1 407 ? -3.480 -5.427 -22.441 1.00 91.88 407 VAL A CA 1
ATOM 3199 C C . VAL A 1 407 ? -4.689 -5.443 -23.381 1.00 91.88 407 VAL A C 1
ATOM 3201 O O . VAL A 1 407 ? -5.212 -6.507 -23.707 1.00 91.88 407 VAL A O 1
ATOM 3204 N N . GLY A 1 408 ? -5.125 -4.274 -23.858 1.00 85.62 408 GLY A N 1
ATOM 3205 C CA . GLY A 1 408 ? -6.363 -4.144 -24.624 1.00 85.62 408 GLY A CA 1
ATOM 3206 C C . GLY A 1 408 ? -7.603 -4.607 -23.843 1.00 85.62 408 GLY A C 1
ATOM 3207 O O . GLY A 1 408 ? -7.526 -5.162 -22.752 1.00 85.62 408 GLY A O 1
ATOM 3208 N N . THR A 1 409 ? -8.796 -4.392 -24.393 1.00 73.81 409 THR A N 1
ATOM 3209 C CA . THR A 1 409 ? -10.046 -4.648 -23.651 1.00 73.81 409 THR A CA 1
ATOM 3210 C C . THR A 1 409 ? -10.291 -6.135 -23.363 1.00 73.81 409 THR A C 1
ATOM 3212 O O . THR A 1 409 ? -10.720 -6.490 -22.275 1.00 73.81 409 THR A O 1
ATOM 3215 N N . GLY A 1 410 ? -9.954 -7.036 -24.290 1.00 77.88 410 GLY A N 1
ATOM 3216 C CA . GLY A 1 410 ? -10.310 -8.457 -24.178 1.00 77.88 410 GLY A CA 1
ATOM 3217 C C . GLY A 1 410 ? -9.432 -9.324 -23.264 1.00 77.88 410 GLY A C 1
ATOM 3218 O O . GLY A 1 410 ? -9.751 -10.500 -23.085 1.00 77.88 410 GLY A O 1
ATOM 3219 N N . LEU A 1 411 ? -8.318 -8.813 -22.721 1.00 92.50 411 LEU A N 1
ATOM 3220 C CA . LEU A 1 411 ? -7.392 -9.631 -21.919 1.00 92.50 411 LEU A CA 1
ATOM 3221 C C . LEU A 1 411 ? -7.562 -9.471 -20.405 1.00 92.50 411 LEU A C 1
ATOM 3223 O O . LEU A 1 411 ? -7.126 -10.361 -19.680 1.00 92.50 411 LEU A O 1
ATOM 3227 N N . TYR A 1 412 ? -8.229 -8.426 -19.906 1.00 95.50 412 TYR A N 1
ATOM 3228 C CA . TYR A 1 412 ? -8.407 -8.231 -18.458 1.00 95.50 412 TYR A CA 1
ATOM 3229 C C . TYR A 1 412 ? -9.164 -9.388 -17.793 1.00 95.50 412 TYR A C 1
ATOM 3231 O O . TYR A 1 412 ? -8.719 -9.893 -16.762 1.00 95.50 412 TYR A O 1
ATOM 3239 N N . LEU A 1 413 ? -10.254 -9.863 -18.411 1.00 93.94 413 LEU A N 1
ATOM 3240 C CA . LEU A 1 413 ? -10.999 -11.029 -17.924 1.00 93.94 413 LEU A CA 1
ATOM 3241 C C . LEU A 1 413 ? -10.108 -12.278 -17.876 1.00 93.94 413 LEU A C 1
ATOM 3243 O O . LEU A 1 413 ? -10.088 -12.988 -16.875 1.00 93.94 413 LEU A O 1
ATOM 3247 N N . LYS A 1 414 ? -9.296 -12.492 -18.917 1.00 93.62 414 LYS A N 1
ATOM 3248 C CA . LYS A 1 414 ? -8.361 -13.621 -18.992 1.00 93.62 414 LYS A CA 1
ATOM 3249 C C . LYS A 1 414 ? -7.281 -13.554 -17.910 1.00 93.62 414 LYS A C 1
ATOM 3251 O O . LYS A 1 414 ? -6.920 -14.580 -17.344 1.00 93.62 414 LYS A O 1
ATOM 3256 N N . ILE A 1 415 ? -6.775 -12.359 -17.598 1.00 96.00 415 ILE A N 1
ATOM 3257 C CA . ILE A 1 415 ? -5.830 -12.156 -16.490 1.00 96.00 415 ILE A CA 1
ATOM 3258 C C . ILE A 1 415 ? -6.501 -12.493 -15.149 1.00 96.00 415 ILE A C 1
ATOM 3260 O O . ILE A 1 415 ? -5.880 -13.125 -14.295 1.00 96.00 415 ILE A O 1
ATOM 3264 N N . ALA A 1 416 ? -7.772 -12.125 -14.970 1.00 95.75 416 ALA A N 1
ATOM 3265 C CA . ALA A 1 416 ? -8.528 -12.456 -13.766 1.00 95.75 416 ALA A CA 1
ATOM 3266 C C . ALA A 1 416 ? -8.749 -13.974 -13.620 1.00 95.75 416 ALA A C 1
ATOM 3268 O O . ALA A 1 416 ? -8.529 -14.525 -12.541 1.00 95.75 416 ALA A O 1
ATOM 3269 N N . GLU A 1 417 ? -9.103 -14.663 -14.711 1.00 94.62 417 GLU A N 1
ATOM 3270 C CA . GLU A 1 417 ? -9.182 -16.130 -14.759 1.00 94.62 417 GLU A CA 1
ATOM 3271 C C . GLU A 1 417 ? -7.828 -16.774 -14.427 1.00 94.62 417 GLU A C 1
ATOM 3273 O O . GLU A 1 417 ? -7.768 -17.710 -13.634 1.00 94.62 417 GLU A O 1
ATOM 3278 N N . MET A 1 418 ? -6.733 -16.238 -14.976 1.00 94.25 418 MET A N 1
ATOM 3279 C CA . MET A 1 418 ? -5.367 -16.705 -14.724 1.00 94.25 418 MET A CA 1
ATOM 3280 C C . MET A 1 418 ? -4.968 -16.575 -13.245 1.00 94.25 418 MET A C 1
ATOM 3282 O O . MET A 1 418 ? -4.355 -17.493 -12.696 1.00 94.25 418 MET A O 1
ATOM 3286 N N . ALA A 1 419 ? -5.335 -15.473 -12.582 1.00 94.56 419 ALA A N 1
ATOM 3287 C CA . ALA A 1 419 ? -5.092 -15.270 -11.153 1.00 94.56 419 ALA A CA 1
ATOM 3288 C C . ALA A 1 419 ? -5.930 -16.220 -10.279 1.00 94.56 419 ALA A C 1
ATOM 3290 O O . ALA A 1 419 ? -5.400 -16.827 -9.346 1.00 94.56 419 ALA A O 1
ATOM 3291 N N . LEU A 1 420 ? -7.215 -16.396 -10.605 1.00 93.94 420 LEU A N 1
ATOM 3292 C CA . LEU A 1 420 ? -8.097 -17.339 -9.911 1.00 93.94 420 LEU A CA 1
ATOM 3293 C C . LEU A 1 420 ? -7.619 -18.781 -10.053 1.00 93.94 420 LEU A C 1
ATOM 3295 O O . LEU A 1 420 ? -7.542 -19.499 -9.062 1.00 93.94 420 LEU A O 1
ATOM 3299 N N . ASP A 1 421 ? -7.270 -19.206 -11.265 1.00 92.75 421 ASP A N 1
ATOM 3300 C CA . ASP A 1 421 ? -6.804 -20.565 -11.528 1.00 92.75 421 ASP A CA 1
ATOM 3301 C C . ASP A 1 421 ? -5.514 -20.880 -10.755 1.00 92.75 421 ASP A C 1
ATOM 3303 O O . ASP A 1 421 ? -5.378 -21.981 -10.214 1.00 92.75 421 ASP A O 1
ATOM 3307 N N . ALA A 1 422 ? -4.594 -19.911 -10.661 1.00 90.81 422 ALA A N 1
ATOM 3308 C CA . ALA A 1 422 ? -3.356 -20.034 -9.890 1.00 90.81 422 ALA A CA 1
ATOM 3309 C C . ALA A 1 422 ? -3.602 -20.174 -8.376 1.00 90.81 422 ALA A C 1
ATOM 3311 O O . ALA A 1 422 ? -2.828 -20.856 -7.687 1.00 90.81 422 ALA A O 1
ATOM 3312 N N . ALA A 1 423 ? -4.667 -19.544 -7.872 1.00 90.69 423 ALA A N 1
ATOM 3313 C CA . ALA A 1 423 ? -5.064 -19.596 -6.472 1.00 90.69 423 ALA A CA 1
ATOM 3314 C C . ALA A 1 423 ? -5.867 -20.856 -6.120 1.00 90.69 423 ALA A C 1
ATOM 3316 O O . ALA A 1 423 ? -5.532 -21.555 -5.166 1.00 90.69 423 ALA A O 1
ATOM 3317 N N . GLU A 1 424 ? -6.854 -21.222 -6.940 1.00 89.38 424 GLU A N 1
ATOM 3318 C CA . GLU A 1 424 ? -7.636 -22.455 -6.779 1.00 89.38 424 GLU A CA 1
ATOM 3319 C C . GLU A 1 424 ? -6.750 -23.711 -6.878 1.00 89.38 424 GLU A C 1
ATOM 3321 O O . GLU A 1 424 ? -7.012 -24.720 -6.222 1.00 89.38 424 GLU A O 1
ATOM 3326 N N . GLU A 1 425 ? -5.682 -23.681 -7.687 1.00 84.56 425 GLU A N 1
ATOM 3327 C CA . GLU A 1 425 ? -4.697 -24.769 -7.716 1.00 84.56 425 GLU A CA 1
ATOM 3328 C C . GLU A 1 425 ? -3.922 -24.897 -6.396 1.00 84.56 425 GLU A C 1
ATOM 3330 O O . GLU A 1 425 ? -3.567 -26.007 -6.004 1.00 84.56 425 GLU A O 1
ATOM 3335 N N . GLN A 1 426 ? -3.676 -23.791 -5.690 1.00 80.69 426 GLN A N 1
ATOM 3336 C CA . GLN A 1 426 ? -2.998 -23.830 -4.397 1.00 80.69 426 GLN A CA 1
ATOM 3337 C C . GLN A 1 426 ? -3.907 -24.362 -3.284 1.00 80.69 426 GLN A C 1
ATOM 3339 O O . GLN A 1 426 ? -3.448 -25.167 -2.477 1.00 80.69 426 GLN A O 1
ATOM 3344 N N . GLU A 1 427 ? -5.19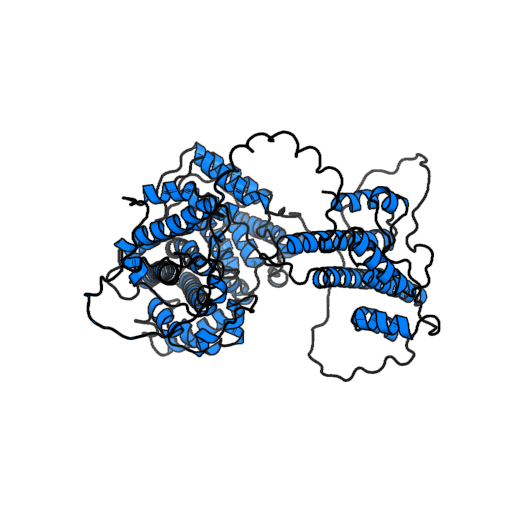4 -24.004 -3.262 1.00 72.06 427 GLU A N 1
ATOM 3345 C CA . GLU A 1 427 ? -6.141 -24.618 -2.316 1.00 72.06 427 GLU A CA 1
ATOM 3346 C C . GLU A 1 427 ? -6.174 -26.151 -2.469 1.00 72.06 427 GLU A C 1
ATOM 3348 O O . GLU A 1 427 ? -6.300 -26.882 -1.489 1.00 72.06 427 GLU A O 1
ATOM 3353 N N . GLN A 1 428 ? -5.990 -26.647 -3.698 1.00 68.38 428 GLN A N 1
ATOM 3354 C CA . GLN A 1 428 ? -5.929 -28.078 -4.013 1.00 68.38 428 GLN A CA 1
ATOM 3355 C C . GLN A 1 428 ? -4.609 -28.748 -3.597 1.00 68.38 428 GLN A C 1
ATOM 3357 O O . GLN A 1 428 ? -4.570 -29.975 -3.504 1.00 68.38 428 GLN A O 1
ATOM 3362 N N . SER A 1 429 ? -3.537 -27.988 -3.345 1.00 67.00 429 SER A N 1
ATOM 3363 C CA . SER A 1 429 ? -2.230 -28.530 -2.943 1.00 67.00 429 SER A CA 1
ATOM 3364 C C . SER A 1 429 ? -2.067 -28.694 -1.429 1.00 67.00 429 SER A C 1
ATOM 3366 O O . SER A 1 429 ? -0.968 -28.993 -0.971 1.00 67.00 429 SER A O 1
ATOM 3368 N N . ASN A 1 430 ? -3.129 -28.495 -0.633 1.00 64.06 430 ASN A N 1
ATOM 3369 C CA . ASN A 1 430 ? -3.104 -28.575 0.837 1.00 64.06 430 ASN A CA 1
ATOM 3370 C C . ASN A 1 430 ? -1.976 -27.744 1.496 1.00 64.06 430 ASN A C 1
ATOM 3372 O O . ASN A 1 430 ? -1.510 -28.078 2.583 1.00 64.06 430 ASN A O 1
ATOM 3376 N N . GLY A 1 431 ? -1.533 -26.657 0.853 1.00 64.00 431 GLY A N 1
ATOM 3377 C CA . GLY A 1 431 ? -0.482 -25.783 1.385 1.00 64.00 431 GLY A CA 1
ATOM 3378 C C . GLY A 1 431 ? 0.959 -26.211 1.084 1.00 64.00 431 GLY A C 1
ATOM 3379 O O . GLY A 1 431 ? 1.879 -25.572 1.589 1.00 64.00 431 GLY A O 1
ATOM 3380 N N . GLU A 1 432 ? 1.184 -27.236 0.255 1.00 70.62 432 GLU A N 1
ATOM 3381 C CA . GLU A 1 432 ? 2.539 -27.665 -0.140 1.00 70.62 432 GLU A CA 1
ATOM 3382 C C . GLU A 1 432 ? 3.288 -26.600 -0.961 1.00 70.62 432 GLU A C 1
ATOM 3384 O O . GLU A 1 432 ? 4.509 -26.468 -0.860 1.00 70.62 432 GLU A O 1
ATOM 3389 N N . GLU A 1 433 ? 2.555 -25.807 -1.749 1.00 76.81 433 GLU A N 1
ATOM 3390 C CA . GLU A 1 433 ? 3.098 -24.693 -2.529 1.00 76.81 433 GLU A CA 1
ATOM 3391 C C . GLU A 1 433 ? 2.572 -23.353 -1.985 1.00 76.81 433 GLU A C 1
ATOM 3393 O O . GLU A 1 433 ? 1.372 -23.239 -1.708 1.00 76.81 433 GLU A O 1
ATOM 3398 N N . PRO A 1 434 ? 3.418 -22.308 -1.876 1.00 83.44 434 PRO A N 1
ATOM 3399 C CA . PRO A 1 434 ? 2.947 -20.967 -1.552 1.00 83.44 434 PRO A CA 1
ATOM 3400 C C . PRO A 1 434 ? 1.925 -20.456 -2.578 1.00 83.44 434 PRO A C 1
ATOM 3402 O O . PRO A 1 434 ? 1.986 -20.780 -3.767 1.00 83.44 434 PRO A O 1
ATOM 3405 N N . LEU A 1 435 ? 1.000 -19.607 -2.130 1.00 84.31 435 LEU A N 1
ATOM 3406 C CA . LEU A 1 435 ? 0.016 -18.981 -3.018 1.00 84.31 435 LEU A CA 1
ATOM 3407 C C . LEU A 1 435 ? 0.680 -18.005 -4.000 1.00 84.31 435 LEU A C 1
ATOM 3409 O O . LEU A 1 435 ? 0.396 -18.029 -5.197 1.00 84.31 435 LEU A O 1
ATOM 3413 N N . TRP A 1 436 ? 1.637 -17.226 -3.497 1.00 90.31 436 TRP A N 1
ATOM 3414 C CA . TRP A 1 436 ? 2.322 -16.164 -4.229 1.00 90.31 436 TRP A CA 1
ATOM 3415 C C . TRP A 1 436 ? 3.807 -16.457 -4.378 1.00 90.31 436 TRP A C 1
ATOM 3417 O O . TRP A 1 436 ? 4.450 -16.911 -3.426 1.00 90.31 436 TRP A O 1
ATOM 3427 N N . VAL A 1 437 ? 4.380 -16.103 -5.530 1.00 92.38 437 VAL A N 1
ATOM 3428 C CA . VAL A 1 437 ? 5.832 -15.912 -5.603 1.00 92.38 437 VAL A CA 1
ATOM 3429 C C . VAL A 1 437 ? 6.176 -14.565 -4.966 1.00 92.38 437 VAL A C 1
ATOM 3431 O O . VAL A 1 437 ? 5.389 -13.621 -5.006 1.00 92.38 437 VAL A O 1
ATOM 3434 N N . ARG A 1 438 ? 7.335 -14.463 -4.317 1.00 91.62 438 ARG A N 1
ATOM 3435 C CA . ARG A 1 438 ? 7.805 -13.217 -3.701 1.00 91.62 438 ARG A CA 1
ATOM 3436 C C . ARG A 1 438 ? 9.152 -12.846 -4.301 1.00 91.62 438 ARG A C 1
ATOM 3438 O O . ARG A 1 438 ? 10.171 -13.390 -3.890 1.00 91.62 438 ARG A O 1
ATOM 3445 N N . SER A 1 439 ? 9.165 -11.866 -5.200 1.00 92.50 439 SER A N 1
ATOM 3446 C CA . SER A 1 439 ? 10.333 -11.429 -5.982 1.00 92.50 439 SER A CA 1
ATOM 3447 C C . SER A 1 439 ? 10.650 -12.315 -7.184 1.00 92.50 439 SER A C 1
ATOM 3449 O O . SER A 1 439 ? 11.713 -12.919 -7.263 1.00 92.50 439 SER A O 1
ATOM 3451 N N . THR A 1 440 ? 9.717 -12.339 -8.138 1.00 92.81 440 THR A N 1
ATOM 3452 C CA . THR A 1 440 ? 9.740 -13.153 -9.364 1.00 92.81 440 THR A CA 1
ATOM 3453 C C . THR A 1 440 ? 11.053 -13.103 -10.170 1.00 92.81 440 THR A C 1
ATOM 3455 O O . THR A 1 440 ? 11.452 -14.123 -10.732 1.00 92.81 440 THR A O 1
ATOM 3458 N N . GLY A 1 441 ? 11.786 -11.986 -10.195 1.00 93.38 441 GLY A N 1
ATOM 3459 C CA . GLY A 1 441 ? 13.050 -11.892 -10.943 1.00 93.38 441 GLY A CA 1
ATOM 3460 C C . GLY A 1 441 ? 14.248 -12.545 -10.250 1.00 93.38 441 GLY A C 1
ATOM 3461 O O . GLY A 1 441 ? 15.297 -12.695 -10.871 1.00 93.38 441 GLY A O 1
ATOM 3462 N N . HIS A 1 442 ? 14.105 -12.990 -8.998 1.00 93.62 442 HIS A N 1
ATOM 3463 C CA . HIS A 1 442 ? 15.135 -13.754 -8.296 1.00 93.62 442 HIS A CA 1
ATOM 3464 C C . HIS A 1 442 ? 14.887 -15.264 -8.455 1.00 93.62 442 HIS A C 1
ATOM 3466 O O . HIS A 1 442 ? 13.829 -15.748 -8.042 1.00 93.62 442 HIS A O 1
ATOM 3472 N N . PRO A 1 443 ? 15.833 -16.043 -9.018 1.00 91.69 443 PRO A N 1
ATOM 3473 C CA . PRO A 1 443 ? 15.678 -17.491 -9.189 1.00 91.69 443 PRO A CA 1
ATOM 3474 C C . PRO A 1 443 ? 15.323 -18.241 -7.897 1.00 91.69 443 PRO A C 1
ATOM 3476 O O . PRO A 1 443 ? 14.546 -19.196 -7.925 1.00 91.69 443 PRO A O 1
ATOM 3479 N N . GLU A 1 444 ? 15.842 -17.783 -6.759 1.00 92.81 444 GLU A N 1
ATOM 3480 C CA . GLU A 1 444 ? 15.614 -18.350 -5.429 1.00 92.81 444 GLU A CA 1
ATOM 3481 C C . GLU A 1 444 ? 14.134 -18.319 -5.023 1.00 92.81 444 GLU A C 1
ATOM 3483 O O . GLU A 1 444 ? 13.662 -19.235 -4.344 1.00 92.81 444 GLU A O 1
ATOM 3488 N N . ALA A 1 445 ? 13.369 -17.330 -5.504 1.00 89.88 445 ALA A N 1
ATOM 3489 C CA . ALA A 1 445 ? 11.933 -17.222 -5.247 1.00 89.88 445 ALA A CA 1
ATOM 3490 C C . ALA A 1 445 ? 11.146 -18.428 -5.787 1.00 89.88 445 ALA A C 1
ATOM 3492 O O . ALA A 1 445 ? 10.053 -18.728 -5.307 1.00 89.88 445 ALA A O 1
ATOM 3493 N N . TRP A 1 446 ? 11.709 -19.146 -6.763 1.00 90.38 446 TRP A N 1
ATOM 3494 C CA . TRP A 1 446 ? 11.041 -20.222 -7.489 1.00 90.38 446 TRP A CA 1
ATOM 3495 C C . TRP A 1 446 ? 11.381 -21.634 -6.994 1.00 90.38 446 TRP A C 1
ATOM 3497 O O . TRP A 1 446 ? 10.894 -22.621 -7.560 1.00 90.38 446 TRP A O 1
ATOM 3507 N N . ALA A 1 447 ? 12.195 -21.750 -5.938 1.00 86.38 447 ALA A N 1
ATOM 3508 C CA . ALA A 1 447 ? 12.698 -23.026 -5.425 1.00 86.38 447 ALA A CA 1
ATOM 3509 C C . ALA A 1 447 ? 11.585 -23.984 -4.958 1.00 86.38 447 ALA A C 1
ATOM 3511 O O . ALA A 1 447 ? 11.724 -25.196 -5.095 1.00 86.38 447 ALA A O 1
ATOM 3512 N N . LYS A 1 448 ? 10.468 -23.446 -4.449 1.00 80.38 448 LYS A N 1
ATOM 3513 C CA . LYS A 1 448 ? 9.341 -24.224 -3.899 1.00 80.38 448 LYS A CA 1
ATOM 3514 C C . LYS A 1 448 ? 8.221 -24.523 -4.904 1.00 80.38 448 LYS A C 1
ATOM 3516 O O . LYS A 1 448 ? 7.237 -25.145 -4.531 1.00 80.38 448 LYS A O 1
ATOM 3521 N N . PHE A 1 449 ? 8.345 -24.078 -6.155 1.00 80.19 449 PHE A N 1
ATOM 3522 C CA . PHE A 1 449 ? 7.294 -24.237 -7.163 1.00 80.19 449 PHE A CA 1
ATOM 3523 C C . PHE A 1 449 ? 7.642 -25.326 -8.172 1.00 80.19 449 PHE A C 1
ATOM 3525 O O . PHE A 1 449 ? 8.755 -25.348 -8.719 1.00 80.19 449 PHE A O 1
ATOM 3532 N N . ALA A 1 450 ? 6.677 -26.200 -8.460 1.00 76.44 450 ALA A N 1
ATOM 3533 C CA . ALA A 1 450 ? 6.842 -27.260 -9.441 1.00 76.44 450 ALA A CA 1
ATOM 3534 C C . ALA A 1 450 ? 7.147 -26.724 -10.854 1.00 76.44 450 ALA A C 1
ATOM 3536 O O . ALA A 1 450 ? 6.632 -25.690 -11.294 1.00 76.44 450 ALA A O 1
ATOM 3537 N N . LEU A 1 451 ? 7.982 -27.469 -11.583 1.00 78.44 451 LEU A N 1
ATOM 3538 C CA . LEU A 1 451 ? 8.223 -27.250 -13.010 1.00 78.44 451 LEU A CA 1
ATOM 3539 C C . LEU A 1 451 ? 6.982 -27.628 -13.826 1.00 78.44 451 LEU A C 1
ATOM 3541 O O . LEU A 1 451 ? 6.285 -28.597 -13.502 1.00 78.44 451 LEU A O 1
ATOM 3545 N N . VAL A 1 452 ? 6.753 -26.930 -14.939 1.00 71.75 452 VAL A N 1
ATOM 3546 C CA . VAL A 1 452 ? 5.783 -27.390 -15.938 1.00 71.75 452 VAL A CA 1
ATOM 3547 C C . VAL A 1 452 ? 6.319 -28.685 -16.546 1.00 71.75 452 VAL A C 1
ATOM 3549 O O . VAL A 1 452 ? 7.389 -28.709 -17.156 1.00 71.75 452 VAL A O 1
ATOM 3552 N N . ARG A 1 453 ? 5.587 -29.795 -16.392 1.00 54.84 453 ARG A N 1
ATOM 3553 C CA . ARG A 1 453 ? 5.921 -31.039 -17.096 1.00 54.84 453 ARG A CA 1
ATOM 3554 C C . ARG A 1 453 ? 5.704 -30.818 -18.589 1.00 54.84 453 ARG A C 1
ATOM 3556 O O . ARG A 1 453 ? 4.578 -30.929 -19.074 1.00 54.84 453 ARG A O 1
ATOM 3563 N N . PHE A 1 454 ? 6.774 -30.558 -19.334 1.00 42.59 454 PHE A N 1
ATOM 3564 C CA . PHE A 1 454 ? 6.728 -30.684 -20.783 1.00 42.59 454 PHE A CA 1
ATOM 3565 C C . PHE A 1 454 ? 6.380 -32.138 -21.110 1.00 42.59 454 PHE A C 1
ATOM 3567 O O . PHE A 1 454 ? 7.160 -33.057 -20.851 1.00 42.59 454 PHE A O 1
ATOM 3574 N N . LYS A 1 4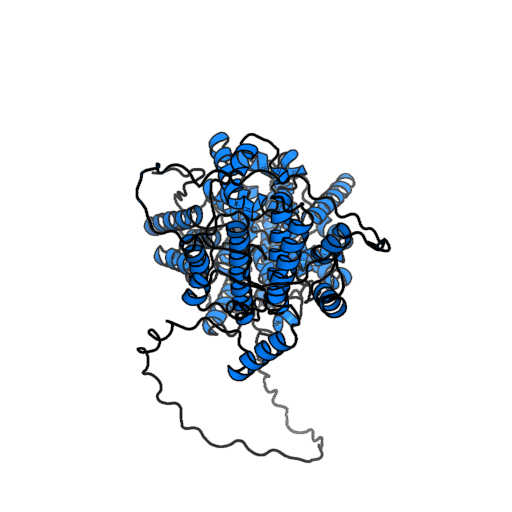55 ? 5.189 -32.370 -21.675 1.00 35.47 455 LYS A N 1
ATOM 3575 C CA . LYS A 1 455 ? 4.945 -33.592 -22.441 1.00 35.47 455 LYS A CA 1
ATOM 3576 C C . LYS A 1 455 ? 5.897 -33.527 -23.627 1.00 35.47 455 LYS A C 1
ATOM 3578 O O . LYS A 1 455 ? 5.584 -32.900 -24.634 1.00 35.47 455 LYS A O 1
ATOM 3583 N N . VAL A 1 456 ? 7.067 -34.145 -23.496 1.00 30.52 456 VAL A N 1
ATOM 3584 C CA . VAL A 1 456 ? 7.908 -34.450 -24.648 1.00 30.52 456 VAL A CA 1
ATOM 3585 C C . VAL A 1 456 ? 7.053 -35.341 -25.540 1.00 30.52 456 VAL A C 1
ATOM 3587 O O . VAL A 1 456 ? 6.818 -36.510 -25.227 1.00 30.52 456 VAL A O 1
ATOM 3590 N N . PHE A 1 457 ? 6.511 -34.778 -26.620 1.00 30.81 457 PHE A N 1
ATOM 3591 C CA . PHE A 1 457 ? 6.006 -35.594 -27.708 1.00 30.81 457 PHE A CA 1
ATOM 3592 C C . PHE A 1 457 ? 7.200 -36.414 -28.182 1.00 30.81 457 PHE A C 1
ATOM 3594 O O . PHE A 1 457 ? 8.187 -35.864 -28.668 1.00 30.81 457 PHE A O 1
ATOM 3601 N N . LYS A 1 458 ? 7.135 -37.730 -27.969 1.00 26.36 458 LYS A N 1
ATOM 3602 C CA . LYS A 1 458 ? 8.040 -38.686 -28.598 1.00 26.36 458 LYS A CA 1
ATOM 3603 C C . LYS A 1 458 ? 7.924 -38.448 -30.103 1.00 26.36 458 LYS A C 1
ATOM 3605 O O . LYS A 1 458 ? 6.956 -38.877 -30.724 1.00 26.36 458 LYS A O 1
ATOM 3610 N N . ILE A 1 459 ? 8.877 -37.719 -30.674 1.00 30.88 459 ILE A N 1
ATOM 3611 C CA . ILE A 1 459 ? 9.101 -37.743 -32.112 1.00 30.88 459 ILE A CA 1
ATOM 3612 C C . ILE A 1 459 ? 9.506 -39.188 -32.390 1.00 30.88 459 ILE A C 1
ATOM 3614 O O . ILE A 1 459 ? 10.532 -39.653 -31.895 1.00 30.88 459 ILE A O 1
ATOM 3618 N N . TYR A 1 460 ? 8.647 -39.930 -33.085 1.00 31.20 460 TYR A N 1
ATOM 3619 C CA . TYR A 1 460 ? 9.014 -41.229 -33.626 1.00 31.20 460 TYR A CA 1
ATOM 3620 C C . TYR A 1 460 ? 10.156 -40.989 -34.614 1.00 31.20 460 TYR A C 1
ATOM 3622 O O . TYR A 1 460 ? 9.937 -40.505 -35.722 1.00 31.20 460 TYR A O 1
ATOM 3630 N N . SER A 1 461 ? 11.387 -41.267 -34.193 1.00 30.77 461 SER A N 1
ATOM 3631 C CA . SER A 1 461 ? 12.516 -41.369 -35.104 1.00 30.77 461 SER A CA 1
ATOM 3632 C C . SER A 1 461 ? 12.302 -42.594 -35.992 1.00 30.77 461 SER A C 1
ATOM 3634 O O . SER A 1 461 ? 12.099 -43.711 -35.513 1.00 30.77 461 SER A O 1
ATOM 3636 N N . ALA A 1 462 ? 12.315 -42.361 -37.303 1.00 30.88 462 ALA A N 1
ATOM 3637 C CA . ALA A 1 462 ? 12.400 -43.405 -38.313 1.00 30.88 462 ALA A CA 1
ATOM 3638 C C . ALA A 1 462 ? 13.632 -44.301 -38.050 1.00 30.88 462 ALA A C 1
ATOM 3640 O O . ALA A 1 462 ? 14.661 -43.804 -37.579 1.00 30.88 462 ALA A O 1
ATOM 3641 N N . PRO A 1 463 ? 13.559 -45.613 -38.333 1.00 33.19 463 PRO A N 1
ATOM 3642 C CA . PRO A 1 463 ? 14.668 -46.519 -38.089 1.00 33.19 463 PRO A CA 1
ATOM 3643 C C . PRO A 1 463 ? 15.729 -46.293 -39.166 1.00 33.19 463 PRO A C 1
ATOM 3645 O O . PRO A 1 463 ? 15.405 -46.376 -40.347 1.00 33.19 463 PRO A O 1
ATOM 3648 N N . ASN A 1 464 ? 16.957 -45.971 -38.747 1.00 35.25 464 ASN A N 1
ATOM 3649 C CA . ASN A 1 464 ? 18.247 -46.275 -39.399 1.00 35.25 464 ASN A CA 1
ATOM 3650 C C . ASN A 1 464 ? 19.284 -45.174 -39.153 1.00 35.25 464 ASN A C 1
ATOM 3652 O O . ASN A 1 464 ? 19.739 -44.535 -40.093 1.00 35.25 464 ASN A O 1
ATOM 3656 N N . ILE A 1 465 ? 19.720 -44.993 -37.904 1.00 29.02 465 ILE A N 1
ATOM 3657 C CA . ILE A 1 465 ? 21.085 -44.523 -37.632 1.00 29.02 465 ILE A CA 1
ATOM 3658 C C . ILE A 1 465 ? 21.612 -45.325 -36.439 1.00 29.02 465 ILE A C 1
ATOM 3660 O O . ILE A 1 465 ? 21.174 -45.147 -35.305 1.00 29.02 465 ILE A O 1
ATOM 3664 N N . HIS A 1 466 ? 22.531 -46.248 -36.720 1.00 30.11 466 HIS A N 1
ATOM 3665 C CA . HIS A 1 466 ? 23.323 -46.945 -35.714 1.00 30.11 466 HIS A CA 1
ATOM 3666 C C . HIS A 1 466 ? 24.464 -46.031 -35.261 1.00 30.11 466 HIS A C 1
ATOM 3668 O O . HIS A 1 466 ? 25.347 -45.713 -36.052 1.00 30.11 466 HIS A O 1
ATOM 3674 N N . VAL A 1 467 ? 24.485 -45.668 -33.979 1.00 29.20 467 VAL A N 1
ATOM 3675 C CA . VAL A 1 467 ? 25.715 -45.254 -33.294 1.00 29.20 467 VAL A CA 1
ATOM 3676 C C . VAL A 1 467 ? 25.862 -46.137 -32.062 1.00 29.20 467 VAL A C 1
ATOM 3678 O O . VAL A 1 467 ? 24.974 -46.204 -31.213 1.00 29.20 467 VAL A O 1
ATOM 3681 N N . ALA A 1 468 ? 26.961 -46.885 -32.033 1.00 26.52 468 ALA A N 1
ATOM 3682 C CA . ALA A 1 468 ? 27.307 -47.831 -30.988 1.00 26.52 468 ALA A CA 1
ATOM 3683 C C . ALA A 1 468 ? 27.672 -47.098 -29.689 1.00 26.52 468 ALA A C 1
ATOM 3685 O O . ALA A 1 468 ? 28.512 -46.202 -29.694 1.00 26.52 468 ALA A O 1
ATOM 3686 N N . VAL A 1 469 ? 27.073 -47.522 -28.575 1.00 29.11 469 VAL A N 1
ATOM 3687 C CA . VAL A 1 469 ? 27.500 -47.157 -27.220 1.00 29.11 469 VAL A CA 1
ATOM 3688 C C . VAL A 1 469 ? 27.990 -48.429 -26.535 1.00 29.11 469 VAL A C 1
ATOM 3690 O O . VAL A 1 469 ? 27.276 -49.431 -26.472 1.00 29.11 469 VAL A O 1
ATOM 3693 N N . HIS A 1 470 ? 29.237 -48.386 -26.073 1.00 25.81 470 HIS A N 1
ATOM 3694 C CA . HIS A 1 470 ? 29.891 -49.436 -25.299 1.00 25.81 470 HIS A CA 1
ATOM 3695 C C . HIS A 1 470 ? 29.278 -49.527 -23.885 1.00 25.81 470 HIS A C 1
ATOM 3697 O O . HIS A 1 470 ? 29.024 -48.504 -23.250 1.00 25.81 470 HIS A O 1
ATOM 3703 N N . LYS A 1 471 ? 29.035 -50.764 -23.428 1.00 29.59 471 LYS A N 1
ATOM 3704 C CA . LYS A 1 471 ? 28.615 -51.174 -22.068 1.00 29.59 471 LYS A CA 1
ATOM 3705 C C . LYS A 1 471 ? 29.736 -50.879 -21.038 1.00 29.59 471 LYS A C 1
ATOM 3707 O O . LYS A 1 471 ? 30.867 -50.681 -21.465 1.00 29.59 471 LYS A O 1
ATOM 3712 N N . ASP A 1 472 ? 29.536 -50.757 -19.718 1.00 29.17 472 ASP A N 1
ATOM 3713 C CA . ASP A 1 472 ? 28.845 -51.609 -18.723 1.00 29.17 472 ASP A CA 1
ATOM 3714 C C . ASP A 1 472 ? 28.441 -50.753 -17.486 1.00 29.17 472 ASP A C 1
ATOM 3716 O O . ASP A 1 472 ? 29.184 -49.853 -17.114 1.00 29.17 472 ASP A O 1
ATOM 3720 N N . GLY A 1 473 ? 27.233 -50.851 -16.899 1.00 27.48 473 GLY A N 1
ATOM 3721 C CA . GLY A 1 473 ? 26.856 -51.753 -15.783 1.00 27.48 473 GLY A CA 1
ATOM 3722 C C . GLY A 1 473 ? 26.580 -50.919 -14.499 1.00 27.48 473 GLY A C 1
ATOM 3723 O O . GLY A 1 473 ? 27.322 -49.984 -14.254 1.00 27.48 473 GLY A O 1
ATOM 3724 N N . TRP A 1 474 ? 25.561 -51.062 -13.637 1.00 24.88 474 TRP A N 1
ATOM 3725 C CA . TRP A 1 474 ? 24.592 -52.102 -13.262 1.00 24.88 474 TRP A CA 1
ATOM 3726 C C . TRP A 1 474 ? 23.329 -51.438 -12.643 1.00 24.88 474 TRP A C 1
ATOM 3728 O O . TRP A 1 474 ? 23.447 -50.459 -11.911 1.00 24.88 474 TRP A O 1
ATOM 3738 N N . TRP A 1 475 ? 22.140 -52.016 -12.871 1.00 24.69 475 TRP A N 1
ATOM 3739 C CA . TRP A 1 475 ? 20.882 -51.746 -12.147 1.00 24.69 475 TRP A CA 1
ATOM 3740 C C . TRP A 1 475 ? 20.315 -53.064 -11.592 1.00 24.69 475 TRP A C 1
ATOM 3742 O O . TRP A 1 475 ? 20.154 -54.024 -12.341 1.00 24.69 475 TRP A O 1
ATOM 3752 N N . SER A 1 476 ? 19.933 -53.070 -10.315 1.00 26.66 476 SER A N 1
ATOM 3753 C CA . SER A 1 476 ? 18.963 -53.977 -9.666 1.00 26.66 476 SER A CA 1
ATOM 3754 C C . SER A 1 476 ? 18.624 -53.330 -8.314 1.00 26.66 476 SER A C 1
ATOM 3756 O O . SER A 1 476 ? 19.546 -52.912 -7.630 1.00 26.66 476 SER A O 1
ATOM 3758 N N . SER A 1 477 ? 17.401 -53.159 -7.820 1.00 26.22 477 SER A N 1
ATOM 3759 C CA . SER A 1 477 ? 16.166 -53.923 -7.959 1.00 26.22 477 SER A CA 1
ATOM 3760 C C . SER A 1 477 ? 15.016 -53.057 -7.408 1.00 26.22 477 SER A C 1
ATOM 3762 O O . SER A 1 477 ? 15.102 -52.590 -6.275 1.00 26.22 477 SER A O 1
ATOM 3764 N N . ILE A 1 478 ? 13.932 -52.876 -8.170 1.00 28.84 478 ILE A N 1
ATOM 3765 C CA . ILE A 1 478 ? 12.608 -52.513 -7.637 1.00 28.84 478 ILE A CA 1
ATOM 3766 C C . ILE A 1 478 ? 11.603 -53.457 -8.287 1.00 28.84 478 ILE A C 1
ATOM 3768 O O . ILE A 1 478 ? 11.311 -53.320 -9.475 1.00 28.84 478 ILE A O 1
ATOM 3772 N N . ARG A 1 479 ? 11.069 -54.397 -7.506 1.00 26.33 479 ARG A N 1
ATOM 3773 C CA . ARG A 1 479 ? 9.757 -55.019 -7.711 1.00 26.33 479 ARG A CA 1
ATOM 3774 C C . ARG A 1 479 ? 9.272 -55.624 -6.394 1.00 26.33 479 ARG A C 1
ATOM 3776 O O . ARG A 1 479 ? 10.054 -56.239 -5.685 1.00 26.33 479 ARG A O 1
ATOM 3783 N N . GLU A 1 480 ? 7.972 -55.437 -6.165 1.00 28.44 480 GLU A N 1
ATOM 3784 C CA . GLU A 1 480 ? 7.121 -56.007 -5.106 1.00 28.44 480 GLU A CA 1
ATOM 3785 C C . GLU A 1 480 ? 7.294 -55.348 -3.726 1.00 28.44 480 GLU A C 1
ATOM 3787 O O . GLU A 1 480 ? 8.269 -55.530 -3.018 1.00 28.44 480 GLU A O 1
ATOM 3792 N N . THR A 1 481 ? 6.349 -54.520 -3.282 1.00 27.58 481 THR A N 1
ATOM 3793 C CA . THR A 1 481 ? 5.059 -55.033 -2.805 1.00 27.58 481 THR A CA 1
ATOM 3794 C C . THR A 1 481 ? 3.977 -53.946 -2.830 1.00 27.58 481 THR A C 1
ATOM 3796 O O . THR A 1 481 ? 4.007 -52.972 -2.083 1.00 27.58 481 THR A O 1
ATOM 3799 N N . SER A 1 482 ? 2.968 -54.139 -3.685 1.00 30.50 482 SER A N 1
ATOM 3800 C CA . SER A 1 482 ? 1.654 -53.522 -3.521 1.00 30.50 482 SER A CA 1
ATOM 3801 C C . SER A 1 482 ? 0.829 -54.408 -2.590 1.00 30.50 482 SER A C 1
ATOM 3803 O O . SER A 1 482 ? 0.378 -55.468 -3.010 1.00 30.50 482 SER A O 1
ATOM 3805 N N . MET A 1 483 ? 0.665 -54.003 -1.336 1.00 28.77 483 MET A N 1
ATOM 3806 C CA . MET A 1 483 ? -0.406 -54.416 -0.417 1.00 28.77 483 MET A CA 1
ATOM 3807 C C . MET A 1 483 ? 0.005 -53.929 0.968 1.00 28.77 483 MET A C 1
ATOM 3809 O O . MET A 1 483 ? 0.833 -54.581 1.579 1.00 28.77 483 MET A O 1
ATOM 3813 N N . PHE A 1 484 ? -0.519 -52.782 1.411 1.00 28.38 484 PHE A N 1
ATOM 3814 C CA . PHE A 1 484 ? -0.846 -52.448 2.812 1.00 28.38 484 PHE A CA 1
ATOM 3815 C C . PHE A 1 484 ? -1.092 -50.937 2.943 1.00 28.38 484 PHE A C 1
ATOM 3817 O O . PHE A 1 484 ? -0.259 -50.233 3.471 1.00 28.38 484 PHE A O 1
ATOM 3824 N N . TYR A 1 485 ? -2.220 -50.419 2.447 1.00 26.45 485 TYR A N 1
ATOM 3825 C CA . TYR A 1 485 ? -2.840 -49.189 2.980 1.00 26.45 485 TYR A CA 1
ATOM 3826 C C . TYR A 1 485 ? -4.332 -49.195 2.613 1.00 26.45 485 TYR A C 1
ATOM 3828 O O . TYR A 1 485 ? -4.829 -48.421 1.800 1.00 26.45 485 TYR A O 1
ATOM 3836 N N . LYS A 1 486 ? -5.058 -50.148 3.202 1.00 27.95 486 LYS A N 1
ATOM 3837 C CA . LYS A 1 486 ? -6.492 -50.027 3.477 1.00 27.95 486 LYS A CA 1
ATOM 3838 C C . LYS A 1 486 ? -6.633 -50.127 4.994 1.00 27.95 486 LYS A C 1
ATOM 3840 O O . LYS A 1 486 ? -6.109 -51.072 5.572 1.00 27.95 486 LYS A O 1
ATOM 3845 N N . ASN A 1 487 ? -7.347 -49.164 5.577 1.00 28.59 487 ASN A N 1
ATOM 3846 C CA . ASN A 1 487 ? -7.702 -49.009 6.996 1.00 28.59 487 ASN A CA 1
ATOM 3847 C C . ASN A 1 487 ? -6.685 -48.276 7.886 1.00 28.59 487 ASN A C 1
ATOM 3849 O O . ASN A 1 487 ? -5.998 -48.921 8.662 1.00 28.59 487 ASN A O 1
ATOM 3853 N N . ILE A 1 488 ? -6.708 -46.935 7.877 1.00 30.30 488 ILE A N 1
ATOM 3854 C CA . ILE A 1 488 ? -6.798 -46.140 9.121 1.00 30.30 488 ILE A CA 1
ATOM 3855 C C . ILE A 1 488 ? -7.740 -44.962 8.839 1.00 30.30 488 ILE A C 1
ATOM 3857 O O . ILE A 1 488 ? -7.343 -43.909 8.353 1.00 30.30 488 ILE A O 1
ATOM 3861 N N . LEU A 1 489 ? -9.024 -45.189 9.102 1.00 28.64 489 LEU A N 1
ATOM 3862 C CA . LEU A 1 489 ? -10.080 -44.182 9.152 1.00 28.64 489 LEU A CA 1
ATOM 3863 C C . LEU A 1 489 ? -10.947 -44.582 10.350 1.00 28.64 489 LEU A C 1
ATOM 3865 O O . LEU A 1 489 ? -11.947 -45.265 10.173 1.00 28.64 489 LEU A O 1
ATOM 3869 N N . LEU A 1 490 ? -10.448 -44.306 11.565 1.00 28.72 490 LEU A N 1
ATOM 3870 C CA . LEU A 1 490 ? -11.159 -44.391 12.856 1.00 28.72 490 LEU A CA 1
ATOM 3871 C C . LEU A 1 490 ? -10.208 -44.053 14.026 1.00 28.72 490 LEU A C 1
ATOM 3873 O O . LEU A 1 490 ? -9.817 -44.944 14.761 1.00 28.72 490 LEU A O 1
ATOM 3877 N N . VAL A 1 491 ? -9.836 -42.777 14.200 1.00 27.83 491 VAL A N 1
ATOM 3878 C CA . VAL A 1 491 ? -9.635 -42.138 15.525 1.00 27.83 491 VAL A CA 1
ATOM 3879 C C . VAL A 1 491 ? -9.865 -40.627 15.353 1.00 27.83 491 VAL A C 1
ATOM 3881 O O . VAL A 1 491 ? -8.935 -39.840 15.233 1.00 27.83 491 VAL A O 1
ATOM 3884 N N . VAL A 1 492 ? -11.132 -40.214 15.320 1.00 32.84 492 VAL A N 1
ATOM 3885 C CA . VAL A 1 492 ? -11.553 -38.826 15.584 1.00 32.84 492 VAL A CA 1
ATOM 3886 C C . VAL A 1 492 ? -12.290 -38.854 16.917 1.00 32.84 492 VAL A C 1
ATOM 3888 O O . VAL A 1 492 ? -13.514 -38.833 16.927 1.00 32.84 492 VAL A O 1
ATOM 3891 N N . SER A 1 493 ? -11.580 -39.031 18.041 1.00 32.62 493 SER A N 1
ATOM 3892 C CA . SER A 1 493 ? -12.175 -38.874 19.392 1.00 32.62 493 SER A CA 1
ATOM 3893 C C . SER A 1 493 ? -11.192 -38.742 20.574 1.00 32.62 493 SER A C 1
ATOM 3895 O O . SER A 1 493 ? -11.664 -38.702 21.703 1.00 32.62 493 SER A O 1
ATOM 3897 N N . ALA A 1 494 ? -9.861 -38.703 20.402 1.00 26.58 494 ALA A N 1
ATOM 3898 C CA . ALA A 1 494 ? -8.957 -38.829 21.565 1.00 26.58 494 ALA A CA 1
ATOM 3899 C C . ALA A 1 494 ? -7.675 -37.973 21.541 1.00 26.58 494 ALA A C 1
ATOM 3901 O O . ALA A 1 494 ? -6.728 -38.279 22.254 1.00 26.58 494 ALA A O 1
ATOM 3902 N N . THR A 1 495 ? -7.634 -36.879 20.773 1.00 30.08 495 THR A N 1
ATOM 3903 C CA . THR A 1 495 ? -6.472 -35.953 20.758 1.00 30.08 495 THR A CA 1
ATOM 3904 C C . THR A 1 495 ? -6.842 -34.527 21.185 1.00 30.08 495 THR A C 1
ATOM 3906 O O . THR A 1 495 ? -6.093 -33.586 20.960 1.00 30.08 495 THR A O 1
ATOM 3909 N N . LEU A 1 496 ? -7.995 -34.363 21.844 1.00 28.16 496 LEU A N 1
ATOM 3910 C CA . LEU A 1 496 ? -8.465 -33.093 22.418 1.00 28.16 496 LEU A CA 1
ATOM 3911 C C . LEU A 1 496 ? -8.388 -33.049 23.959 1.00 28.16 496 LEU A C 1
ATOM 3913 O O . LEU A 1 496 ? -8.914 -32.125 24.564 1.00 28.16 496 LEU A O 1
ATOM 3917 N N . ILE A 1 497 ? -7.719 -34.016 24.610 1.00 29.27 497 ILE A N 1
ATOM 3918 C CA . ILE A 1 497 ? -7.559 -34.058 26.085 1.00 29.27 497 ILE A CA 1
ATOM 3919 C C . ILE A 1 497 ? -6.084 -34.256 26.520 1.00 29.27 497 ILE A C 1
ATOM 3921 O O . ILE A 1 497 ? -5.795 -34.563 27.668 1.00 29.27 497 ILE A O 1
ATOM 3925 N N . THR A 1 498 ? -5.101 -34.006 25.648 1.00 28.44 498 THR A N 1
ATOM 3926 C CA . THR A 1 498 ? -3.667 -33.999 26.038 1.00 28.44 498 THR A CA 1
ATOM 3927 C C . THR A 1 498 ? -2.908 -32.764 25.544 1.00 28.44 498 THR A C 1
ATOM 3929 O O . THR A 1 498 ? -1.723 -32.843 25.249 1.00 28.44 498 THR A O 1
ATOM 3932 N N . PHE A 1 499 ? -3.583 -31.614 25.467 1.00 27.52 499 PHE A N 1
ATOM 3933 C CA . PHE A 1 499 ? -2.950 -30.284 25.380 1.00 27.52 499 PHE A CA 1
ATOM 3934 C C . PHE A 1 499 ? -3.277 -29.434 26.616 1.00 27.52 499 PHE A C 1
ATOM 3936 O O . PHE A 1 499 ? -3.502 -28.232 26.558 1.00 27.52 499 PHE A O 1
ATOM 3943 N N . SER A 1 500 ? -3.309 -30.098 27.765 1.00 31.41 500 SER A N 1
ATOM 3944 C CA . SER A 1 500 ? -3.214 -29.478 29.077 1.00 31.41 500 SER A CA 1
ATOM 3945 C C . SER A 1 500 ? -1.942 -30.052 29.691 1.00 31.41 500 SER A C 1
ATOM 3947 O O . SER A 1 500 ? -1.869 -31.259 29.902 1.00 31.41 500 SER A O 1
ATOM 3949 N N . GLN A 1 501 ? -0.951 -29.187 29.926 1.00 33.47 501 GLN A N 1
ATOM 3950 C CA . GLN A 1 501 ? 0.361 -29.467 30.534 1.00 33.47 501 GLN A CA 1
ATOM 3951 C C . GLN A 1 501 ? 1.472 -29.999 29.608 1.00 33.47 501 GLN A C 1
ATOM 3953 O O . GLN A 1 501 ? 1.914 -31.134 29.738 1.00 33.47 501 GLN A O 1
ATOM 3958 N N . ALA A 1 502 ? 2.001 -29.130 28.745 1.00 32.81 502 ALA A N 1
ATOM 3959 C CA . ALA A 1 502 ? 3.444 -29.010 28.498 1.00 32.81 502 ALA A CA 1
ATOM 3960 C C . ALA A 1 502 ? 3.693 -27.737 27.678 1.00 32.81 502 ALA A C 1
ATOM 3962 O O . ALA A 1 502 ? 3.268 -27.639 26.528 1.00 32.81 502 ALA A O 1
ATOM 3963 N N . LEU A 1 503 ? 4.368 -26.759 28.282 1.00 40.38 503 LEU A N 1
ATOM 3964 C CA . LEU A 1 503 ? 4.979 -25.651 27.552 1.00 40.38 503 LEU A CA 1
ATOM 3965 C C . LEU A 1 503 ? 5.924 -26.236 26.482 1.00 40.38 503 LEU A C 1
ATOM 3967 O O . LEU A 1 503 ? 6.626 -27.208 26.784 1.00 40.38 503 LEU A O 1
ATOM 3971 N N . PRO A 1 504 ? 5.955 -25.707 25.247 1.00 37.09 504 PRO A N 1
ATOM 3972 C CA . PRO A 1 504 ? 6.847 -26.228 24.224 1.00 37.09 504 PRO A CA 1
ATOM 3973 C C . PRO A 1 504 ? 8.297 -25.903 24.601 1.00 37.09 504 PRO A C 1
ATOM 3975 O O . PRO A 1 504 ? 8.720 -24.751 24.551 1.00 37.09 504 PRO A O 1
ATOM 3978 N N . ALA A 1 505 ? 9.058 -26.928 24.988 1.00 41.00 505 ALA A N 1
ATOM 3979 C CA . ALA A 1 505 ? 10.510 -26.846 25.057 1.00 41.00 505 ALA A CA 1
ATOM 3980 C C . ALA A 1 505 ? 11.078 -26.713 23.627 1.00 41.00 505 ALA A C 1
ATOM 3982 O O . ALA A 1 505 ? 10.572 -27.386 22.718 1.00 41.00 505 ALA A O 1
ATOM 3983 N N . PRO A 1 506 ? 12.114 -25.882 23.410 1.00 38.78 506 PRO A N 1
ATOM 3984 C CA . PRO A 1 506 ? 12.716 -25.698 22.096 1.00 38.78 506 PRO A CA 1
ATOM 3985 C C . PRO A 1 506 ? 13.291 -27.026 21.602 1.00 38.78 506 PRO A C 1
ATOM 3987 O O . PRO A 1 506 ? 14.108 -27.663 22.270 1.00 38.78 506 PRO A O 1
ATOM 3990 N N . ALA A 1 507 ? 12.832 -27.482 20.440 1.00 37.00 507 ALA A N 1
ATOM 3991 C CA . ALA A 1 507 ? 13.217 -28.791 19.930 1.00 37.00 507 ALA A CA 1
ATOM 3992 C C . ALA A 1 507 ? 14.428 -28.684 18.996 1.00 37.00 507 ALA A C 1
ATOM 3994 O O . ALA A 1 507 ? 14.281 -28.205 17.877 1.00 37.00 507 ALA A O 1
ATOM 3995 N N . ASP A 1 508 ? 15.568 -29.185 19.472 1.00 39.56 508 ASP A N 1
ATOM 3996 C CA . ASP A 1 508 ? 16.591 -29.913 18.693 1.00 39.56 508 ASP A CA 1
ATOM 3997 C C . ASP A 1 508 ? 17.467 -30.835 19.581 1.00 39.56 508 ASP A C 1
ATOM 3999 O O . ASP A 1 508 ? 18.504 -31.334 19.153 1.00 39.56 508 ASP A O 1
ATOM 4003 N N . SER A 1 509 ? 17.046 -31.131 20.816 1.00 42.19 509 SER A N 1
ATOM 4004 C CA . SER A 1 509 ? 17.776 -32.003 21.744 1.00 42.19 509 SER A CA 1
ATOM 4005 C C . SER A 1 509 ? 16.795 -32.785 22.621 1.00 42.19 509 SER A C 1
ATOM 4007 O O . SER A 1 509 ? 15.799 -32.223 23.078 1.00 42.19 509 SER A O 1
ATOM 4009 N N . GLY A 1 510 ? 17.042 -34.081 22.844 1.00 37.06 510 GLY A N 1
ATOM 4010 C CA . GLY A 1 510 ? 16.224 -34.901 23.749 1.00 37.06 510 GLY A CA 1
ATOM 4011 C C . GLY A 1 510 ? 16.267 -34.378 25.198 1.00 37.06 510 GLY A C 1
ATOM 4012 O O . GLY A 1 510 ? 17.155 -33.590 25.526 1.00 37.06 510 GLY A O 1
ATOM 4013 N N . PRO A 1 511 ? 15.364 -34.818 26.099 1.00 47.16 511 PRO A N 1
ATOM 4014 C CA . PRO A 1 511 ? 15.340 -34.363 27.497 1.00 47.16 511 PRO A CA 1
ATOM 4015 C C . PRO A 1 511 ? 16.704 -34.471 28.204 1.00 47.16 511 PRO A C 1
ATOM 4017 O O . PRO A 1 511 ? 17.096 -33.567 28.934 1.00 47.16 511 PRO A O 1
ATOM 4020 N N . SER A 1 512 ? 17.470 -35.528 27.905 1.00 48.03 512 SER A N 1
ATOM 4021 C CA . SER A 1 512 ? 18.823 -35.757 28.431 1.00 48.03 512 SER A CA 1
ATOM 4022 C C . SER A 1 512 ? 19.876 -34.780 27.899 1.00 48.03 512 SER A C 1
ATOM 4024 O O . SER A 1 512 ? 20.817 -34.429 28.609 1.00 48.03 512 SER A O 1
ATOM 4026 N N . ASP A 1 513 ? 19.730 -34.333 26.654 1.00 54.25 513 ASP A N 1
ATOM 4027 C CA . ASP A 1 513 ? 20.684 -33.442 25.990 1.00 54.25 513 ASP A CA 1
ATOM 4028 C C . ASP A 1 513 ? 20.474 -31.985 26.430 1.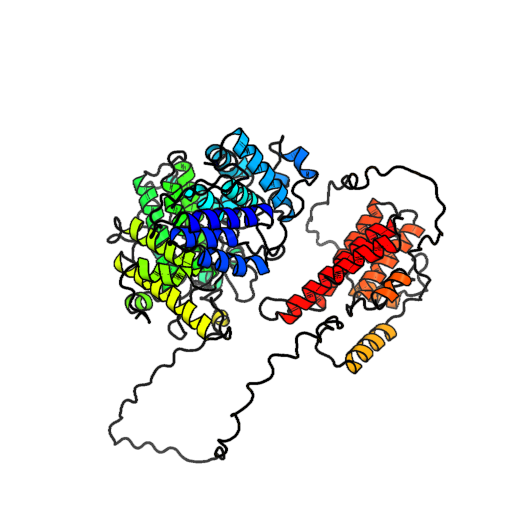00 54.25 513 ASP A C 1
ATOM 4030 O O . ASP A 1 513 ? 21.438 -31.233 26.570 1.00 54.25 513 ASP A O 1
ATOM 4034 N N . LEU A 1 514 ? 19.225 -31.597 26.712 1.00 58.31 514 LEU A N 1
ATOM 4035 C CA . LEU A 1 514 ? 18.886 -30.275 27.242 1.00 58.31 514 LEU A CA 1
ATOM 4036 C C . LEU A 1 514 ? 19.378 -30.117 28.691 1.00 58.31 514 LEU A C 1
ATOM 4038 O O . LEU A 1 514 ? 20.017 -29.120 29.023 1.00 58.31 514 LEU A O 1
ATOM 4042 N N . GLU A 1 515 ? 19.164 -31.133 29.534 1.00 61.31 515 GLU A N 1
ATOM 4043 C CA . GLU A 1 515 ? 19.717 -31.172 30.894 1.00 61.31 515 GLU A CA 1
ATOM 4044 C C . GLU A 1 515 ? 21.250 -31.149 30.885 1.00 61.31 515 GLU A C 1
ATOM 4046 O O . GLU A 1 515 ? 21.852 -30.426 31.677 1.00 61.31 515 GLU A O 1
ATOM 4051 N N . SER A 1 516 ? 21.892 -31.864 29.953 1.00 66.25 516 SER A N 1
ATOM 4052 C CA . SER A 1 516 ? 23.349 -31.826 29.771 1.00 66.25 516 SER A CA 1
ATOM 4053 C C . SER A 1 516 ? 23.846 -30.440 29.335 1.00 66.25 516 SER A C 1
ATOM 4055 O O . SER A 1 516 ? 24.824 -29.932 29.890 1.00 66.25 516 SER A O 1
ATOM 4057 N N . LYS A 1 517 ? 23.146 -29.782 28.400 1.00 70.62 517 LYS A N 1
ATOM 4058 C CA . LYS A 1 517 ? 23.445 -28.414 27.949 1.00 70.62 517 LYS A CA 1
ATOM 4059 C C . LYS A 1 517 ? 23.302 -27.398 29.086 1.00 70.62 517 LYS A C 1
ATOM 4061 O O . LYS A 1 517 ? 24.208 -26.592 29.287 1.00 70.62 517 LYS A O 1
ATOM 4066 N N . TYR A 1 518 ? 22.217 -27.452 29.858 1.00 69.56 518 TYR A N 1
ATOM 4067 C CA . TYR A 1 518 ? 22.013 -26.558 31.001 1.00 69.56 518 TYR A CA 1
ATOM 4068 C C . TYR A 1 518 ? 22.977 -26.850 32.151 1.00 69.56 518 TYR A C 1
ATOM 4070 O O . TYR A 1 518 ? 23.470 -25.917 32.776 1.00 69.56 518 TYR A O 1
ATOM 4078 N N . ALA A 1 519 ? 23.310 -28.116 32.412 1.00 67.50 519 ALA A N 1
ATOM 4079 C CA . ALA A 1 519 ? 24.334 -28.481 33.388 1.00 67.50 519 ALA A CA 1
ATOM 4080 C C . ALA A 1 519 ? 25.714 -27.949 32.979 1.00 67.50 519 ALA A C 1
ATOM 4082 O O . ALA A 1 519 ? 26.430 -27.416 33.821 1.00 67.50 519 ALA A O 1
ATOM 4083 N N . LYS A 1 520 ? 26.061 -28.024 31.689 1.00 68.94 520 LYS A N 1
ATOM 4084 C CA . LYS A 1 520 ? 27.292 -27.441 31.147 1.00 68.94 520 LYS A CA 1
ATOM 4085 C C . LYS A 1 520 ? 27.299 -25.917 31.274 1.00 68.94 520 LYS A C 1
ATOM 4087 O O . LYS A 1 520 ? 28.261 -25.375 31.802 1.00 68.94 520 LYS A O 1
ATOM 4092 N N . LEU A 1 521 ? 26.214 -25.241 30.888 1.00 65.25 521 LEU A N 1
ATOM 4093 C CA . LEU A 1 521 ? 26.085 -23.788 31.043 1.00 65.25 521 LEU A CA 1
ATOM 4094 C C . LEU A 1 521 ? 26.157 -23.353 32.512 1.00 65.25 521 LEU A C 1
ATOM 4096 O O . LEU A 1 521 ? 26.794 -22.351 32.792 1.00 65.25 521 LEU A O 1
ATOM 4100 N N . ARG A 1 522 ? 25.577 -24.113 33.455 1.00 67.38 522 ARG A N 1
ATOM 4101 C CA . ARG A 1 522 ? 25.703 -23.863 34.905 1.00 67.38 522 ARG A CA 1
ATOM 4102 C C . ARG A 1 522 ? 27.108 -24.145 35.441 1.00 67.38 522 ARG A C 1
ATOM 4104 O O . ARG A 1 522 ? 27.552 -23.446 36.339 1.00 67.38 522 ARG A O 1
ATOM 4111 N N . ALA A 1 523 ? 27.799 -25.158 34.921 1.00 64.12 523 ALA A N 1
ATOM 4112 C CA . ALA A 1 523 ? 29.155 -25.518 35.343 1.00 64.12 523 ALA A CA 1
ATOM 4113 C C . ALA A 1 523 ? 30.227 -24.560 34.792 1.00 64.12 523 ALA A C 1
ATOM 4115 O O . ALA A 1 523 ? 31.243 -24.334 35.440 1.00 64.12 523 ALA A O 1
ATOM 4116 N N . GLU A 1 524 ? 29.993 -23.968 33.619 1.00 62.16 524 GLU A N 1
ATOM 4117 C CA . GLU A 1 524 ? 30.835 -22.926 33.011 1.00 62.16 524 GLU A CA 1
ATOM 4118 C C . GLU A 1 524 ? 30.642 -21.539 33.652 1.00 62.16 524 GLU A C 1
ATOM 4120 O O . GLU A 1 524 ? 31.229 -20.549 33.200 1.00 62.16 524 GLU A O 1
ATOM 4125 N N . ASN A 1 525 ? 29.806 -21.455 34.689 1.00 59.06 525 ASN A N 1
ATOM 4126 C CA . ASN A 1 525 ? 29.298 -20.212 35.235 1.00 59.06 525 ASN A CA 1
ATOM 4127 C C . ASN A 1 525 ? 29.899 -19.896 36.617 1.00 59.06 525 ASN A C 1
ATOM 4129 O O . ASN A 1 525 ? 29.568 -20.573 37.591 1.00 59.06 525 ASN A O 1
ATOM 4133 N N . PRO A 1 526 ? 30.776 -18.884 36.740 1.00 53.53 526 PRO A N 1
ATOM 4134 C CA . PRO A 1 526 ? 31.578 -18.677 37.946 1.00 53.53 526 PRO A CA 1
ATOM 4135 C C . PRO A 1 526 ? 31.017 -17.621 38.921 1.00 53.53 526 PRO A C 1
ATOM 4137 O O . PRO A 1 526 ? 31.740 -17.210 39.827 1.00 53.53 526 PRO A O 1
ATOM 4140 N N . PHE A 1 527 ? 29.774 -17.145 38.760 1.00 58.66 527 PHE A N 1
ATOM 4141 C CA . PHE A 1 527 ? 29.228 -16.087 39.625 1.00 58.66 527 PHE A CA 1
ATOM 4142 C C . PHE A 1 527 ? 28.992 -16.619 41.052 1.00 58.66 527 PHE A C 1
ATOM 4144 O O . PHE A 1 527 ? 28.296 -17.627 41.219 1.00 58.66 527 PHE A O 1
ATOM 4151 N N . PRO A 1 528 ? 29.526 -15.967 42.103 1.00 56.81 528 PRO A N 1
ATOM 4152 C CA . PRO A 1 528 ? 29.236 -16.348 43.479 1.00 56.81 528 PRO A CA 1
ATOM 4153 C C . PRO A 1 528 ? 27.759 -16.067 43.785 1.00 56.81 528 PRO A C 1
ATOM 4155 O O . PRO A 1 528 ? 27.315 -14.917 43.770 1.00 56.81 528 PRO A O 1
ATOM 4158 N N . ALA A 1 529 ? 27.000 -17.132 44.052 1.00 55.97 529 ALA A N 1
ATOM 4159 C CA . ALA A 1 529 ? 25.582 -17.042 44.380 1.00 55.97 529 ALA A CA 1
ATOM 4160 C C . ALA A 1 529 ? 25.365 -16.246 45.679 1.00 55.97 529 ALA A C 1
ATOM 4162 O O . ALA A 1 529 ? 26.053 -16.468 46.678 1.00 55.97 529 ALA A O 1
ATOM 4163 N N . LYS A 1 530 ? 24.378 -15.347 45.676 1.00 62.00 530 LYS A N 1
ATOM 4164 C CA . LYS A 1 530 ? 23.951 -14.566 46.848 1.00 62.00 530 LYS A CA 1
ATOM 4165 C C . LYS A 1 530 ? 22.428 -14.595 46.990 1.00 62.00 530 LYS A C 1
ATOM 4167 O O . LYS A 1 530 ? 21.738 -15.042 46.078 1.00 62.00 530 LYS A O 1
ATOM 4172 N N . GLU A 1 531 ? 21.913 -14.155 48.138 1.00 54.75 531 GLU A N 1
ATOM 4173 C CA . GLU A 1 531 ? 20.467 -14.058 48.369 1.00 54.75 531 GLU A CA 1
ATOM 4174 C C . GLU A 1 531 ? 19.769 -13.156 47.330 1.00 54.75 531 GLU A C 1
ATOM 4176 O O . GLU A 1 531 ? 20.385 -12.186 46.871 1.00 54.75 531 GLU A O 1
ATOM 4181 N N . PRO A 1 532 ? 18.498 -13.453 46.977 1.00 58.47 532 PRO A N 1
ATOM 4182 C CA . PRO A 1 532 ? 17.737 -12.675 46.010 1.00 58.47 532 PRO A CA 1
ATOM 4183 C C . PRO A 1 532 ? 17.616 -11.210 46.407 1.00 58.47 532 PRO A C 1
ATOM 4185 O O . PRO A 1 532 ? 17.295 -10.893 47.552 1.00 58.47 532 PRO A O 1
ATOM 4188 N N . TYR A 1 533 ? 17.808 -10.312 45.446 1.00 54.19 533 TYR A N 1
ATOM 4189 C CA . TYR A 1 533 ? 17.752 -8.872 45.703 1.00 54.19 533 TYR A CA 1
ATOM 4190 C C . TYR A 1 533 ? 16.322 -8.337 45.904 1.00 54.19 533 TYR A C 1
ATOM 4192 O O . TYR A 1 533 ? 16.103 -7.312 46.556 1.00 54.19 533 TYR A O 1
ATOM 4200 N N . ILE A 1 534 ? 15.333 -9.021 45.328 1.00 55.19 534 ILE A N 1
ATOM 4201 C CA . ILE A 1 534 ? 13.922 -8.644 45.402 1.00 55.19 534 ILE A CA 1
ATOM 4202 C C . ILE A 1 534 ? 13.269 -9.353 46.599 1.00 55.19 534 ILE A C 1
ATOM 4204 O O . ILE A 1 534 ? 12.979 -10.550 46.550 1.00 55.19 534 ILE A O 1
ATOM 4208 N N . HIS A 1 535 ? 12.999 -8.601 47.670 1.00 51.47 535 HIS A N 1
ATOM 4209 C CA . HIS A 1 535 ? 12.277 -9.090 48.848 1.00 51.47 535 HIS A CA 1
ATOM 4210 C C . HIS A 1 535 ? 10.770 -8.822 48.747 1.00 51.47 535 HIS A C 1
ATOM 4212 O O . HIS A 1 535 ? 10.328 -7.814 48.199 1.00 51.47 535 HIS A O 1
ATOM 4218 N N . VAL A 1 536 ? 9.979 -9.744 49.293 1.00 48.25 536 VAL A N 1
ATOM 4219 C CA . VAL A 1 536 ? 8.515 -9.681 49.315 1.00 48.25 536 VAL A CA 1
ATOM 4220 C C . VAL A 1 536 ? 8.041 -9.314 50.717 1.00 48.25 536 VAL A C 1
ATOM 4222 O O . VAL A 1 536 ? 8.455 -9.954 51.683 1.00 48.25 536 VAL A O 1
ATOM 4225 N N . ASP A 1 537 ? 7.089 -8.389 50.823 1.00 45.84 537 ASP A N 1
ATOM 4226 C CA . ASP A 1 537 ? 6.398 -8.121 52.085 1.00 45.84 537 ASP A CA 1
ATOM 4227 C C . ASP A 1 537 ? 5.501 -9.308 52.479 1.00 45.84 537 ASP A C 1
ATOM 4229 O O . ASP A 1 537 ? 4.454 -9.572 51.877 1.00 45.84 537 ASP A O 1
ATOM 4233 N N . GLY A 1 538 ? 5.923 -10.055 53.500 1.00 42.53 538 GLY A N 1
ATOM 4234 C CA . GLY A 1 538 ? 5.122 -11.076 54.168 1.00 42.53 538 GLY A CA 1
ATOM 4235 C C . GLY A 1 538 ? 4.403 -10.486 55.377 1.00 42.53 538 GLY A C 1
ATOM 4236 O O . GLY A 1 538 ? 4.973 -10.447 56.461 1.00 42.53 538 GLY A O 1
ATOM 4237 N N . GLY A 1 539 ? 3.156 -10.045 55.205 1.00 30.62 539 GLY A N 1
ATOM 4238 C CA . GLY A 1 539 ? 2.305 -9.587 56.305 1.00 30.62 539 GLY A CA 1
ATOM 4239 C C . GLY A 1 539 ? 0.894 -10.155 56.196 1.00 30.62 539 GLY A C 1
ATOM 4240 O O . GLY A 1 539 ? 0.216 -9.941 55.191 1.00 30.62 539 GLY A O 1
ATOM 4241 N N . GLU A 1 540 ? 0.469 -10.888 57.227 1.00 27.20 540 GLU A N 1
ATOM 4242 C CA . GLU A 1 540 ? -0.925 -11.273 57.450 1.00 27.20 540 GLU A CA 1
ATOM 4243 C C . GLU A 1 540 ? -1.836 -10.040 57.510 1.00 27.20 540 GLU A C 1
ATOM 4245 O O . GLU A 1 540 ? -1.469 -8.968 57.994 1.00 27.20 540 GLU A O 1
ATOM 4250 N N . VAL A 1 541 ? -3.050 -10.214 56.996 1.00 35.47 541 VAL A N 1
ATOM 4251 C CA . VAL A 1 541 ? -4.083 -9.185 56.907 1.00 35.47 541 VAL A CA 1
ATOM 4252 C C . VAL A 1 541 ? -4.500 -8.728 58.307 1.00 35.47 541 VAL A C 1
ATOM 4254 O O . VAL A 1 541 ? -4.966 -9.536 59.106 1.00 35.47 541 VAL A O 1
ATOM 4257 N N . SER A 1 542 ? -4.453 -7.417 58.565 1.00 24.41 542 SER A N 1
ATOM 4258 C CA . SER A 1 542 ? -5.288 -6.794 59.596 1.00 24.41 542 SER A CA 1
ATOM 4259 C C . SER A 1 542 ? -6.098 -5.643 58.998 1.00 24.41 542 SER A C 1
ATOM 4261 O O . SER A 1 542 ? -5.612 -4.832 58.210 1.00 24.41 542 SER A O 1
ATOM 4263 N N . SER A 1 543 ? -7.384 -5.650 59.326 1.00 35.12 543 SER A N 1
ATOM 4264 C CA . SER A 1 543 ? -8.435 -4.775 58.830 1.00 35.12 543 SER A CA 1
ATOM 4265 C C . SER A 1 543 ? -8.310 -3.343 59.352 1.00 35.12 543 SER A C 1
ATOM 4267 O O . SER A 1 543 ? -8.393 -3.125 60.557 1.00 35.12 543 SER A O 1
ATOM 4269 N N . SER A 1 544 ? -8.250 -2.356 58.459 1.00 25.66 544 SER A N 1
ATOM 4270 C CA . SER A 1 544 ? -8.982 -1.086 58.600 1.00 25.66 544 SER A CA 1
ATOM 4271 C C . SER A 1 544 ? -8.961 -0.312 57.278 1.00 25.66 544 SER A C 1
ATOM 4273 O O . SER A 1 544 ? -8.028 -0.404 56.486 1.00 25.66 544 SER A O 1
ATOM 4275 N N . ALA A 1 545 ? -10.071 0.365 56.999 1.00 30.59 545 ALA A N 1
ATOM 4276 C CA . ALA A 1 545 ? -10.414 0.954 55.715 1.00 30.59 545 ALA A CA 1
ATOM 4277 C C . ALA A 1 545 ? -9.476 2.092 55.279 1.00 30.59 545 ALA A C 1
ATOM 4279 O O . ALA A 1 545 ? -9.317 3.070 56.003 1.00 30.59 545 ALA A O 1
ATOM 4280 N N . VAL A 1 546 ? -8.989 2.028 54.034 1.00 28.39 546 VAL A N 1
ATOM 4281 C CA . VAL A 1 546 ? -8.623 3.207 53.233 1.00 28.39 546 VAL A CA 1
ATOM 4282 C C . VAL A 1 546 ? -9.163 3.009 51.815 1.00 28.39 546 VAL A C 1
ATOM 4284 O O . VAL A 1 546 ? -9.085 1.928 51.237 1.00 28.39 546 VAL A O 1
ATOM 4287 N N . ALA A 1 547 ? -9.810 4.056 51.317 1.00 25.41 547 ALA A N 1
ATOM 4288 C CA . ALA A 1 547 ? -10.704 4.081 50.173 1.00 25.41 547 ALA A CA 1
ATOM 4289 C C . ALA A 1 547 ? -10.079 3.625 48.842 1.00 25.41 547 ALA A C 1
ATOM 4291 O O . ALA A 1 547 ? -8.982 4.030 48.468 1.00 25.41 547 ALA A O 1
ATOM 4292 N N . ALA A 1 548 ? -10.864 2.869 48.072 1.00 30.58 548 ALA A N 1
ATOM 4293 C CA . ALA A 1 548 ? -10.638 2.639 46.654 1.00 30.58 548 ALA A CA 1
ATOM 4294 C C . ALA A 1 548 ? -10.779 3.962 45.880 1.00 30.58 548 ALA A C 1
ATOM 4296 O O . ALA A 1 548 ? -11.890 4.455 45.685 1.00 30.58 548 ALA A O 1
ATOM 4297 N N . ARG A 1 549 ? -9.655 4.542 45.443 1.00 25.47 549 ARG A N 1
ATOM 4298 C CA . ARG A 1 549 ? -9.590 5.576 44.398 1.00 25.47 549 ARG A CA 1
ATOM 4299 C C . ARG A 1 549 ? -8.182 5.622 43.789 1.00 25.47 549 ARG A C 1
ATOM 4301 O O . ARG A 1 549 ? -7.225 5.884 44.500 1.00 25.47 549 ARG A O 1
ATOM 4308 N N . GLY A 1 550 ? -8.114 5.406 42.471 1.00 31.62 550 GLY A N 1
ATOM 4309 C CA . GLY A 1 550 ? -7.073 5.911 41.563 1.00 31.62 550 GLY A CA 1
ATOM 4310 C C . GLY A 1 550 ? -5.669 5.312 41.684 1.00 31.62 550 GLY A C 1
ATOM 4311 O O . GLY A 1 550 ? -4.810 5.900 42.326 1.00 31.62 550 GLY A O 1
ATOM 4312 N N . PHE A 1 551 ? -5.400 4.208 40.980 1.00 25.89 551 PHE A N 1
ATOM 4313 C CA . PHE A 1 551 ? -4.032 3.729 40.714 1.00 25.89 551 PHE A CA 1
ATOM 4314 C C . PHE A 1 551 ? -3.871 3.298 39.243 1.00 25.89 551 PHE A C 1
ATOM 4316 O O . PHE A 1 551 ? -3.381 2.216 38.949 1.00 25.89 551 PHE A O 1
ATOM 4323 N N . PHE A 1 552 ? -4.356 4.129 38.315 1.00 25.00 552 PHE A N 1
ATOM 4324 C CA . PHE A 1 552 ? -4.086 3.984 36.874 1.00 25.00 552 PHE A CA 1
ATOM 4325 C C . PHE A 1 552 ? -3.635 5.285 36.188 1.00 25.00 552 PHE A C 1
ATOM 4327 O O . PHE A 1 552 ? -3.281 5.256 35.019 1.00 25.00 552 PHE A O 1
ATOM 4334 N N . ASP A 1 553 ? -3.529 6.398 36.917 1.00 26.64 553 ASP A N 1
ATOM 4335 C CA . ASP A 1 553 ? -3.041 7.670 36.381 1.00 26.64 553 ASP A CA 1
ATOM 4336 C C . ASP A 1 553 ? -1.818 8.125 37.186 1.00 26.64 553 ASP A C 1
ATOM 4338 O O . ASP A 1 553 ? -1.983 8.712 38.251 1.00 26.64 553 ASP A O 1
ATOM 4342 N N . SER A 1 554 ? -0.605 7.804 36.714 1.00 27.86 554 SER A N 1
ATOM 4343 C CA . SER A 1 554 ? 0.648 8.567 36.934 1.00 27.86 554 SER A CA 1
ATOM 4344 C C . SER A 1 554 ? 1.897 7.699 36.698 1.00 27.86 554 SER A C 1
ATOM 4346 O O . SER A 1 554 ? 2.669 7.456 37.623 1.00 27.86 554 SER A O 1
ATOM 4348 N N . ILE A 1 555 ? 2.148 7.278 35.455 1.00 25.08 555 ILE A N 1
ATOM 4349 C CA . ILE A 1 555 ? 3.516 7.033 34.957 1.00 25.08 555 ILE A CA 1
ATOM 4350 C C . ILE A 1 555 ? 3.578 7.526 33.505 1.00 25.08 555 ILE A C 1
ATOM 4352 O O . ILE A 1 555 ? 3.596 6.751 32.563 1.00 25.08 555 ILE A O 1
ATOM 4356 N N . PHE A 1 556 ? 3.558 8.845 33.331 1.00 26.03 556 PHE A N 1
ATOM 4357 C CA . PHE A 1 556 ? 4.112 9.522 32.158 1.00 26.03 556 PHE A CA 1
ATOM 4358 C C . PHE A 1 556 ? 4.639 10.876 32.629 1.00 26.03 556 PHE A C 1
ATOM 4360 O O . PHE A 1 556 ? 3.898 11.848 32.734 1.00 26.03 556 PHE A O 1
ATOM 4367 N N . SER A 1 557 ? 5.925 10.931 32.956 1.00 24.75 557 SER A N 1
ATOM 4368 C CA . SER A 1 557 ? 6.734 12.128 32.741 1.00 24.75 557 SER A CA 1
ATOM 4369 C C . SER A 1 557 ? 8.211 11.742 32.707 1.00 24.75 557 SER A C 1
ATOM 4371 O O . SER A 1 557 ? 8.627 10.813 33.394 1.00 24.75 557 SER A O 1
ATOM 4373 N N . PHE A 1 558 ? 8.958 12.487 31.891 1.00 26.47 558 PHE A N 1
ATOM 4374 C CA . PHE A 1 558 ? 10.387 12.380 31.593 1.00 26.47 558 PHE A CA 1
ATOM 4375 C C . PHE A 1 558 ? 10.793 11.223 30.686 1.00 26.47 558 PHE A C 1
ATOM 4377 O O . PHE A 1 558 ? 11.109 10.164 31.189 1.00 26.47 558 PHE A O 1
ATOM 4384 N N . PHE A 1 559 ? 10.852 11.476 29.371 1.00 24.47 559 PHE A N 1
ATOM 4385 C CA . PHE A 1 559 ? 12.109 11.445 28.604 1.00 24.47 559 PHE A CA 1
ATOM 4386 C C . PHE A 1 559 ? 12.011 12.437 27.439 1.00 24.47 559 PHE A C 1
ATOM 4388 O O . PHE A 1 559 ? 11.355 12.193 26.431 1.00 24.47 559 PHE A O 1
ATOM 4395 N N . GLY A 1 560 ? 12.665 13.583 27.613 1.00 23.38 560 GLY A N 1
ATOM 4396 C CA . GLY A 1 560 ? 13.202 14.366 26.512 1.00 23.38 560 GLY A CA 1
ATOM 4397 C C . GLY A 1 560 ? 14.686 14.031 26.366 1.00 23.38 560 GLY A C 1
ATOM 4398 O O . GLY A 1 560 ? 15.369 13.873 27.375 1.00 23.38 560 GLY A O 1
ATOM 4399 N N . GLY A 1 561 ? 15.152 13.951 25.119 1.00 25.36 561 GLY A N 1
ATOM 4400 C CA . GLY A 1 561 ? 16.566 14.031 24.741 1.00 25.36 561 GLY A CA 1
ATOM 4401 C C . GLY A 1 561 ? 17.388 12.750 24.901 1.00 25.36 561 GLY A C 1
ATOM 4402 O O . GLY A 1 561 ? 18.092 12.593 25.891 1.00 25.36 561 GLY A O 1
ATOM 4403 N N . GLY A 1 562 ? 17.382 11.892 23.879 1.00 21.94 562 GLY A N 1
ATOM 4404 C CA . GLY A 1 562 ? 18.535 11.036 23.571 1.00 21.94 562 GLY A CA 1
ATOM 4405 C C . GLY A 1 562 ? 19.484 11.793 22.625 1.00 21.94 562 GLY A C 1
ATOM 4406 O O . GLY A 1 562 ? 18.978 12.461 21.716 1.00 21.94 562 GLY A O 1
ATOM 4407 N N . PRO A 1 563 ? 20.816 11.774 22.823 1.00 25.41 563 PRO A N 1
ATOM 4408 C CA . PRO A 1 563 ? 21.753 12.448 21.930 1.00 25.41 563 PRO A CA 1
ATOM 4409 C C . PRO A 1 563 ? 21.798 11.773 20.557 1.00 25.41 563 PRO A C 1
ATOM 4411 O O . PRO A 1 563 ? 21.512 10.589 20.415 1.00 25.41 563 PRO A O 1
ATOM 4414 N N . LYS A 1 564 ? 22.161 12.576 19.560 1.00 27.83 564 LYS A N 1
ATOM 4415 C CA . LYS A 1 564 ? 22.402 12.187 18.173 1.00 27.83 564 LYS A CA 1
ATOM 4416 C C . LYS A 1 564 ? 23.617 11.260 18.088 1.00 27.83 564 LYS A C 1
ATOM 4418 O O . LYS A 1 564 ? 24.633 11.556 18.711 1.00 27.83 564 LYS A O 1
ATOM 4423 N N . ASP A 1 565 ? 23.516 10.222 17.266 1.00 26.11 565 ASP A N 1
ATOM 4424 C CA . ASP A 1 565 ? 24.670 9.463 16.790 1.00 26.11 565 ASP A CA 1
ATOM 4425 C C . ASP A 1 565 ? 25.484 10.359 15.842 1.00 26.11 565 ASP A C 1
ATOM 4427 O O . ASP A 1 565 ? 25.046 10.680 14.735 1.00 26.11 565 ASP A O 1
ATOM 4431 N N . GLU A 1 566 ? 26.646 10.812 16.309 1.00 28.02 566 GLU A N 1
ATOM 4432 C CA . GLU A 1 566 ? 27.721 11.325 15.463 1.00 28.02 566 GLU A CA 1
ATOM 4433 C C . GLU A 1 566 ? 28.750 10.207 15.281 1.00 28.02 566 GLU A C 1
ATOM 4435 O O . GLU A 1 566 ? 29.246 9.637 16.255 1.00 28.02 566 GLU A O 1
ATOM 4440 N N . ASP A 1 567 ? 29.054 9.897 14.020 1.00 31.44 567 ASP A N 1
ATOM 4441 C CA . ASP A 1 567 ? 30.180 9.056 13.627 1.00 31.44 567 ASP A CA 1
ATOM 4442 C C . ASP A 1 567 ? 31.478 9.634 14.209 1.00 31.44 567 ASP A C 1
ATOM 4444 O O . ASP A 1 567 ? 31.950 10.693 13.789 1.00 31.44 567 ASP A O 1
ATOM 4448 N N . HIS A 1 568 ? 32.084 8.909 15.146 1.00 31.08 568 HIS A N 1
ATOM 4449 C CA . HIS A 1 568 ? 33.454 9.146 15.572 1.00 31.08 568 HIS A CA 1
ATOM 4450 C C . HIS A 1 568 ? 34.211 7.821 15.648 1.00 31.08 568 HIS A C 1
ATOM 4452 O O . HIS A 1 568 ? 34.141 7.090 16.633 1.00 31.08 568 HIS A O 1
ATOM 4458 N N . ASP A 1 569 ? 35.001 7.563 14.605 1.00 33.00 569 ASP A N 1
ATOM 4459 C CA . ASP A 1 569 ? 36.253 6.824 14.726 1.00 33.00 569 ASP A CA 1
ATOM 4460 C C . ASP A 1 569 ? 37.127 7.552 15.765 1.00 33.00 569 ASP A C 1
ATOM 4462 O O . ASP A 1 569 ? 37.797 8.542 15.460 1.00 33.00 569 ASP A O 1
ATOM 4466 N N . ALA A 1 570 ? 37.077 7.106 17.019 1.00 29.06 570 ALA A N 1
ATOM 4467 C CA . ALA A 1 570 ? 37.925 7.599 18.094 1.00 29.06 570 ALA A CA 1
ATOM 4468 C C . ALA A 1 570 ? 38.413 6.413 18.930 1.00 29.06 570 ALA A C 1
ATOM 4470 O O . ALA A 1 570 ? 37.623 5.625 19.446 1.00 29.06 570 ALA A O 1
ATOM 4471 N N . GLU A 1 571 ? 39.733 6.279 19.054 1.00 34.56 571 GLU A N 1
ATOM 4472 C CA . GLU A 1 571 ? 40.370 5.381 20.016 1.00 34.56 571 GLU A CA 1
ATOM 4473 C C . GLU A 1 571 ? 39.778 5.635 21.415 1.00 34.56 571 GLU A C 1
ATOM 4475 O O . GLU A 1 571 ? 39.874 6.745 21.941 1.00 34.56 571 GLU A O 1
ATOM 4480 N N . ASN A 1 572 ? 39.138 4.618 22.006 1.00 37.06 572 ASN A N 1
ATOM 4481 C CA . ASN A 1 572 ? 38.485 4.731 23.312 1.00 37.06 572 ASN A CA 1
ATOM 4482 C C . ASN A 1 572 ? 39.506 5.139 24.396 1.00 37.06 572 ASN A C 1
ATOM 4484 O O . ASN A 1 572 ? 40.477 4.405 24.620 1.00 37.06 572 ASN A O 1
ATOM 4488 N N . PRO A 1 573 ? 39.306 6.260 25.115 1.00 44.94 573 PRO A N 1
ATOM 4489 C CA . PRO A 1 573 ? 40.122 6.581 26.275 1.00 44.94 573 PRO A CA 1
ATOM 4490 C C . PRO A 1 573 ? 39.825 5.572 27.393 1.00 44.94 573 PRO A C 1
ATOM 4492 O O . PRO A 1 573 ? 38.685 5.405 27.814 1.00 44.94 573 PRO A O 1
ATOM 4495 N N . SER A 1 574 ? 40.863 4.884 27.871 1.00 64.12 574 SER A N 1
ATOM 4496 C CA . SER A 1 574 ? 40.779 3.918 28.974 1.00 64.12 574 SER A CA 1
ATOM 4497 C C . SER A 1 574 ? 40.175 4.561 30.233 1.00 64.12 574 SER A C 1
ATOM 4499 O O . SER A 1 574 ? 40.706 5.562 30.719 1.00 64.12 574 SER A O 1
ATOM 4501 N N . CYS A 1 575 ? 39.119 3.956 30.802 1.00 68.06 575 CYS A N 1
ATOM 4502 C CA . CYS A 1 575 ? 38.460 4.383 32.051 1.00 68.06 575 CYS A CA 1
ATOM 4503 C C . CYS A 1 575 ? 39.387 4.405 33.291 1.00 68.06 575 CYS A C 1
ATOM 4505 O O . CYS A 1 575 ? 38.961 4.800 34.379 1.00 68.06 575 CYS A O 1
ATOM 4507 N N . GLY A 1 576 ? 40.656 3.992 33.173 1.00 72.12 576 GLY A N 1
ATOM 4508 C CA . GLY A 1 576 ? 41.625 4.030 34.269 1.00 72.12 576 GLY A CA 1
ATOM 4509 C C . GLY A 1 576 ? 41.105 3.304 35.514 1.00 72.12 576 GLY A C 1
ATOM 4510 O O . GLY A 1 576 ? 40.657 2.167 35.413 1.00 72.12 576 GLY A O 1
ATOM 4511 N N . ASN A 1 577 ? 41.139 3.971 36.674 1.00 74.38 577 ASN A N 1
ATOM 4512 C CA . ASN A 1 577 ? 40.596 3.474 37.950 1.00 74.38 577 ASN A CA 1
ATOM 4513 C C . ASN A 1 577 ? 39.224 4.087 38.310 1.00 74.38 577 ASN A C 1
ATOM 4515 O O . ASN A 1 577 ? 38.801 3.988 39.463 1.00 74.38 577 ASN A O 1
ATOM 4519 N N . ASP A 1 578 ? 38.551 4.768 37.376 1.00 85.19 578 ASP A N 1
ATOM 4520 C CA . ASP A 1 578 ? 37.233 5.356 37.629 1.00 85.19 578 ASP A CA 1
ATOM 4521 C C . ASP A 1 578 ? 36.161 4.260 37.652 1.00 85.19 578 ASP A C 1
ATOM 4523 O O . ASP A 1 578 ? 35.804 3.662 36.636 1.00 85.19 578 ASP A O 1
ATOM 4527 N N . VAL A 1 579 ? 35.644 4.009 38.850 1.00 85.62 579 VAL A N 1
ATOM 4528 C CA . VAL A 1 579 ? 34.688 2.941 39.142 1.00 85.62 579 VAL A CA 1
ATOM 4529 C C . VAL A 1 579 ? 33.343 3.155 38.444 1.00 85.62 579 VAL A C 1
ATOM 4531 O O . VAL A 1 579 ? 32.705 2.188 38.024 1.00 85.62 579 VAL A O 1
ATOM 4534 N N . GLU A 1 580 ? 32.897 4.405 38.309 1.00 88.06 580 GLU A N 1
ATOM 4535 C CA . GLU A 1 580 ? 31.635 4.727 37.641 1.00 88.06 580 GLU A CA 1
ATOM 4536 C C . GLU A 1 580 ? 31.782 4.588 36.125 1.00 88.06 580 GLU A C 1
ATOM 4538 O O . GLU A 1 580 ? 30.906 3.998 35.486 1.00 88.06 580 GLU A O 1
ATOM 4543 N N . CYS A 1 581 ? 32.914 5.040 35.570 1.00 84.25 581 CYS A N 1
ATOM 4544 C CA . CYS A 1 581 ? 33.267 4.858 34.159 1.00 84.25 581 CYS A CA 1
ATOM 4545 C C . CYS A 1 581 ? 33.316 3.370 33.793 1.00 84.25 581 CYS A C 1
ATOM 4547 O O . CYS A 1 581 ? 32.605 2.945 32.887 1.00 84.25 581 CYS A O 1
ATOM 4549 N N . GLN A 1 582 ? 34.053 2.561 34.564 1.00 85.50 582 GLN A N 1
ATOM 4550 C CA . GLN A 1 582 ? 34.156 1.111 34.354 1.00 85.50 582 GLN A CA 1
ATOM 4551 C C . GLN A 1 582 ? 32.794 0.405 34.443 1.00 85.50 582 GLN A C 1
ATOM 4553 O O . GLN A 1 582 ? 32.516 -0.518 33.678 1.00 85.50 582 GLN A O 1
ATOM 4558 N N . THR A 1 583 ? 31.925 0.840 35.363 1.00 88.19 583 THR A N 1
ATOM 4559 C CA . THR A 1 583 ? 30.566 0.288 35.489 1.00 88.19 583 THR A CA 1
ATOM 4560 C C . THR A 1 583 ? 29.734 0.597 34.247 1.00 88.19 583 THR A C 1
ATOM 4562 O O . THR A 1 583 ? 29.060 -0.286 33.725 1.00 88.19 583 THR A O 1
ATOM 4565 N N . ASN A 1 584 ? 29.775 1.841 33.765 1.00 89.12 584 ASN A N 1
ATOM 4566 C CA . ASN A 1 584 ? 29.002 2.257 32.597 1.00 89.12 584 ASN A CA 1
ATOM 4567 C C . ASN A 1 584 ? 29.529 1.594 31.318 1.00 89.12 584 ASN A C 1
ATOM 4569 O O . ASN A 1 584 ? 28.730 1.128 30.510 1.00 89.12 584 ASN A O 1
ATOM 4573 N N . GLU A 1 585 ? 30.852 1.500 31.164 1.00 87.00 585 GLU A N 1
ATOM 4574 C CA . GLU A 1 585 ? 31.502 0.812 30.047 1.00 87.00 585 GLU A CA 1
ATOM 4575 C C . GLU A 1 585 ? 31.035 -0.648 29.972 1.00 87.00 585 GLU A C 1
ATOM 4577 O O . GLU A 1 585 ? 30.517 -1.076 28.943 1.00 87.00 585 GLU A O 1
ATOM 4582 N N . ALA A 1 586 ? 31.086 -1.377 31.092 1.00 86.00 586 ALA A N 1
ATOM 4583 C CA . ALA A 1 586 ? 30.673 -2.778 31.156 1.00 86.00 586 ALA A CA 1
ATOM 4584 C C . ALA A 1 586 ? 29.184 -3.014 30.823 1.00 86.00 586 ALA A C 1
ATOM 4586 O O . ALA A 1 586 ? 28.830 -4.077 30.306 1.00 86.00 586 ALA A O 1
ATOM 4587 N N . ILE A 1 587 ? 28.306 -2.053 31.129 1.00 88.44 587 ILE A N 1
ATOM 4588 C CA . ILE A 1 587 ? 26.854 -2.194 30.941 1.00 88.44 587 ILE A CA 1
ATOM 4589 C C . ILE A 1 587 ? 26.420 -1.749 29.543 1.00 88.44 587 ILE A C 1
ATOM 4591 O O . ILE A 1 587 ? 25.637 -2.453 28.904 1.00 88.44 587 ILE A O 1
ATOM 4595 N N . PHE A 1 588 ? 26.906 -0.593 29.086 1.00 88.88 588 PHE A N 1
ATOM 4596 C CA . PHE A 1 588 ? 26.376 0.095 27.906 1.00 88.88 588 PHE A CA 1
ATOM 4597 C C . PHE A 1 588 ? 27.301 0.043 26.688 1.00 88.88 588 PHE A C 1
ATOM 4599 O O . PHE A 1 588 ? 26.811 0.179 25.567 1.00 88.88 588 PHE A O 1
ATOM 4606 N N . SER A 1 589 ? 28.606 -0.162 26.888 1.00 86.62 589 SER A N 1
ATOM 4607 C CA . SER A 1 589 ? 29.609 -0.111 25.813 1.00 86.62 589 SER A CA 1
ATOM 4608 C C . SER A 1 589 ? 30.190 -1.482 25.465 1.00 86.62 589 SER A C 1
ATOM 4610 O O . SER A 1 589 ? 30.564 -1.714 24.317 1.00 86.62 589 SER A O 1
ATOM 4612 N N . THR A 1 590 ? 30.249 -2.407 26.423 1.00 84.44 590 THR A N 1
ATOM 4613 C CA . THR A 1 590 ? 30.757 -3.766 26.207 1.00 84.44 590 THR A CA 1
ATOM 4614 C C . THR A 1 590 ? 29.643 -4.686 25.710 1.00 84.44 590 THR A C 1
ATOM 4616 O O . THR A 1 590 ? 28.536 -4.715 26.257 1.00 84.44 590 THR A O 1
ATOM 4619 N N . ASP A 1 591 ? 29.918 -5.483 24.676 1.00 88.06 591 ASP A N 1
ATOM 4620 C CA . ASP A 1 591 ? 28.980 -6.518 24.243 1.00 88.06 591 ASP A CA 1
ATOM 4621 C C . ASP A 1 591 ? 28.844 -7.636 25.300 1.00 88.06 591 ASP A C 1
ATOM 4623 O O . ASP A 1 591 ? 29.639 -7.757 26.234 1.00 88.06 591 ASP A O 1
ATOM 4627 N N . MET A 1 592 ? 27.802 -8.463 25.190 1.00 87.19 592 MET A N 1
ATOM 4628 C CA . MET A 1 592 ? 27.531 -9.485 26.209 1.00 87.19 592 MET A CA 1
ATOM 4629 C C . MET A 1 592 ? 28.678 -10.502 26.338 1.00 87.19 592 MET A C 1
ATOM 4631 O O . MET A 1 592 ? 28.948 -11.003 27.426 1.00 87.19 592 MET A O 1
ATOM 4635 N N . LYS A 1 593 ? 29.384 -10.807 25.243 1.00 85.31 593 LYS A N 1
ATOM 4636 C CA . LYS A 1 593 ? 30.495 -11.763 25.263 1.00 85.31 593 LYS A CA 1
ATOM 4637 C C . LYS A 1 593 ? 31.692 -11.185 26.021 1.00 85.31 593 LYS A C 1
ATOM 4639 O O . LYS A 1 593 ? 32.217 -11.854 26.908 1.00 85.31 593 LYS A O 1
ATOM 4644 N N . GLY A 1 594 ? 32.068 -9.949 25.707 1.00 83.12 594 GLY A N 1
ATOM 4645 C CA . GLY A 1 594 ? 33.114 -9.196 26.380 1.00 83.12 594 GLY A CA 1
ATOM 4646 C C . GLY A 1 594 ? 32.792 -8.985 27.853 1.00 83.12 594 GLY A C 1
ATOM 4647 O O . GLY A 1 594 ? 33.661 -9.199 28.684 1.00 83.12 594 GLY A O 1
ATOM 4648 N N . PHE A 1 595 ? 31.536 -8.688 28.203 1.00 86.56 595 PHE A N 1
ATOM 4649 C CA . PHE A 1 595 ? 31.103 -8.569 29.598 1.00 86.56 595 PHE A CA 1
ATOM 4650 C C . PHE A 1 595 ? 31.347 -9.868 30.383 1.00 86.56 595 PHE A C 1
ATOM 4652 O O . PHE A 1 595 ? 31.908 -9.842 31.477 1.00 86.56 595 PHE A O 1
ATOM 4659 N N . ILE A 1 596 ? 30.978 -11.019 29.810 1.00 81.75 596 ILE A N 1
ATOM 4660 C CA . ILE A 1 596 ? 31.182 -12.329 30.441 1.00 81.75 596 ILE A CA 1
ATOM 4661 C C . ILE A 1 596 ? 32.669 -12.707 30.513 1.00 81.75 596 ILE A C 1
ATOM 4663 O O . ILE A 1 596 ? 33.109 -13.261 31.521 1.00 81.75 596 ILE A O 1
ATOM 4667 N N . GLU A 1 597 ? 33.457 -12.426 29.475 1.00 78.44 597 GLU A N 1
ATOM 4668 C CA . GLU A 1 597 ? 34.904 -12.678 29.471 1.00 78.44 597 GLU A CA 1
ATOM 4669 C C . GLU A 1 597 ? 35.641 -11.793 30.486 1.00 78.44 597 GLU A C 1
ATOM 4671 O O . GLU A 1 597 ? 36.438 -12.305 31.274 1.00 78.44 597 GLU A O 1
ATOM 4676 N N . ASP A 1 598 ? 35.317 -10.502 30.551 1.00 72.50 598 ASP A N 1
ATOM 4677 C CA . ASP A 1 598 ? 35.850 -9.577 31.553 1.00 72.50 598 ASP A CA 1
ATOM 4678 C C . ASP A 1 598 ? 35.508 -10.030 32.967 1.00 72.50 598 ASP A C 1
ATOM 4680 O O . ASP A 1 598 ? 36.374 -10.040 33.844 1.00 72.50 598 ASP A O 1
ATOM 4684 N N . HIS A 1 599 ? 34.270 -10.471 33.179 1.00 70.69 599 HIS A N 1
ATOM 4685 C CA . HIS A 1 599 ? 33.831 -11.011 34.455 1.00 70.69 599 HIS A CA 1
ATOM 4686 C C . HIS A 1 599 ? 34.621 -12.265 34.855 1.00 70.69 599 HIS A C 1
ATOM 4688 O O . HIS A 1 599 ? 35.109 -12.364 35.982 1.00 70.69 599 HIS A O 1
ATOM 4694 N N . ARG A 1 600 ? 34.795 -13.216 33.925 1.00 69.00 600 ARG A N 1
ATOM 4695 C CA . ARG A 1 600 ? 35.587 -14.443 34.137 1.00 69.00 600 ARG A CA 1
ATOM 4696 C C . ARG A 1 600 ? 37.044 -14.134 34.480 1.00 69.00 600 ARG A C 1
ATOM 4698 O O . ARG A 1 600 ? 37.623 -14.820 35.316 1.00 69.00 600 ARG A O 1
ATOM 4705 N N . ASN A 1 601 ? 37.617 -13.106 33.858 1.00 66.50 601 ASN A N 1
ATOM 4706 C CA . ASN A 1 601 ? 39.019 -12.733 34.036 1.00 66.50 601 ASN A CA 1
ATOM 4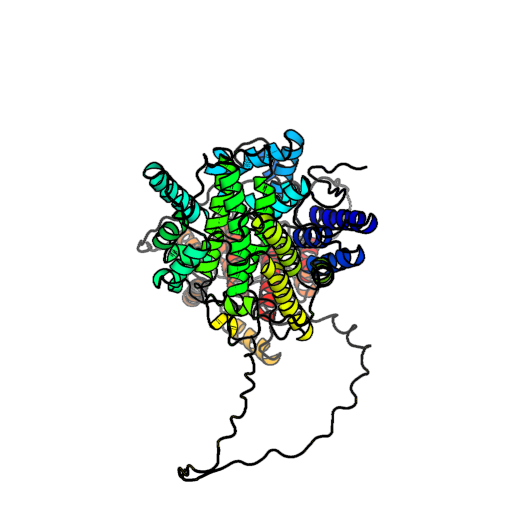707 C C . ASN A 1 601 ? 39.269 -11.898 35.307 1.00 66.50 601 ASN A C 1
ATOM 4709 O O . ASN A 1 601 ? 40.326 -12.033 35.922 1.00 66.50 601 ASN A O 1
ATOM 4713 N N . LYS A 1 602 ? 38.321 -11.040 35.712 1.00 63.50 602 LYS A N 1
ATOM 4714 C CA . LYS A 1 602 ? 38.455 -10.103 36.851 1.00 63.50 602 LYS A CA 1
ATOM 4715 C C . LYS A 1 602 ? 37.836 -10.624 38.163 1.00 63.50 602 LYS A C 1
ATOM 4717 O O . LYS A 1 602 ? 38.042 -10.014 39.215 1.00 63.50 602 LYS A O 1
ATOM 4722 N N . GLY A 1 603 ? 37.092 -11.734 38.100 1.00 55.56 603 GLY A N 1
ATOM 4723 C CA . GLY A 1 603 ? 36.284 -12.316 39.175 1.00 55.56 603 GLY A CA 1
ATOM 4724 C C . GLY A 1 603 ? 36.942 -12.320 40.562 1.00 55.56 603 GLY A C 1
ATOM 4725 O O . GLY A 1 603 ? 38.060 -12.800 40.742 1.00 55.56 603 GLY A O 1
ATOM 4726 N N . LEU A 1 604 ? 36.214 -11.779 41.548 1.00 48.78 604 LEU A N 1
ATOM 4727 C CA . LEU A 1 604 ? 36.527 -11.686 42.989 1.00 48.78 604 LEU A CA 1
ATOM 4728 C C . LEU A 1 604 ? 37.730 -10.815 43.411 1.00 48.78 604 LEU A C 1
ATOM 4730 O O . LEU A 1 604 ? 37.781 -10.418 44.573 1.00 48.78 604 LEU A O 1
ATOM 4734 N N . ASN A 1 605 ? 38.648 -10.452 42.509 1.00 49.50 605 ASN A N 1
ATOM 4735 C CA . ASN A 1 605 ? 39.899 -9.754 42.854 1.00 49.50 605 ASN A CA 1
ATOM 4736 C C . ASN A 1 605 ? 39.987 -8.298 42.359 1.00 49.50 605 ASN A C 1
ATOM 4738 O O . ASN A 1 605 ? 41.066 -7.707 42.394 1.00 49.50 605 ASN A O 1
ATOM 4742 N N . SER A 1 606 ? 38.875 -7.699 41.919 1.00 56.38 606 SER A N 1
ATOM 4743 C CA . SER A 1 606 ? 38.838 -6.313 41.424 1.00 56.38 606 SER A CA 1
ATOM 4744 C C . SER A 1 606 ? 37.871 -5.415 42.221 1.00 56.38 606 SER A C 1
ATOM 4746 O O . SER A 1 606 ? 36.896 -4.902 41.666 1.00 56.38 606 SER A O 1
ATOM 4748 N N . PRO A 1 607 ? 38.094 -5.214 43.539 1.00 60.31 607 PRO A N 1
ATOM 4749 C CA . PRO A 1 607 ? 37.442 -4.117 44.245 1.00 60.31 607 PRO A CA 1
ATOM 4750 C C . PRO A 1 607 ? 37.822 -2.791 43.557 1.00 60.31 607 PRO A C 1
ATOM 4752 O O . PRO A 1 607 ? 38.987 -2.618 43.190 1.00 60.31 607 PRO A O 1
ATOM 4755 N N . PRO A 1 608 ? 36.865 -1.864 43.365 1.00 69.75 608 PRO A N 1
ATOM 4756 C CA . PRO A 1 608 ? 35.666 -1.684 44.192 1.00 69.75 608 PRO A CA 1
ATOM 4757 C C . PRO A 1 608 ? 34.349 -2.245 43.622 1.00 69.75 608 PRO A C 1
ATOM 4759 O O . PRO A 1 608 ? 33.324 -2.075 44.280 1.00 69.75 608 PRO A O 1
ATOM 4762 N N . LEU A 1 609 ? 34.354 -2.877 42.442 1.00 81.06 609 LEU A N 1
ATOM 4763 C CA . LEU A 1 609 ? 33.132 -3.307 41.748 1.00 81.06 609 LEU A CA 1
ATOM 4764 C C . LEU A 1 609 ? 32.526 -4.588 42.339 1.00 81.06 609 LEU A C 1
ATOM 4766 O O . LEU A 1 609 ? 33.232 -5.529 42.710 1.00 81.06 609 LEU A O 1
ATOM 4770 N N . ILE A 1 610 ? 31.195 -4.635 42.385 1.00 81.56 610 ILE A N 1
ATOM 4771 C CA . ILE A 1 610 ? 30.416 -5.775 42.866 1.00 81.56 610 ILE A CA 1
ATOM 4772 C C . ILE A 1 610 ? 30.030 -6.674 41.691 1.00 81.56 610 ILE A C 1
ATOM 4774 O O . ILE A 1 610 ? 29.365 -6.245 40.754 1.00 81.56 610 ILE A O 1
ATOM 4778 N N . TYR A 1 611 ? 30.424 -7.939 41.775 1.00 77.75 611 TYR A N 1
ATOM 4779 C CA . TYR A 1 611 ? 30.251 -8.940 40.720 1.00 77.75 611 TYR A CA 1
ATOM 4780 C C . TYR A 1 611 ? 29.394 -10.140 41.163 1.00 77.75 611 TYR A C 1
ATOM 4782 O O . TYR A 1 611 ? 29.224 -11.094 40.411 1.00 77.75 611 TYR A O 1
ATOM 4790 N N . ASP A 1 612 ? 28.862 -10.127 42.385 1.00 77.25 612 ASP A N 1
ATOM 4791 C CA . ASP A 1 612 ? 27.932 -11.163 42.829 1.00 77.25 612 ASP A CA 1
ATOM 4792 C C . ASP A 1 612 ? 26.565 -10.999 42.138 1.00 77.25 612 ASP A C 1
ATOM 4794 O O . ASP A 1 612 ? 26.133 -9.887 41.841 1.00 77.25 612 ASP A O 1
ATOM 4798 N N . ALA A 1 613 ? 25.878 -12.110 41.876 1.00 78.81 613 ALA A N 1
ATOM 4799 C CA . ALA A 1 613 ? 24.615 -12.120 41.138 1.00 78.81 613 ALA A CA 1
ATOM 4800 C C . ALA A 1 613 ? 23.700 -13.252 41.630 1.00 78.81 613 ALA A C 1
ATOM 4802 O O . ALA A 1 613 ? 24.178 -14.277 42.123 1.00 78.81 613 ALA A O 1
ATOM 4803 N N . ASP A 1 614 ? 22.387 -13.062 41.525 1.00 77.00 614 ASP A N 1
ATOM 4804 C CA . ASP A 1 614 ? 21.366 -14.066 41.855 1.00 77.00 614 ASP A CA 1
ATOM 4805 C C . ASP A 1 614 ? 20.650 -14.612 40.609 1.00 77.00 614 ASP A C 1
ATOM 4807 O O . ASP A 1 614 ? 19.892 -15.581 40.707 1.00 77.00 614 ASP A O 1
ATOM 4811 N N . GLY A 1 615 ? 20.987 -14.087 39.426 1.00 82.62 615 GLY A N 1
ATOM 4812 C CA . GLY A 1 615 ? 20.513 -14.595 38.142 1.00 82.62 615 GLY A CA 1
ATOM 4813 C C . GLY A 1 615 ? 19.089 -14.140 37.857 1.00 82.62 615 GLY A C 1
ATOM 4814 O O . GLY A 1 615 ? 18.658 -13.089 38.313 1.00 82.62 615 GLY A O 1
ATOM 4815 N N . CYS A 1 616 ? 18.323 -14.923 37.099 1.00 85.00 616 CYS A N 1
ATOM 4816 C CA . CYS A 1 616 ? 16.954 -14.552 36.729 1.00 85.00 616 CYS A CA 1
ATOM 4817 C C . CYS A 1 616 ? 15.942 -14.882 37.841 1.00 85.00 616 CYS A C 1
ATOM 4819 O O . CYS A 1 616 ? 14.851 -15.402 37.577 1.00 85.00 616 CYS A O 1
ATOM 4821 N N . SER A 1 617 ? 16.324 -14.618 39.094 1.00 80.44 617 SER A N 1
ATOM 4822 C CA . SER A 1 617 ? 15.555 -14.977 40.277 1.00 80.44 617 SER A CA 1
ATOM 4823 C C . SER A 1 617 ? 14.228 -14.202 40.334 1.00 80.44 617 SER A C 1
ATOM 4825 O O . SER A 1 617 ? 14.132 -13.020 40.003 1.00 80.44 617 SER A O 1
ATOM 4827 N N . VAL A 1 618 ? 13.166 -14.895 40.741 1.00 82.38 618 VAL A N 1
ATOM 4828 C CA . VAL A 1 618 ? 11.843 -14.319 41.027 1.00 82.38 618 VAL A CA 1
ATOM 4829 C C . VAL A 1 618 ? 11.409 -14.796 42.417 1.00 82.38 618 VAL A C 1
ATOM 4831 O O . VAL A 1 618 ? 11.983 -15.763 42.929 1.00 82.38 618 VAL A O 1
ATOM 4834 N N . PRO A 1 619 ? 10.402 -14.178 43.065 1.00 81.69 619 PRO A N 1
ATOM 4835 C CA . PRO A 1 619 ? 9.946 -14.632 44.374 1.00 81.69 619 PRO A CA 1
ATOM 4836 C C . PRO A 1 619 ? 9.652 -16.136 44.398 1.00 81.69 619 PRO A C 1
ATOM 4838 O O . PRO A 1 619 ? 8.934 -16.626 43.530 1.00 81.69 619 PRO A O 1
ATOM 4841 N N . ALA A 1 620 ? 10.132 -16.859 45.416 1.00 77.75 620 ALA A N 1
ATOM 4842 C CA . ALA A 1 620 ? 10.023 -18.325 45.484 1.00 77.75 620 ALA A CA 1
ATOM 4843 C C . ALA A 1 620 ? 8.586 -18.837 45.259 1.00 77.75 620 ALA A C 1
ATOM 4845 O O . ALA A 1 620 ? 8.356 -19.741 44.468 1.00 77.75 620 ALA A O 1
ATOM 4846 N N . LYS A 1 621 ? 7.583 -18.161 45.840 1.00 76.44 621 LYS A N 1
ATOM 4847 C CA . LYS A 1 621 ? 6.155 -18.495 45.653 1.00 76.44 621 LYS A CA 1
ATOM 4848 C C . LYS A 1 621 ? 5.642 -18.327 44.213 1.00 76.44 621 LYS A C 1
ATOM 4850 O O . LYS A 1 621 ? 4.585 -18.865 43.892 1.00 76.44 621 LYS A O 1
ATOM 4855 N N . VAL A 1 622 ? 6.307 -17.514 43.394 1.00 79.00 622 VAL A N 1
ATOM 4856 C CA . VAL A 1 622 ? 6.028 -17.333 41.959 1.00 79.00 622 VAL A CA 1
ATOM 4857 C C . VAL A 1 622 ? 6.785 -18.396 41.169 1.00 79.00 622 VAL A C 1
ATOM 4859 O O . VAL A 1 622 ? 6.169 -19.075 40.351 1.00 79.00 622 VAL A O 1
ATOM 4862 N N . ALA A 1 623 ? 8.074 -18.592 41.470 1.00 80.25 623 ALA A N 1
ATOM 4863 C CA . ALA A 1 623 ? 8.903 -19.615 40.838 1.00 80.25 623 ALA A CA 1
ATOM 4864 C C . ALA A 1 623 ? 8.294 -21.017 40.987 1.00 80.25 623 ALA A C 1
ATOM 4866 O O . ALA A 1 623 ? 8.128 -21.717 39.992 1.00 80.25 623 ALA A O 1
ATOM 4867 N N . ASP A 1 624 ? 7.860 -21.381 42.197 1.00 77.94 624 ASP A N 1
ATOM 4868 C CA . ASP A 1 624 ? 7.225 -22.671 42.486 1.00 77.94 624 ASP A CA 1
ATOM 4869 C C . ASP A 1 624 ? 5.878 -22.830 41.768 1.00 77.94 624 ASP A C 1
ATOM 4871 O O . ASP A 1 624 ? 5.539 -23.917 41.302 1.00 77.94 624 ASP A O 1
ATOM 4875 N N . PHE A 1 625 ? 5.098 -21.747 41.670 1.00 78.06 625 PHE A N 1
ATOM 4876 C CA . PHE A 1 625 ? 3.764 -21.781 41.068 1.00 78.06 625 PHE A CA 1
ATOM 4877 C C . PHE A 1 625 ? 3.828 -22.000 39.552 1.00 78.06 625 PHE A C 1
ATOM 4879 O O . PHE A 1 625 ? 3.094 -22.835 39.030 1.00 78.06 625 PHE A O 1
ATOM 4886 N N . PHE A 1 626 ? 4.728 -21.292 38.865 1.00 76.81 626 PHE A N 1
ATOM 4887 C CA . PHE A 1 626 ? 4.898 -21.371 37.408 1.00 76.81 626 PHE A CA 1
ATOM 4888 C C . PHE A 1 626 ? 6.004 -22.342 36.967 1.00 76.81 626 PHE A C 1
ATOM 4890 O O . PHE A 1 626 ? 6.271 -22.469 35.775 1.00 76.81 626 PHE A O 1
ATOM 4897 N N . LYS A 1 627 ? 6.652 -23.034 37.916 1.00 78.44 627 LYS A N 1
ATOM 4898 C CA . LYS A 1 627 ? 7.796 -23.932 37.677 1.00 78.44 627 LYS A CA 1
ATOM 4899 C C . LYS A 1 627 ? 8.932 -23.247 36.904 1.00 78.44 627 LYS A C 1
ATOM 4901 O O . LYS A 1 627 ? 9.490 -23.811 35.964 1.00 78.44 627 LYS A O 1
ATOM 4906 N N . ILE A 1 628 ? 9.252 -22.015 37.290 1.00 78.06 628 ILE A N 1
ATOM 4907 C CA . ILE A 1 628 ? 10.288 -21.206 36.642 1.00 78.06 628 ILE A CA 1
ATOM 4908 C C . ILE A 1 628 ? 11.655 -21.656 37.151 1.00 78.06 628 ILE A C 1
ATOM 4910 O O . ILE A 1 628 ? 11.939 -21.582 38.347 1.00 78.06 628 ILE A O 1
ATOM 4914 N N . ASP A 1 629 ? 12.516 -22.087 36.234 1.00 78.75 629 ASP A N 1
ATOM 4915 C CA . ASP A 1 629 ? 13.930 -22.291 36.529 1.00 78.75 629 ASP A CA 1
ATOM 4916 C C . ASP A 1 629 ? 14.622 -20.930 36.689 1.00 78.75 629 ASP A C 1
ATOM 4918 O O . ASP A 1 629 ? 14.485 -20.052 35.836 1.00 78.75 629 ASP A O 1
ATOM 4922 N N . LYS A 1 630 ? 15.361 -20.755 37.789 1.00 73.06 630 LYS A N 1
ATOM 4923 C CA . LYS A 1 630 ? 16.030 -19.487 38.124 1.00 73.06 630 LYS A CA 1
ATOM 4924 C C . LYS A 1 630 ? 17.102 -19.075 37.110 1.00 73.06 630 LYS A C 1
ATOM 4926 O O . LYS A 1 630 ? 17.433 -17.897 37.026 1.00 73.06 630 LYS A O 1
ATOM 4931 N N . ASP A 1 631 ? 17.677 -20.043 36.397 1.00 69.38 631 ASP A N 1
ATOM 4932 C CA . ASP A 1 631 ? 18.760 -19.812 35.444 1.00 69.38 631 ASP A CA 1
ATOM 4933 C C . ASP A 1 631 ? 18.239 -19.815 34.000 1.00 69.38 631 ASP A C 1
ATOM 4935 O O . ASP A 1 631 ? 18.734 -19.065 33.160 1.00 69.38 631 ASP A O 1
ATOM 4939 N N . PHE A 1 632 ? 17.220 -20.636 33.724 1.00 79.81 632 PHE A N 1
ATOM 4940 C CA . PHE A 1 632 ? 16.639 -20.813 32.391 1.00 79.81 632 PHE A CA 1
ATOM 4941 C C . PHE A 1 632 ? 15.114 -20.676 32.417 1.00 79.81 632 PHE A C 1
ATOM 4943 O O . PHE A 1 632 ? 14.400 -21.675 32.264 1.00 79.81 632 PHE A O 1
ATOM 4950 N N . PRO A 1 633 ? 14.575 -19.464 32.614 1.00 79.12 633 PRO A N 1
ATOM 4951 C CA . PRO A 1 633 ? 13.138 -19.277 32.738 1.00 79.12 633 PRO A CA 1
ATOM 4952 C C . PRO A 1 633 ? 12.416 -19.754 31.478 1.00 79.12 633 PRO A C 1
ATOM 4954 O O . PRO A 1 633 ? 12.689 -19.294 30.370 1.00 79.12 633 PRO A O 1
ATOM 4957 N N . TYR A 1 634 ? 11.517 -20.725 31.655 1.00 79.88 634 TYR A N 1
ATOM 4958 C CA . TYR A 1 634 ? 10.814 -21.416 30.567 1.00 79.88 634 TYR A CA 1
ATOM 4959 C C . TYR A 1 634 ? 11.737 -22.043 29.497 1.00 79.88 634 TYR A C 1
ATOM 4961 O O . TYR A 1 634 ? 11.308 -22.280 28.372 1.00 79.88 634 TYR A O 1
ATOM 4969 N N . GLY A 1 635 ? 12.996 -22.331 29.845 1.00 78.12 635 GLY A N 1
ATOM 4970 C CA . GLY A 1 635 ? 14.003 -22.913 28.953 1.00 78.12 635 GLY A CA 1
ATOM 4971 C C . GLY A 1 635 ? 14.837 -21.902 28.155 1.00 78.12 635 GLY A C 1
ATOM 4972 O O . GLY A 1 635 ? 15.699 -22.321 27.379 1.00 78.12 635 GLY A O 1
ATOM 4973 N N . TYR A 1 636 ? 14.630 -20.594 28.341 1.00 85.12 636 TYR A N 1
ATOM 4974 C CA . TYR A 1 636 ? 15.374 -19.554 27.625 1.00 85.12 636 TYR A CA 1
ATOM 4975 C C . TYR A 1 636 ? 16.688 -19.185 28.308 1.00 85.12 636 TYR A C 1
ATOM 4977 O O . TYR A 1 636 ? 16.764 -19.074 29.529 1.00 85.12 636 TYR A O 1
ATOM 4985 N N . GLU A 1 637 ? 17.731 -18.943 27.512 1.00 85.31 637 GLU A N 1
ATOM 4986 C CA . GLU A 1 637 ? 19.081 -18.613 27.999 1.00 85.31 637 GLU A CA 1
ATOM 4987 C C . GLU A 1 637 ? 19.216 -17.137 28.431 1.00 85.31 637 GLU A C 1
ATOM 4989 O O . GLU A 1 637 ? 20.061 -16.407 27.919 1.00 85.31 637 GLU A O 1
ATOM 4994 N N . PHE A 1 638 ? 18.377 -16.691 29.374 1.00 89.62 638 PHE A N 1
ATOM 4995 C CA . PHE A 1 638 ? 18.344 -15.307 29.886 1.00 89.62 638 PHE A CA 1
ATOM 4996 C C . PHE A 1 638 ? 19.410 -14.966 30.924 1.00 89.62 638 PHE A C 1
ATOM 4998 O O . PHE A 1 638 ? 19.632 -13.797 31.245 1.00 89.62 638 PHE A O 1
ATOM 5005 N N . LEU A 1 639 ? 20.121 -15.982 31.402 1.00 85.62 639 LEU A N 1
ATOM 5006 C CA . LEU A 1 639 ? 21.045 -15.899 32.521 1.00 85.62 639 LEU A CA 1
ATOM 5007 C C . LEU A 1 639 ? 22.069 -14.761 32.417 1.00 85.62 639 LEU A C 1
ATOM 5009 O O . LEU A 1 639 ? 22.226 -13.987 33.358 1.00 85.62 639 LEU A O 1
ATOM 5013 N N . TYR A 1 640 ? 22.730 -14.611 31.265 1.00 86.69 640 TYR A N 1
ATOM 5014 C CA . TYR A 1 640 ? 23.747 -13.566 31.101 1.00 86.69 640 TYR A CA 1
ATOM 5015 C C . TYR A 1 640 ? 23.156 -12.148 31.109 1.00 86.69 640 TYR A C 1
ATOM 5017 O O . TYR A 1 640 ? 23.796 -11.233 31.623 1.00 86.69 640 TYR A O 1
ATOM 5025 N N . SER A 1 641 ? 21.922 -11.973 30.621 1.00 91.62 641 SER A N 1
ATOM 5026 C CA . SER A 1 641 ? 21.218 -10.685 30.700 1.00 91.62 641 SER A CA 1
ATOM 5027 C C . SER A 1 641 ? 20.931 -10.330 32.153 1.00 91.62 641 SER A C 1
ATOM 5029 O O . SER A 1 641 ? 21.189 -9.207 32.581 1.00 91.62 641 SER A O 1
ATOM 5031 N N . CYS A 1 642 ? 20.468 -11.309 32.935 1.00 90.44 642 CYS A N 1
ATOM 5032 C CA . CYS A 1 642 ? 20.196 -11.125 34.358 1.00 90.44 642 CYS A CA 1
ATOM 5033 C C . CYS A 1 642 ? 21.478 -10.789 35.137 1.00 90.44 642 CYS A C 1
ATOM 5035 O O . CYS A 1 642 ? 21.463 -9.916 35.993 1.00 90.44 642 CYS A O 1
ATOM 5037 N N . TYR A 1 643 ? 22.624 -11.373 34.783 1.00 87.50 643 TYR A N 1
ATOM 5038 C CA . TYR A 1 643 ? 23.903 -11.023 35.411 1.00 87.50 643 TYR A CA 1
ATOM 5039 C C . TYR A 1 643 ? 24.383 -9.611 35.124 1.00 87.50 643 TYR A C 1
ATOM 5041 O O . TYR A 1 643 ? 24.906 -8.949 36.022 1.00 87.50 643 TYR A O 1
ATOM 5049 N N . ARG A 1 644 ? 24.202 -9.126 33.894 1.00 91.00 644 ARG A N 1
ATOM 5050 C CA . ARG A 1 644 ? 24.532 -7.737 33.575 1.00 91.00 644 ARG A CA 1
ATOM 5051 C C . ARG A 1 644 ? 23.598 -6.754 34.278 1.00 91.00 644 ARG A C 1
ATOM 5053 O O . ARG A 1 644 ? 24.047 -5.703 34.738 1.00 91.00 644 ARG A O 1
ATOM 5060 N N . HIS A 1 645 ? 22.326 -7.121 34.422 1.00 92.94 645 HIS A N 1
ATOM 5061 C CA . HIS A 1 645 ? 21.344 -6.355 35.190 1.00 92.94 645 HIS A CA 1
ATOM 5062 C C . HIS A 1 645 ? 21.685 -6.306 36.686 1.00 92.94 645 HIS A C 1
ATOM 5064 O O . HIS A 1 645 ? 21.788 -5.209 37.238 1.00 92.94 645 HIS A O 1
ATOM 5070 N N . ASP A 1 646 ? 21.980 -7.454 37.305 1.00 89.38 646 ASP A N 1
ATOM 5071 C CA . ASP A 1 646 ? 22.419 -7.565 38.703 1.00 89.38 646 ASP A CA 1
ATOM 5072 C C . ASP A 1 646 ? 23.680 -6.734 38.959 1.00 89.38 646 ASP A C 1
ATOM 5074 O O . ASP A 1 646 ? 23.743 -5.964 39.924 1.00 89.38 646 ASP A O 1
ATOM 5078 N N . PHE A 1 647 ? 24.668 -6.838 38.063 1.00 89.94 647 PHE A N 1
ATOM 5079 C CA . PHE A 1 647 ? 25.890 -6.040 38.111 1.00 89.94 647 PHE A CA 1
ATOM 5080 C C . PHE A 1 647 ? 25.568 -4.540 38.126 1.00 89.94 647 PHE A C 1
ATOM 5082 O O . PHE A 1 647 ? 26.055 -3.810 38.994 1.00 89.94 647 PHE A O 1
ATOM 5089 N N . GLY A 1 648 ? 24.706 -4.074 37.220 1.00 91.06 648 GLY A N 1
ATOM 5090 C CA . GLY A 1 648 ? 24.287 -2.676 37.177 1.00 91.06 648 GLY A CA 1
ATOM 5091 C C . GLY A 1 648 ? 23.582 -2.228 38.452 1.00 91.06 648 GLY A C 1
ATOM 5092 O O . GLY A 1 648 ? 23.971 -1.229 39.057 1.00 91.06 648 GLY A O 1
ATOM 5093 N N . TYR A 1 649 ? 22.594 -2.994 38.911 1.00 91.06 649 TYR A N 1
ATOM 5094 C CA . TYR A 1 649 ? 21.814 -2.682 40.108 1.00 91.06 649 TYR A CA 1
ATOM 5095 C C . TYR A 1 649 ? 22.686 -2.564 41.362 1.00 91.06 649 TYR A C 1
ATOM 5097 O O . TYR A 1 649 ? 22.558 -1.607 42.133 1.00 91.06 649 TYR A O 1
ATOM 5105 N N . ARG A 1 650 ? 23.600 -3.517 41.563 1.00 88.88 650 ARG A N 1
ATOM 5106 C CA . ARG A 1 650 ? 24.444 -3.582 42.762 1.00 88.88 650 ARG A CA 1
ATOM 5107 C C . ARG A 1 650 ? 25.506 -2.483 42.770 1.00 88.88 650 ARG A C 1
ATOM 5109 O O . ARG A 1 650 ? 25.659 -1.807 43.790 1.00 88.88 650 ARG A O 1
ATOM 5116 N N . ASN A 1 651 ? 26.166 -2.234 41.638 1.00 90.44 651 ASN A N 1
ATOM 5117 C CA . ASN A 1 651 ? 27.182 -1.182 41.540 1.00 90.44 651 ASN A CA 1
ATOM 5118 C C . ASN A 1 651 ? 26.571 0.219 41.621 1.00 90.44 651 ASN A C 1
ATOM 5120 O O . ASN A 1 651 ? 27.059 1.042 42.390 1.00 90.44 651 ASN A O 1
ATOM 5124 N N . TYR A 1 652 ? 25.456 0.489 40.932 1.00 91.81 652 TYR A N 1
ATOM 5125 C CA . TYR A 1 652 ? 24.793 1.795 41.024 1.00 91.81 652 TYR A CA 1
ATOM 5126 C C . TYR A 1 652 ? 24.292 2.099 42.441 1.00 91.81 652 TYR A C 1
ATOM 5128 O O . TYR A 1 652 ? 24.322 3.257 42.867 1.00 91.81 652 TYR A O 1
ATOM 5136 N N . LYS A 1 653 ? 23.851 1.078 43.193 1.00 88.75 653 LYS A N 1
ATOM 5137 C CA . LYS A 1 653 ? 23.502 1.239 44.611 1.00 88.75 653 LYS A CA 1
ATOM 5138 C C . LYS A 1 653 ? 24.714 1.550 45.476 1.00 88.75 653 LYS A C 1
ATOM 5140 O O . LYS A 1 653 ? 24.660 2.495 46.254 1.00 88.75 653 LYS A O 1
ATOM 5145 N N . GLN A 1 654 ? 25.802 0.796 45.331 1.00 89.31 654 GLN A N 1
ATOM 5146 C CA . GLN A 1 654 ? 27.038 1.034 46.083 1.00 89.31 654 GLN A CA 1
ATOM 5147 C C . GLN A 1 654 ? 27.646 2.411 45.775 1.00 89.31 654 GLN A C 1
ATOM 5149 O O . GLN A 1 654 ? 28.192 3.065 46.660 1.00 89.31 654 GLN A O 1
ATOM 5154 N N . GLN A 1 655 ? 27.505 2.867 44.532 1.00 90.81 655 GLN A N 1
ATOM 5155 C CA . GLN A 1 655 ? 27.958 4.172 44.047 1.00 90.81 655 GLN A CA 1
ATOM 5156 C C . GLN A 1 655 ? 26.972 5.306 44.385 1.00 90.81 655 GLN A C 1
ATOM 5158 O O . GLN A 1 655 ? 27.154 6.430 43.938 1.00 90.81 655 GLN A O 1
ATOM 5163 N N . ASN A 1 656 ? 25.919 5.040 45.172 1.00 90.44 656 ASN A N 1
ATOM 5164 C CA . ASN A 1 656 ? 24.909 6.022 45.589 1.00 90.44 656 ASN A CA 1
ATOM 5165 C C . ASN A 1 656 ? 24.236 6.783 44.429 1.00 90.44 656 ASN A C 1
ATOM 5167 O O . ASN A 1 656 ? 23.785 7.916 44.593 1.00 90.44 656 ASN A O 1
ATOM 5171 N N . ARG A 1 657 ? 24.119 6.144 43.260 1.00 91.81 657 ARG A N 1
ATOM 5172 C CA . ARG A 1 657 ? 23.518 6.717 42.044 1.00 91.81 657 ARG A CA 1
ATOM 5173 C C . ARG A 1 657 ? 22.355 5.889 41.499 1.00 91.81 657 ARG A C 1
ATOM 5175 O O . ARG A 1 657 ? 21.975 6.029 40.340 1.00 91.81 657 ARG A O 1
ATOM 5182 N N . PHE A 1 658 ? 21.749 5.048 42.332 1.00 90.06 658 PHE A N 1
ATOM 5183 C CA . PHE A 1 658 ? 20.564 4.255 41.995 1.00 90.06 658 PHE A CA 1
ATOM 5184 C C . PHE A 1 658 ? 19.271 5.088 42.090 1.00 90.06 658 PHE A C 1
ATOM 5186 O O . PHE A 1 658 ? 18.426 4.878 42.957 1.00 90.06 658 PHE A O 1
ATOM 5193 N N . THR A 1 659 ? 19.152 6.091 41.222 1.00 88.69 659 THR A N 1
ATOM 5194 C CA . THR A 1 659 ? 17.954 6.930 41.069 1.00 88.69 659 THR A CA 1
ATOM 5195 C C . THR A 1 659 ? 16.963 6.284 40.097 1.00 88.69 659 THR A C 1
ATOM 5197 O O . THR A 1 659 ? 17.358 5.452 39.287 1.00 88.69 659 THR A O 1
ATOM 5200 N N . GLU A 1 660 ? 15.686 6.679 40.113 1.00 85.25 660 GLU A N 1
ATOM 5201 C CA . GLU A 1 660 ? 14.690 6.152 39.158 1.00 85.25 660 GLU A CA 1
ATOM 5202 C C . GLU A 1 660 ? 15.093 6.304 37.674 1.00 85.25 660 GLU A C 1
ATOM 5204 O O . GLU A 1 660 ? 14.947 5.327 36.936 1.00 85.25 660 GLU A O 1
ATOM 5209 N N . PRO A 1 661 ? 15.653 7.444 37.212 1.00 83.81 661 PRO A N 1
ATOM 5210 C CA . PRO A 1 661 ? 16.156 7.561 35.842 1.00 83.81 661 PRO A CA 1
ATOM 5211 C C . PRO A 1 661 ? 17.269 6.558 35.519 1.00 83.81 661 PRO A C 1
ATOM 5213 O O . PRO A 1 661 ? 17.226 5.905 34.479 1.00 83.81 661 PRO A O 1
ATOM 5216 N N . ASN A 1 662 ? 18.229 6.381 36.431 1.00 86.25 662 ASN A N 1
ATOM 5217 C CA . ASN A 1 662 ? 19.320 5.424 36.250 1.00 86.25 662 ASN A CA 1
ATOM 5218 C C . ASN A 1 662 ? 18.821 3.977 36.321 1.00 86.25 662 ASN A C 1
ATOM 5220 O O . ASN A 1 662 ? 19.258 3.138 35.543 1.00 86.25 662 ASN A O 1
ATOM 5224 N N . ARG A 1 663 ? 17.861 3.686 37.202 1.00 88.56 663 ARG A N 1
ATOM 5225 C CA . ARG A 1 663 ? 17.201 2.382 37.285 1.00 88.56 663 ARG A CA 1
ATOM 5226 C C . ARG A 1 663 ? 16.499 2.047 35.977 1.00 88.56 663 ARG A C 1
ATOM 5228 O O . ARG A 1 663 ? 16.688 0.954 35.460 1.00 88.56 663 ARG A O 1
ATOM 5235 N N . LYS A 1 664 ? 15.740 2.992 35.414 1.00 88.38 664 LYS A N 1
ATOM 5236 C CA . LYS A 1 664 ? 15.090 2.792 34.117 1.00 88.38 664 LYS A CA 1
ATOM 5237 C C . LYS A 1 664 ? 16.118 2.541 33.012 1.00 88.38 664 LYS A C 1
ATOM 5239 O O . LYS A 1 664 ? 15.916 1.631 32.225 1.00 88.38 664 LYS A O 1
ATOM 5244 N N . LEU A 1 665 ? 17.231 3.276 32.997 1.00 88.12 665 LEU A N 1
ATOM 5245 C CA . LEU A 1 665 ? 18.308 3.056 32.028 1.00 88.12 665 LEU A CA 1
ATOM 5246 C C . LEU A 1 665 ? 18.890 1.631 32.121 1.00 88.12 665 LEU A C 1
ATOM 5248 O O . LEU A 1 665 ? 19.113 0.987 31.098 1.00 88.12 665 LEU A O 1
ATOM 5252 N N . LEU A 1 666 ? 19.092 1.118 33.340 1.00 91.75 666 LEU A N 1
ATOM 5253 C CA . LEU A 1 666 ? 19.530 -0.263 33.574 1.00 91.75 666 LEU A CA 1
ATOM 5254 C C . LEU A 1 666 ? 18.474 -1.290 33.130 1.00 91.75 666 LEU A C 1
ATOM 5256 O O . LEU A 1 666 ? 18.821 -2.293 32.510 1.00 91.75 666 LEU A O 1
ATOM 5260 N N . ASP A 1 667 ? 17.197 -1.034 33.421 1.00 92.00 667 ASP A N 1
ATOM 5261 C CA . ASP A 1 667 ? 16.082 -1.909 33.039 1.00 92.00 667 ASP A CA 1
ATOM 5262 C C . ASP A 1 667 ? 15.889 -1.950 31.513 1.00 92.00 667 ASP A C 1
ATOM 5264 O O . ASP A 1 667 ? 15.650 -3.015 30.947 1.00 92.00 667 ASP A O 1
ATOM 5268 N N . ASP A 1 668 ? 16.021 -0.810 30.832 1.00 89.31 668 ASP A N 1
ATOM 5269 C CA . ASP A 1 668 ? 15.920 -0.715 29.372 1.00 89.31 668 ASP A CA 1
ATOM 5270 C C . ASP A 1 668 ? 17.089 -1.459 28.694 1.00 89.31 668 ASP A C 1
ATOM 5272 O O . ASP A 1 668 ? 16.888 -2.171 27.708 1.00 89.31 668 ASP A O 1
ATOM 5276 N N . ASN A 1 669 ? 18.306 -1.364 29.250 1.00 91.94 669 ASN A N 1
ATOM 5277 C CA . ASN A 1 669 ? 19.451 -2.148 28.775 1.00 91.94 669 ASN A CA 1
ATOM 5278 C C . ASN A 1 669 ? 19.240 -3.653 28.997 1.00 91.94 669 ASN A C 1
ATOM 5280 O O . ASN A 1 669 ? 19.530 -4.456 28.118 1.00 91.94 669 ASN A O 1
ATOM 5284 N N . PHE A 1 670 ? 18.659 -4.044 30.132 1.00 95.00 670 PHE A N 1
ATOM 5285 C CA . PHE A 1 670 ? 18.285 -5.435 30.384 1.00 95.00 670 PHE A CA 1
ATOM 5286 C C . PHE A 1 670 ? 17.242 -5.952 29.387 1.00 95.00 670 PHE A C 1
ATOM 5288 O O . PHE A 1 670 ? 17.386 -7.056 28.866 1.00 95.00 670 PHE A O 1
ATOM 5295 N N . GLN A 1 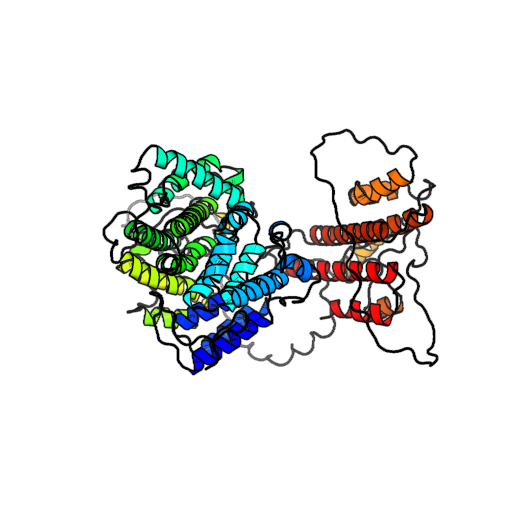671 ? 16.227 -5.149 29.051 1.00 93.69 671 GLN A N 1
ATOM 5296 C CA . GLN A 1 671 ? 15.256 -5.513 28.019 1.00 93.69 671 GLN A CA 1
ATOM 5297 C C . GLN A 1 671 ? 15.934 -5.747 26.666 1.00 93.69 671 GLN A C 1
ATOM 5299 O O . GLN A 1 671 ? 15.642 -6.738 25.996 1.00 93.69 671 GLN A O 1
ATOM 5304 N N . LYS A 1 672 ? 16.856 -4.858 26.279 1.00 92.75 672 LYS A N 1
ATOM 5305 C CA . LYS A 1 672 ? 17.651 -5.005 25.056 1.00 92.75 672 LYS A CA 1
ATOM 5306 C C . LYS A 1 672 ? 18.419 -6.330 25.051 1.00 92.75 672 LYS A C 1
ATOM 5308 O O . LYS A 1 672 ? 18.321 -7.075 24.078 1.00 92.75 672 LYS A O 1
ATOM 5313 N N . ASP A 1 673 ? 19.082 -6.669 26.152 1.00 93.12 673 ASP A N 1
ATOM 5314 C CA . ASP A 1 673 ? 19.880 -7.895 26.275 1.00 93.12 673 ASP A CA 1
ATOM 5315 C C . ASP A 1 673 ? 19.045 -9.166 26.128 1.00 93.12 673 ASP A C 1
ATOM 5317 O O . ASP A 1 673 ? 19.423 -10.090 25.401 1.00 93.12 673 ASP A O 1
ATOM 5321 N N . LEU A 1 674 ? 17.870 -9.195 26.760 1.00 92.62 674 LEU A N 1
ATOM 5322 C CA . LEU A 1 674 ? 16.931 -10.308 26.646 1.00 92.62 674 LEU A CA 1
ATOM 5323 C C . LEU A 1 674 ? 16.447 -10.491 25.199 1.00 92.62 674 LEU A C 1
ATOM 5325 O O . LEU A 1 674 ? 16.376 -11.616 24.694 1.00 92.62 674 LEU A O 1
ATOM 5329 N N . LEU A 1 675 ? 16.135 -9.393 24.503 1.00 90.38 675 LEU A N 1
ATOM 5330 C CA . LEU A 1 675 ? 15.685 -9.429 23.108 1.00 90.38 675 LEU A CA 1
ATOM 5331 C C . LEU A 1 675 ? 16.805 -9.862 22.150 1.00 90.38 675 LEU A C 1
ATOM 5333 O O . LEU A 1 675 ? 16.554 -10.650 21.228 1.00 90.38 675 LEU A O 1
ATOM 5337 N N . ASP A 1 676 ? 18.035 -9.404 22.384 1.00 88.69 676 ASP A N 1
ATOM 5338 C CA . ASP A 1 676 ? 19.217 -9.817 21.625 1.00 88.69 676 ASP A CA 1
ATOM 5339 C C . ASP A 1 676 ? 19.518 -11.307 21.834 1.00 88.69 676 ASP A C 1
ATOM 5341 O O . ASP A 1 676 ? 19.810 -12.028 20.874 1.00 88.69 676 ASP A O 1
ATOM 5345 N N . GLN A 1 677 ? 19.336 -11.821 23.051 1.00 88.12 677 GLN A N 1
ATOM 5346 C CA . GLN A 1 677 ? 19.424 -13.253 23.325 1.00 88.12 677 GLN A CA 1
ATOM 5347 C C . GLN A 1 677 ? 18.330 -14.055 22.623 1.00 88.12 677 GLN A C 1
ATOM 5349 O O . GLN A 1 677 ? 18.640 -15.093 22.040 1.00 88.12 677 GLN A O 1
ATOM 5354 N N . CYS A 1 678 ? 17.083 -13.574 22.581 1.00 88.38 678 CYS A N 1
ATOM 5355 C CA . CYS A 1 678 ? 16.033 -14.218 21.787 1.00 88.38 678 CYS A CA 1
ATOM 5356 C C . CYS A 1 678 ? 16.381 -14.256 20.291 1.00 88.38 678 CYS A C 1
ATOM 5358 O O . CYS A 1 678 ? 16.089 -15.231 19.601 1.00 88.38 678 CYS A O 1
ATOM 5360 N N . LYS A 1 679 ? 17.012 -13.203 19.760 1.00 87.19 679 LYS A N 1
ATOM 5361 C CA . LYS A 1 679 ? 17.487 -13.175 18.369 1.00 87.19 679 LYS A CA 1
ATOM 5362 C C . LYS A 1 679 ? 18.636 -14.160 18.135 1.00 87.19 679 LYS A C 1
ATOM 5364 O O . LYS A 1 679 ? 18.650 -14.823 17.103 1.00 87.19 679 LYS A O 1
ATOM 5369 N N . SER A 1 680 ? 19.565 -14.261 19.083 1.00 85.06 680 SER A N 1
ATOM 5370 C CA . SER A 1 680 ? 20.722 -15.160 19.011 1.00 85.06 680 SER A CA 1
ATOM 5371 C C . SER A 1 680 ? 20.329 -16.638 19.129 1.00 85.06 680 SER A C 1
ATOM 5373 O O . SER A 1 680 ? 20.823 -17.465 18.366 1.00 85.06 680 SER A O 1
ATOM 5375 N N . GLN A 1 681 ? 19.393 -16.967 20.029 1.00 81.56 681 GLN A N 1
ATOM 5376 C CA . GLN A 1 681 ? 18.879 -18.330 20.225 1.00 81.56 681 GLN A CA 1
ATOM 5377 C C . GLN A 1 681 ? 18.056 -18.823 19.026 1.00 81.56 681 GLN A C 1
ATOM 5379 O O . GLN A 1 681 ? 18.092 -20.008 18.699 1.00 81.56 681 GLN A O 1
ATOM 5384 N N . PHE A 1 682 ? 17.361 -17.915 18.329 1.00 84.75 682 PHE A N 1
ATOM 5385 C CA . PHE A 1 682 ? 16.493 -18.238 17.191 1.00 84.75 682 PHE A CA 1
ATOM 5386 C C . PHE A 1 682 ? 16.875 -17.439 15.930 1.00 84.75 682 PHE A C 1
ATOM 5388 O O . PHE A 1 682 ? 16.094 -16.608 15.448 1.00 84.75 682 PHE A O 1
ATOM 5395 N N . PRO A 1 683 ? 18.070 -17.677 15.354 1.00 76.38 683 PRO A N 1
ATOM 5396 C CA . PRO A 1 683 ? 18.614 -16.854 14.274 1.00 76.38 683 PRO A CA 1
ATOM 5397 C C . PRO A 1 683 ? 17.894 -17.054 12.933 1.00 76.38 683 PRO A C 1
ATOM 5399 O O . PRO A 1 683 ? 18.052 -16.234 12.032 1.00 76.38 683 PRO A O 1
ATOM 5402 N N . LYS A 1 684 ? 17.100 -18.126 12.787 1.00 73.50 684 LYS A N 1
ATOM 5403 C CA . LYS A 1 684 ? 16.311 -18.430 11.581 1.00 73.50 684 LYS A CA 1
ATOM 5404 C C . LYS A 1 684 ? 14.814 -18.199 11.788 1.00 73.50 684 LYS A C 1
ATOM 5406 O O . LYS A 1 684 ? 14.012 -18.755 11.052 1.00 73.50 684 LYS A O 1
ATOM 5411 N N . ALA A 1 685 ? 14.423 -17.425 12.801 1.00 69.56 685 ALA A N 1
ATOM 5412 C CA . ALA A 1 685 ? 13.031 -17.063 13.053 1.00 69.56 685 ALA A CA 1
ATOM 5413 C C . ALA A 1 685 ? 12.493 -16.139 11.950 1.00 69.56 685 ALA A C 1
ATOM 5415 O O . ALA A 1 685 ? 12.463 -14.918 12.094 1.00 69.56 685 ALA A O 1
ATOM 5416 N N . ASP A 1 686 ? 12.096 -16.753 10.844 1.00 64.62 686 ASP A N 1
ATOM 5417 C CA . ASP A 1 686 ? 11.489 -16.140 9.676 1.00 64.62 686 ASP A CA 1
ATOM 5418 C C . ASP A 1 686 ? 10.247 -16.941 9.255 1.00 64.62 686 ASP A C 1
ATOM 5420 O O . ASP A 1 686 ? 9.964 -18.031 9.764 1.00 64.62 686 ASP A O 1
ATOM 5424 N N . VAL A 1 687 ? 9.489 -16.409 8.296 1.00 44.56 687 VAL A N 1
ATOM 5425 C CA . VAL A 1 687 ? 8.266 -17.045 7.776 1.00 44.56 687 VAL A CA 1
ATOM 5426 C C . VAL A 1 687 ? 8.501 -18.420 7.129 1.00 44.56 687 VAL A C 1
ATOM 5428 O O . VAL A 1 687 ? 7.539 -19.125 6.826 1.00 44.56 687 VAL A O 1
ATOM 5431 N N . PHE A 1 688 ? 9.755 -18.829 6.908 1.00 38.84 688 PHE A N 1
ATOM 5432 C CA . PHE A 1 688 ? 10.115 -20.146 6.386 1.00 38.84 688 PHE A CA 1
ATOM 5433 C C . PHE A 1 688 ? 10.409 -21.173 7.489 1.00 38.84 688 PHE A C 1
ATOM 5435 O O . PHE A 1 688 ? 10.376 -22.370 7.201 1.00 38.84 688 PHE A O 1
ATOM 5442 N N . HIS A 1 689 ? 10.619 -20.738 8.737 1.00 58.91 689 HIS A N 1
ATOM 5443 C CA . HIS A 1 689 ? 10.852 -21.590 9.906 1.00 58.91 689 HIS A CA 1
ATOM 5444 C C . HIS A 1 689 ? 9.867 -21.243 11.028 1.00 58.91 689 HIS A C 1
ATOM 5446 O O . HIS A 1 689 ? 10.252 -20.811 12.115 1.00 58.91 689 HIS A O 1
ATOM 5452 N N . LEU A 1 690 ? 8.575 -21.479 10.765 1.00 53.56 690 LEU A N 1
ATOM 5453 C CA . LEU A 1 690 ? 7.459 -21.132 11.658 1.00 53.56 690 LEU A CA 1
ATOM 5454 C C . LEU A 1 690 ? 7.677 -21.566 13.113 1.00 53.56 690 LEU A C 1
ATOM 5456 O O . LEU A 1 690 ? 7.313 -20.838 14.025 1.00 53.56 690 LEU A O 1
ATOM 5460 N N . LYS A 1 691 ? 8.321 -22.711 13.345 1.00 63.69 691 LYS A N 1
ATOM 5461 C CA . LYS A 1 691 ? 8.670 -23.173 14.692 1.00 63.69 691 LYS A CA 1
ATOM 5462 C C . LYS A 1 691 ? 9.614 -22.207 15.422 1.00 63.69 691 LYS A C 1
ATOM 5464 O O . LYS A 1 691 ? 9.271 -21.760 16.507 1.00 63.69 691 LYS A O 1
ATOM 5469 N N . GLN A 1 692 ? 10.736 -21.820 14.806 1.00 71.69 692 GLN A N 1
ATOM 5470 C CA . GLN A 1 692 ? 11.652 -20.832 15.394 1.00 71.69 692 GLN A CA 1
ATOM 5471 C C . GLN A 1 692 ? 11.011 -19.446 15.478 1.00 71.69 692 GLN A C 1
ATOM 5473 O O . GLN A 1 692 ? 11.312 -18.686 16.391 1.00 71.69 692 GLN A O 1
ATOM 5478 N N . LEU A 1 693 ? 10.108 -19.116 14.552 1.00 65.00 693 LEU A N 1
ATOM 5479 C CA . LEU A 1 693 ? 9.318 -17.889 14.619 1.00 65.00 693 LEU A CA 1
ATOM 5480 C C . LEU A 1 693 ? 8.421 -17.867 15.870 1.00 65.00 693 LEU A C 1
ATOM 5482 O O . LEU A 1 693 ? 8.420 -16.875 16.599 1.00 65.00 693 LEU A O 1
ATOM 5486 N N . PHE A 1 694 ? 7.713 -18.964 16.162 1.00 72.31 694 PHE A N 1
ATOM 5487 C CA . PHE A 1 694 ? 6.900 -19.105 17.374 1.00 72.31 694 PHE A CA 1
ATOM 5488 C C . PHE A 1 694 ? 7.751 -19.152 18.649 1.00 72.31 694 PHE A C 1
ATOM 5490 O O . PHE A 1 694 ? 7.425 -18.459 19.609 1.00 72.31 694 PHE A O 1
ATOM 5497 N N . GLU A 1 695 ? 8.857 -19.899 18.657 1.00 77.44 695 GLU A N 1
ATOM 5498 C CA . GLU A 1 695 ? 9.779 -19.975 19.800 1.00 77.44 695 GLU A CA 1
ATOM 5499 C C . GLU A 1 695 ? 10.406 -18.603 20.099 1.00 77.44 695 GLU A C 1
ATOM 5501 O O . GLU A 1 695 ? 10.422 -18.158 21.245 1.00 77.44 695 GLU A O 1
ATOM 5506 N N . ARG A 1 696 ? 10.816 -17.851 19.069 1.00 82.25 696 ARG A N 1
ATOM 5507 C CA . ARG A 1 696 ? 11.311 -16.479 19.241 1.00 82.25 696 ARG A CA 1
ATOM 5508 C C . ARG A 1 696 ? 10.224 -15.535 19.740 1.00 82.25 696 ARG A C 1
ATOM 5510 O O . ARG A 1 696 ? 10.514 -14.677 20.569 1.00 82.25 696 ARG A O 1
ATOM 5517 N N . LYS A 1 697 ? 8.987 -15.675 19.256 1.00 79.69 697 LYS A N 1
ATOM 5518 C CA . LYS A 1 697 ? 7.846 -14.886 19.740 1.00 79.69 697 LYS A CA 1
ATOM 5519 C C . LYS A 1 697 ? 7.595 -15.151 21.225 1.00 79.69 697 LYS A C 1
ATOM 5521 O O . LYS A 1 697 ? 7.471 -14.201 21.989 1.00 79.69 697 LYS A O 1
ATOM 5526 N N . TRP A 1 698 ? 7.603 -16.416 21.640 1.00 80.75 698 TRP A N 1
ATOM 5527 C CA . TRP A 1 698 ? 7.439 -16.797 23.042 1.00 80.75 698 TRP A CA 1
ATOM 5528 C C . TRP A 1 698 ? 8.594 -16.297 23.912 1.00 80.75 698 TRP A C 1
ATOM 5530 O O . TRP A 1 698 ? 8.357 -15.717 24.968 1.00 80.75 698 TRP A O 1
ATOM 5540 N N . CYS A 1 699 ? 9.834 -16.417 23.431 1.00 85.62 699 CYS A N 1
ATOM 5541 C CA . CYS A 1 699 ? 11.013 -15.853 24.086 1.00 85.62 699 CYS A CA 1
ATOM 5542 C C . CYS A 1 699 ? 10.843 -14.351 24.352 1.00 85.62 699 CYS A C 1
ATOM 5544 O O . CYS A 1 699 ? 11.033 -13.892 25.475 1.00 85.62 699 CYS A O 1
ATOM 5546 N N . LYS A 1 700 ? 10.399 -13.583 23.348 1.00 84.44 700 LYS A N 1
ATOM 5547 C CA . LYS A 1 700 ? 10.146 -12.141 23.490 1.00 84.44 700 LYS A CA 1
ATOM 5548 C C . LYS A 1 700 ? 9.027 -11.831 24.491 1.00 84.44 700 LYS A C 1
ATOM 5550 O O . LYS A 1 700 ? 9.147 -10.863 25.239 1.00 84.44 700 LYS A O 1
ATOM 5555 N N . THR A 1 701 ? 7.971 -12.645 24.546 1.00 83.56 701 THR A N 1
ATOM 5556 C CA . THR A 1 701 ? 6.908 -12.506 25.558 1.00 83.56 701 THR A CA 1
ATOM 5557 C C . THR A 1 701 ? 7.462 -12.688 26.969 1.00 83.56 701 THR A C 1
ATOM 5559 O O . THR A 1 701 ? 7.219 -11.847 27.833 1.00 83.56 701 THR A O 1
ATOM 5562 N N . VAL A 1 702 ? 8.263 -13.735 27.198 1.00 84.38 702 VAL A N 1
ATOM 5563 C CA . VAL A 1 702 ? 8.917 -13.953 28.497 1.00 84.38 702 VAL A CA 1
ATOM 5564 C C . VAL A 1 702 ? 9.859 -12.790 28.822 1.00 84.38 702 VAL A C 1
ATOM 5566 O O . VAL A 1 702 ? 9.806 -12.268 29.933 1.00 84.38 702 VAL A O 1
ATOM 5569 N N . ALA A 1 703 ? 10.657 -12.319 27.857 1.00 88.19 703 ALA A N 1
ATOM 5570 C CA . ALA A 1 703 ? 11.548 -11.171 28.038 1.00 88.19 703 ALA A CA 1
ATOM 5571 C C . ALA A 1 703 ? 10.793 -9.909 28.489 1.00 88.19 703 ALA A C 1
ATOM 5573 O O . ALA A 1 703 ? 11.221 -9.220 29.414 1.00 88.19 703 ALA A O 1
ATOM 5574 N N . LYS A 1 704 ? 9.638 -9.628 27.872 1.00 87.00 704 LYS A N 1
ATOM 5575 C CA . LYS A 1 704 ? 8.786 -8.491 28.237 1.00 87.00 704 LYS A CA 1
ATOM 5576 C C . LYS A 1 704 ? 8.269 -8.602 29.671 1.00 87.00 704 LYS A C 1
ATOM 5578 O O . LYS A 1 704 ? 8.346 -7.629 30.414 1.00 87.00 704 LYS A O 1
ATOM 5583 N N . VAL A 1 705 ? 7.797 -9.779 30.080 1.00 85.69 705 VAL A N 1
ATOM 5584 C CA . VAL A 1 705 ? 7.324 -9.993 31.457 1.00 85.69 705 VAL A CA 1
ATOM 5585 C C . VAL A 1 705 ? 8.460 -9.845 32.469 1.00 85.69 705 VAL A C 1
ATOM 5587 O O . VAL A 1 705 ? 8.257 -9.258 33.528 1.00 85.69 705 VAL A O 1
ATOM 5590 N N . TYR A 1 706 ? 9.672 -10.291 32.136 1.00 87.69 706 TYR A N 1
ATOM 5591 C CA . TYR A 1 706 ? 10.852 -10.076 32.977 1.00 87.69 706 TYR A CA 1
ATOM 5592 C C . TYR A 1 706 ? 11.222 -8.593 33.112 1.00 87.69 706 TYR A C 1
ATOM 5594 O O . TYR A 1 706 ? 11.525 -8.143 34.217 1.00 87.69 706 TYR A O 1
ATOM 5602 N N . TYR A 1 707 ? 11.135 -7.815 32.030 1.00 90.00 707 TYR A N 1
ATOM 5603 C CA . TYR A 1 707 ? 11.302 -6.361 32.086 1.00 90.00 707 TYR A CA 1
ATOM 5604 C C . TYR A 1 707 ? 10.248 -5.699 32.989 1.00 90.00 707 TYR A C 1
ATOM 5606 O O . TYR A 1 707 ? 10.584 -4.946 33.902 1.00 90.00 707 TYR A O 1
ATOM 5614 N N . GLU A 1 708 ? 8.966 -6.011 32.791 1.00 86.69 708 GLU A N 1
ATOM 5615 C CA . GLU A 1 708 ? 7.877 -5.463 33.611 1.00 86.69 708 GLU A CA 1
ATOM 5616 C C . GLU A 1 708 ? 8.019 -5.849 35.090 1.00 86.69 708 GLU A C 1
ATOM 5618 O O . GLU A 1 708 ? 7.784 -5.028 35.983 1.00 86.69 708 GLU A O 1
ATOM 5623 N N . PHE A 1 709 ? 8.475 -7.073 35.353 1.00 87.81 709 PHE A N 1
ATOM 5624 C CA . PHE A 1 709 ? 8.764 -7.567 36.691 1.00 87.81 709 PHE A CA 1
ATOM 5625 C C . PHE A 1 709 ? 9.844 -6.730 37.384 1.00 87.81 709 PHE A C 1
ATOM 5627 O O . PHE A 1 709 ? 9.610 -6.257 38.501 1.00 87.81 709 PHE A O 1
ATOM 5634 N N . VAL A 1 710 ? 10.990 -6.478 36.739 1.00 88.38 710 VAL A N 1
ATOM 5635 C CA . VAL A 1 710 ? 12.055 -5.660 37.348 1.00 88.38 710 VAL A CA 1
ATOM 5636 C C . VAL A 1 710 ? 11.644 -4.190 37.477 1.00 88.38 710 VAL A C 1
ATOM 5638 O O . VAL A 1 710 ? 11.944 -3.558 38.494 1.00 88.38 710 VAL A O 1
ATOM 5641 N N . ARG A 1 711 ? 10.850 -3.655 36.535 1.00 87.81 711 ARG A N 1
ATOM 5642 C CA . ARG A 1 711 ? 10.263 -2.307 36.640 1.00 87.81 711 ARG A CA 1
ATOM 5643 C C . ARG A 1 711 ? 9.373 -2.174 37.877 1.00 87.81 711 ARG A C 1
ATOM 5645 O O . ARG A 1 711 ? 9.512 -1.186 38.605 1.00 87.81 711 ARG A O 1
ATOM 5652 N N . LEU A 1 712 ? 8.511 -3.162 38.130 1.00 83.50 712 LEU A N 1
ATOM 5653 C CA . LEU A 1 712 ? 7.582 -3.200 39.262 1.00 83.50 712 LEU A CA 1
ATOM 5654 C C . LEU A 1 712 ? 8.305 -3.426 40.597 1.00 83.50 712 LEU A C 1
ATOM 5656 O O . LEU A 1 712 ? 8.144 -2.650 41.542 1.00 83.50 712 LEU A O 1
ATOM 5660 N N . CYS A 1 713 ? 9.089 -4.499 40.689 1.00 78.56 713 CYS A N 1
ATOM 5661 C CA . CYS A 1 713 ? 9.709 -4.921 41.939 1.00 78.56 713 CYS A CA 1
ATOM 5662 C C . CYS A 1 713 ? 10.918 -4.057 42.315 1.00 78.56 713 CYS A C 1
ATOM 5664 O O . CYS A 1 713 ? 11.093 -3.746 43.492 1.00 78.56 713 CYS A O 1
ATOM 5666 N N . GLY A 1 714 ? 11.688 -3.572 41.336 1.00 74.56 714 GLY A N 1
ATOM 5667 C CA . GLY A 1 714 ? 12.788 -2.632 41.564 1.00 74.56 714 GLY A CA 1
ATOM 5668 C C . GLY A 1 714 ? 12.339 -1.260 42.084 1.00 74.56 714 GLY A C 1
ATOM 5669 O O . GLY A 1 714 ? 13.144 -0.557 42.688 1.00 74.56 714 GLY A O 1
ATOM 5670 N N . GLY A 1 715 ? 11.062 -0.898 41.897 1.00 67.00 715 GLY A N 1
ATOM 5671 C CA . GLY A 1 715 ? 10.446 0.337 42.401 1.00 67.00 715 GLY A CA 1
ATOM 5672 C C . GLY A 1 715 ? 9.686 0.181 43.727 1.00 67.00 715 GLY A C 1
ATOM 5673 O O . GLY A 1 715 ? 8.963 1.093 44.117 1.00 67.00 715 GLY A O 1
ATOM 5674 N N . GLY A 1 716 ? 9.791 -0.972 44.403 1.00 67.75 716 GLY A N 1
ATOM 5675 C CA . GLY A 1 716 ? 9.131 -1.232 45.694 1.00 67.75 716 GLY A CA 1
ATOM 5676 C C . GLY A 1 716 ? 7.691 -1.762 45.610 1.00 67.75 716 GLY A C 1
ATOM 5677 O O . GLY A 1 716 ? 7.040 -1.936 46.635 1.00 67.75 716 GLY A O 1
ATOM 5678 N N . GLY A 1 717 ? 7.176 -2.065 44.413 1.00 69.75 717 GLY A N 1
ATOM 5679 C CA . GLY A 1 717 ? 5.814 -2.578 44.193 1.00 69.75 717 GLY A CA 1
ATOM 5680 C C . GLY A 1 717 ? 5.659 -4.103 44.294 1.00 69.75 717 GLY A C 1
ATOM 5681 O O . GLY A 1 717 ? 4.689 -4.653 43.766 1.00 69.75 717 GLY A O 1
ATOM 5682 N N . CYS A 1 718 ? 6.606 -4.813 44.915 1.00 75.38 718 CYS A N 1
ATOM 5683 C CA . CYS A 1 718 ? 6.758 -6.263 44.763 1.00 75.38 718 CYS A CA 1
ATOM 5684 C C . CYS A 1 718 ? 5.817 -7.111 45.642 1.00 75.38 718 CYS A C 1
ATOM 5686 O O . CYS A 1 718 ? 6.231 -7.789 46.584 1.00 75.38 718 CYS A O 1
ATOM 5688 N N . LYS A 1 719 ? 4.520 -7.112 45.319 1.00 83.31 719 LYS A N 1
ATOM 5689 C CA . LYS A 1 719 ? 3.530 -8.001 45.952 1.00 83.31 719 LYS A CA 1
ATOM 5690 C C . LYS A 1 719 ? 3.399 -9.308 45.171 1.00 83.31 719 LYS A C 1
ATOM 5692 O O . LYS A 1 719 ? 3.192 -9.275 43.960 1.00 83.31 719 LYS A O 1
ATOM 5697 N N . VAL A 1 720 ? 3.429 -10.455 45.867 1.00 76.94 720 VAL A N 1
ATOM 5698 C CA . VAL A 1 720 ? 3.347 -11.799 45.243 1.00 76.94 720 VAL A CA 1
ATOM 5699 C C . VAL A 1 720 ? 2.173 -11.916 44.282 1.00 76.94 720 VAL A C 1
ATOM 5701 O O . VAL A 1 720 ? 2.347 -12.428 43.186 1.00 76.94 720 VAL A O 1
ATOM 5704 N N . GLU A 1 721 ? 0.989 -11.445 44.672 1.00 75.31 721 GLU A N 1
ATOM 5705 C CA . GLU A 1 721 ? -0.214 -11.586 43.845 1.00 75.31 721 GLU A CA 1
ATOM 5706 C C . GLU A 1 721 ? -0.142 -10.743 42.565 1.00 75.31 721 GLU A C 1
ATOM 5708 O O . GLU A 1 721 ? -0.563 -11.187 41.499 1.00 75.31 721 GLU A O 1
ATOM 5713 N N . THR A 1 722 ? 0.465 -9.556 42.640 1.00 78.94 722 THR A N 1
ATOM 5714 C CA . THR A 1 722 ? 0.705 -8.703 41.471 1.00 78.94 722 THR A CA 1
ATOM 5715 C C . THR A 1 722 ? 1.676 -9.375 40.504 1.00 78.94 722 THR A C 1
ATOM 5717 O O . THR A 1 722 ? 1.395 -9.456 39.311 1.00 78.94 722 THR A O 1
ATOM 5720 N N . VAL A 1 723 ? 2.777 -9.930 41.023 1.00 79.19 723 VAL A N 1
ATOM 5721 C CA . VAL A 1 723 ? 3.756 -10.664 40.209 1.00 79.19 723 VAL A CA 1
ATOM 5722 C C . VAL A 1 723 ? 3.132 -11.938 39.629 1.00 79.19 723 VAL A C 1
ATOM 5724 O O . VAL A 1 723 ? 3.320 -12.231 38.454 1.00 79.19 723 VAL A O 1
ATOM 5727 N N . LYS A 1 724 ? 2.308 -12.667 40.392 1.00 77.06 724 LYS A N 1
ATOM 5728 C CA . LYS A 1 724 ? 1.587 -13.838 39.874 1.00 77.06 724 LYS A CA 1
ATOM 5729 C C . LYS A 1 724 ? 0.671 -13.484 38.709 1.00 77.06 724 LYS A C 1
ATOM 5731 O O . LYS A 1 724 ? 0.679 -14.188 37.708 1.00 77.06 724 LYS A O 1
ATOM 5736 N N . ASN A 1 725 ? -0.108 -12.411 38.819 1.00 77.69 725 ASN A N 1
ATOM 5737 C CA . ASN A 1 725 ? -1.001 -11.993 37.738 1.00 77.69 725 ASN A CA 1
ATOM 5738 C C . ASN A 1 725 ? -0.240 -11.538 36.489 1.00 77.69 725 ASN A C 1
ATOM 5740 O O . ASN A 1 725 ? -0.696 -11.807 35.385 1.00 77.69 725 ASN A O 1
ATOM 5744 N N . MET A 1 726 ? 0.934 -10.929 36.661 1.00 77.06 726 MET A N 1
ATOM 5745 C CA . MET A 1 726 ? 1.824 -10.587 35.552 1.00 77.06 726 MET A CA 1
ATOM 5746 C C . MET A 1 726 ? 2.333 -11.845 34.829 1.00 77.06 726 MET A C 1
ATOM 5748 O O . MET A 1 726 ? 2.209 -11.952 33.613 1.00 77.06 726 MET A O 1
ATOM 5752 N N . PHE A 1 727 ? 2.820 -12.844 35.572 1.00 78.12 727 PHE A N 1
ATOM 5753 C CA . PHE A 1 727 ? 3.334 -14.088 34.987 1.00 78.12 727 PHE A CA 1
ATOM 5754 C C . PHE A 1 727 ? 2.239 -14.996 34.397 1.00 78.12 727 PHE A C 1
ATOM 5756 O O . PHE A 1 727 ? 2.526 -15.722 33.450 1.00 78.12 727 PHE A O 1
ATOM 5763 N N . LYS A 1 728 ? 0.973 -14.901 34.843 1.00 73.81 728 LYS A N 1
ATOM 5764 C CA . LYS A 1 728 ? -0.169 -15.557 34.162 1.00 73.81 728 LYS A CA 1
ATOM 5765 C C . LYS A 1 728 ? -0.326 -15.113 32.706 1.00 73.81 728 LYS A C 1
ATOM 5767 O O . LYS A 1 728 ? -0.824 -15.887 31.899 1.00 73.81 728 LYS A O 1
ATOM 5772 N N . GLY A 1 729 ? 0.107 -13.897 32.362 1.00 62.78 729 GLY A N 1
ATOM 5773 C CA . GLY A 1 729 ? 0.109 -13.409 30.981 1.00 62.78 729 GLY A CA 1
ATOM 5774 C C . GLY A 1 729 ? 1.041 -14.190 30.048 1.00 62.78 729 GLY A C 1
ATOM 5775 O O . GLY A 1 729 ? 0.923 -14.045 28.839 1.00 62.78 729 GLY A O 1
ATOM 5776 N N . ILE A 1 730 ? 1.939 -15.020 30.595 1.00 67.12 730 ILE A N 1
ATOM 5777 C CA . ILE A 1 730 ? 2.763 -15.960 29.828 1.00 67.12 730 ILE A CA 1
ATOM 5778 C C . ILE A 1 730 ? 1.995 -17.259 29.547 1.00 67.12 730 ILE A C 1
ATOM 5780 O O . ILE A 1 730 ? 2.358 -17.955 28.627 1.00 67.12 730 ILE A O 1
ATOM 5784 N N . GLU A 1 731 ? 0.960 -17.645 30.296 1.00 54.00 731 GLU A N 1
ATOM 5785 C CA . GLU A 1 731 ? 0.264 -18.932 30.071 1.00 54.00 731 GLU A CA 1
ATOM 5786 C C . GLU A 1 731 ? -0.915 -18.843 29.081 1.00 54.00 731 GLU A C 1
ATOM 5788 O O . GLU A 1 731 ? -1.419 -19.879 28.638 1.00 54.00 731 GLU A O 1
ATOM 5793 N N . HIS A 1 732 ? -1.348 -17.626 28.739 1.00 39.09 732 HIS A N 1
ATOM 5794 C CA . HIS A 1 732 ? -2.407 -17.325 27.767 1.00 39.09 732 HIS A CA 1
ATOM 5795 C C . HIS A 1 732 ? -1.836 -16.991 26.389 1.00 39.09 732 HIS A C 1
ATOM 5797 O O . HIS A 1 732 ? -2.525 -17.332 25.397 1.00 39.09 732 HIS A O 1
#

pLDDT: mean 80.0, std 22.45, range [21.94, 98.75]

Sequence (732 aa):
MTSSSSSKIALTGSPDSGATLRTPTDGSTKKANELLQQNHDNFHIFWDFEDRLHNHVAHHLLAIYALGATAEELQSAYDTNVKTQIPIGDKKPPVLRDISNSDDWGKYLADAENYATFLQYFQDSIEKIGWQETIKKYIFSEKAVADGMPERLVAGFLHPWIHVGYGVEFEQPAIIAEGLAQTAVHDDWPGKYLKACMVAAAAASSKNVEYGNGTTITSLFNEAHGSEKLRKSTKWSDPQKNKAVYANALEEMVALASKWYIPPTASDETIARASAELASASAFICSATPRLDKKVKFDFFLMHTVTSSVFLDVWVRQKWLGNAEKSVLINYFGWMVVNMYVSRGCADINFDQVMNYKPRKRDGQWADVAARATRLKDDGHVSKTVRALVNAEKVSQRYGKTEGFEVGTGLYLKIAEMALDAAEEQEQSNGEEPLWVRSTGHPEAWAKFALVRFKVFKIYSAPNIHVAVHKDGWWSSIRETSMFYKNILLVVSATLITFSQALPAPADSGPSDLESKYAKLRAENPFPAKEPYIHVDGGEVSSSAVAARGFFDSIFSFFGGGPKDEDHDAENPSCGNDVECQTNEAIFSTDMKGFIEDHRNKGLNSPPLIYDADGCSVPAKVADFFKIDKDFPYGYEFLYSCYRHDFGYRNYKQQNRFTEPNRKLLDDNFQKDLLDQCKSQFPKADVFHLKQLFERKWCKTVAKVYYEFVRLCGGGGCKVETVKNMFKGIEH